Protein AF-A0A960QVE2-F1 (afdb_monomer_lite)

Secondary structure (DSSP, 8-state):
---S-TT--HHHHHHHHHT--SSEE-SSEEEEE--TTS---HHHHHHHHHHHHHTT--TT--EEEEESSSSEEEEEE-TTTTTSSSPBP-EEEEEETTT--EEEEE-TT-SS-BB---GGGGS-TT-TTHHHHHHHHHHHHHTTTTS--SSTTBHHHHHHHHHHHTEEESSS-EEEPPHHHHHHHHHTS------GGGG----SS--HHHHHHHHTT-S-TT-EEEEET-TT-HHHHHHHHTT-EEEEEBTTTBTTSPP--EEEEEEESHHHH---HHHHHHHHHHHHHTEEEEEEEE-PBTT---GGGEEEETTEEEETTS-EE--B-HHHHHHHHHHHHSS--EEEETTEEEEESSHHHHHHHHHHHTPPP--HHHHHHHHHHSPPP----TTGGG-HHHHHHHHHHHHHHTSPPPTTS-TTHHHHHHHHSSHHHHHHHHHHHH-SHHHHHHHHHHHHHHHHHHHHHTTSSSPPPGGGS-HHHHHHHHHHHSSHHHHHHHHHHHHHHTT-HHHHHHHHHT-SSSEEETTTTEEEEEGGGGGGS-HHHHHHHHHHHHHHB-GGG-SEEEEETTTTEEEEE--TT-

pLDDT: mean 83.82, std 11.99, range [38.81, 98.0]

Structure (mmCIF, N/CA/C/O backbone):
data_AF-A0A960QVE2-F1
#
_entry.id   AF-A0A960QVE2-F1
#
loop_
_atom_site.group_PDB
_atom_site.id
_atom_site.type_symbol
_atom_site.label_atom_id
_atom_site.label_alt_id
_atom_site.label_comp_id
_atom_site.label_asym_id
_atom_site.label_entity_id
_atom_site.label_seq_id
_atom_site.pdbx_PDB_ins_code
_atom_site.Cartn_x
_atom_site.Cartn_y
_atom_site.Cartn_z
_atom_site.occupancy
_atom_site.B_iso_or_equiv
_atom_site.auth_seq_id
_atom_site.auth_comp_id
_atom_site.auth_asym_id
_atom_site.auth_atom_id
_atom_site.pdbx_PDB_model_num
ATOM 1 N N . MET A 1 1 ? 5.839 25.655 4.037 1.00 38.81 1 MET A N 1
ATOM 2 C CA . MET A 1 1 ? 6.788 26.261 3.076 1.00 38.81 1 MET A CA 1
ATOM 3 C C . MET A 1 1 ? 6.275 25.927 1.686 1.00 38.81 1 MET A C 1
ATOM 5 O O . MET A 1 1 ? 6.368 24.773 1.284 1.00 38.81 1 MET A O 1
ATOM 9 N N . ASP A 1 2 ? 5.637 26.887 1.021 1.00 44.62 2 ASP A N 1
ATOM 10 C CA . ASP A 1 2 ? 4.826 26.621 -0.170 1.00 44.62 2 ASP A CA 1
ATOM 11 C C . ASP A 1 2 ? 5.688 26.323 -1.402 1.00 44.62 2 ASP A C 1
ATOM 13 O O . ASP A 1 2 ? 6.500 27.135 -1.843 1.00 44.62 2 ASP A O 1
ATOM 17 N N . LEU A 1 3 ? 5.526 25.109 -1.931 1.00 50.81 3 LEU A N 1
ATOM 18 C CA . LEU A 1 3 ? 6.155 24.609 -3.161 1.00 50.81 3 LEU A CA 1
ATOM 19 C C . LEU A 1 3 ? 5.332 24.931 -4.417 1.00 50.81 3 LEU A C 1
ATOM 21 O O . LEU A 1 3 ? 5.683 24.514 -5.518 1.00 50.81 3 LEU A O 1
ATOM 25 N N . LEU A 1 4 ? 4.229 25.657 -4.246 1.00 55.94 4 LEU A N 1
ATOM 26 C CA . LEU A 1 4 ? 3.280 25.994 -5.292 1.00 55.94 4 LEU A CA 1
ATOM 27 C C . LEU A 1 4 ? 3.331 27.497 -5.592 1.00 55.94 4 LEU A C 1
ATOM 29 O O . LEU A 1 4 ? 3.485 28.295 -4.667 1.00 55.94 4 LEU A O 1
ATOM 33 N N . PRO A 1 5 ? 3.111 27.912 -6.852 1.00 55.94 5 PRO A N 1
ATOM 34 C CA . PRO A 1 5 ? 2.657 29.272 -7.116 1.00 55.94 5 PRO A CA 1
ATOM 35 C C . PRO A 1 5 ? 1.378 29.513 -6.295 1.00 55.94 5 PRO A C 1
ATOM 37 O O . PRO A 1 5 ? 0.520 28.630 -6.271 1.00 55.94 5 PRO A O 1
ATOM 40 N N . GLU A 1 6 ? 1.224 30.683 -5.663 1.00 51.78 6 GLU A N 1
ATOM 41 C CA . GLU A 1 6 ? 0.171 31.036 -4.675 1.00 51.78 6 GLU A CA 1
ATOM 42 C C . GLU A 1 6 ? -1.307 30.799 -5.101 1.00 51.78 6 GLU A C 1
ATOM 44 O O . GLU A 1 6 ? -2.228 31.143 -4.363 1.00 51.78 6 GLU A O 1
ATOM 49 N N . LYS A 1 7 ? -1.592 30.223 -6.278 1.00 55.12 7 LYS A N 1
ATOM 50 C CA . LYS A 1 7 ? -2.944 30.018 -6.829 1.00 55.12 7 LYS A CA 1
ATOM 51 C C . LYS A 1 7 ? -3.144 28.747 -7.674 1.00 55.12 7 LYS A C 1
ATOM 53 O O . LYS A 1 7 ? -4.133 28.684 -8.397 1.00 55.12 7 LYS A O 1
ATOM 58 N N . LEU A 1 8 ? -2.262 27.740 -7.644 1.00 66.06 8 LEU A N 1
ATOM 59 C CA . LEU A 1 8 ? -2.472 26.545 -8.483 1.00 66.06 8 LEU A CA 1
ATOM 60 C C . LEU A 1 8 ? -3.553 25.614 -7.901 1.00 66.06 8 LEU A C 1
ATOM 62 O O . LEU A 1 8 ? -3.271 24.801 -7.021 1.00 66.06 8 LEU A O 1
ATOM 66 N N . SER A 1 9 ? -4.790 25.688 -8.403 1.00 69.56 9 SER A N 1
ATOM 67 C CA . SER A 1 9 ? -5.843 24.745 -8.002 1.00 69.56 9 SER A CA 1
ATOM 68 C C . SER A 1 9 ? -5.764 23.417 -8.775 1.00 69.56 9 SER A C 1
ATOM 70 O O . SER A 1 9 ? -5.260 23.345 -9.898 1.00 69.56 9 SER A O 1
ATOM 72 N N . LEU A 1 10 ? -6.335 22.342 -8.211 1.00 70.56 10 LEU A N 1
ATOM 73 C CA . LEU A 1 10 ? -6.505 21.060 -8.919 1.00 70.56 10 LEU A CA 1
ATOM 74 C C . LEU A 1 10 ? -7.289 21.228 -10.232 1.00 70.56 10 LEU A C 1
ATOM 76 O O . LEU A 1 10 ? -7.061 20.476 -11.179 1.00 70.56 10 LEU A O 1
ATOM 80 N N . ALA A 1 11 ? -8.231 22.174 -10.273 1.00 73.31 11 ALA A N 1
ATOM 81 C CA . ALA A 1 11 ? -9.023 22.458 -11.462 1.00 73.31 11 ALA A CA 1
ATOM 82 C C . ALA A 1 11 ? -8.158 23.094 -12.558 1.00 73.31 11 ALA A C 1
ATOM 84 O O . ALA A 1 11 ? -8.202 22.626 -13.692 1.00 73.31 11 ALA A O 1
ATOM 85 N N . ASP A 1 12 ? -7.313 24.066 -12.204 1.00 80.38 12 ASP A N 1
ATOM 86 C CA . ASP A 1 12 ? -6.401 24.727 -13.145 1.00 80.38 12 ASP A CA 1
ATOM 87 C C . ASP A 1 12 ? -5.357 23.753 -13.687 1.00 80.38 12 ASP A C 1
ATOM 89 O O . ASP A 1 12 ? -5.106 23.709 -14.889 1.00 80.38 12 ASP A O 1
ATOM 93 N N . TYR A 1 13 ? -4.798 22.908 -12.815 1.00 82.94 13 TYR A N 1
ATOM 94 C CA . TYR A 1 13 ? -3.863 21.864 -13.223 1.00 82.94 13 TYR A CA 1
ATOM 95 C C . TYR A 1 13 ? -4.513 20.873 -14.194 1.00 82.94 13 TYR A C 1
ATOM 97 O O . TYR A 1 13 ? -3.949 20.579 -15.243 1.00 82.94 13 TYR A O 1
ATOM 105 N N . LYS A 1 14 ? -5.726 20.387 -13.896 1.00 82.44 14 LYS A N 1
ATOM 106 C CA . LYS A 1 14 ? -6.453 19.480 -14.798 1.00 82.44 14 LYS A CA 1
ATOM 107 C C . LYS A 1 14 ? -6.800 20.134 -16.130 1.00 82.44 14 LYS A C 1
ATOM 109 O O . LYS A 1 14 ? -6.586 19.509 -17.161 1.00 82.44 14 LYS A O 1
ATOM 114 N N . ALA A 1 15 ? -7.280 21.376 -16.110 1.00 84.56 15 ALA A N 1
ATOM 115 C CA . ALA A 1 15 ? -7.558 22.133 -17.325 1.00 84.56 15 ALA A CA 1
ATOM 116 C C . ALA A 1 15 ? -6.282 22.325 -18.163 1.00 84.56 15 ALA A C 1
ATOM 118 O O . ALA A 1 15 ? -6.308 22.185 -19.384 1.00 84.56 15 ALA A O 1
ATOM 119 N N . ALA A 1 16 ? -5.140 22.565 -17.512 1.00 86.25 16 ALA A N 1
ATOM 120 C CA . ALA A 1 16 ? -3.855 22.629 -18.191 1.00 86.25 16 ALA A CA 1
ATOM 121 C C . ALA A 1 16 ? -3.461 21.269 -18.794 1.00 86.25 16 ALA A C 1
ATOM 123 O O . ALA A 1 16 ? -3.028 21.225 -19.942 1.00 86.25 16 ALA A O 1
ATOM 124 N N . LEU A 1 17 ? -3.674 20.153 -18.086 1.00 87.75 17 LEU A N 1
ATOM 125 C CA . LEU A 1 17 ? -3.435 18.816 -18.644 1.00 87.75 17 LEU A CA 1
ATOM 126 C C . LEU A 1 17 ? -4.334 18.500 -19.849 1.00 87.75 17 LEU A C 1
ATOM 128 O O . LEU A 1 17 ? -3.887 17.829 -20.774 1.00 87.75 17 LEU A O 1
ATOM 132 N N . GLU A 1 18 ? -5.584 18.965 -19.854 1.00 85.94 18 GLU A N 1
ATOM 133 C CA . GLU A 1 18 ? -6.498 18.829 -20.999 1.00 85.94 18 GLU A CA 1
ATOM 134 C C . GLU A 1 18 ? -6.048 19.664 -22.208 1.00 85.94 18 GLU A C 1
ATOM 136 O O . GLU A 1 18 ? -6.314 19.292 -23.348 1.00 85.94 18 GLU A O 1
ATOM 141 N N . GLY A 1 19 ? -5.323 20.762 -21.970 1.00 83.94 19 GLY A N 1
ATOM 142 C CA . GLY A 1 19 ? -4.740 21.612 -23.007 1.00 83.94 19 GLY A CA 1
ATOM 143 C C . GLY A 1 19 ? -3.438 21.088 -23.632 1.00 83.94 19 GLY A C 1
ATOM 144 O O . GLY A 1 19 ? -2.935 21.712 -24.570 1.00 83.94 19 GLY A O 1
ATOM 145 N N . LEU A 1 20 ? -2.873 19.977 -23.140 1.00 87.75 20 LEU A N 1
ATOM 146 C CA . LEU A 1 20 ? -1.661 19.372 -23.705 1.00 87.75 20 LEU A CA 1
ATOM 147 C C . LEU A 1 20 ? -1.928 18.802 -25.103 1.00 87.75 20 LEU A C 1
ATOM 149 O O . LEU A 1 20 ? -2.802 17.960 -25.298 1.00 87.75 20 LEU A O 1
ATOM 153 N N . LYS A 1 21 ? -1.123 19.234 -26.079 1.00 84.56 21 LYS A N 1
ATOM 154 C CA . LYS A 1 21 ? -1.240 18.817 -27.488 1.00 84.56 21 LYS A CA 1
ATOM 155 C C . LYS A 1 21 ? -0.394 17.592 -27.850 1.00 84.56 21 LYS A C 1
ATOM 157 O O . LYS A 1 21 ? -0.519 17.081 -28.959 1.00 84.56 21 LYS A O 1
ATOM 162 N N . PHE A 1 22 ? 0.480 17.154 -26.949 1.00 87.19 22 PHE A N 1
ATOM 163 C CA . PHE A 1 22 ? 1.399 16.035 -27.145 1.00 87.19 22 PHE A CA 1
ATOM 164 C C . PHE A 1 22 ? 1.704 15.350 -25.803 1.00 87.19 22 PHE A C 1
ATOM 166 O O . PHE A 1 22 ? 1.384 15.890 -24.741 1.00 87.19 22 PHE A O 1
ATOM 173 N N . GLY A 1 23 ? 2.314 14.165 -25.858 1.00 89.31 23 GLY A N 1
ATOM 174 C CA . GLY A 1 23 ? 2.674 13.360 -24.691 1.00 89.31 23 GLY A CA 1
ATOM 175 C C . GLY A 1 23 ? 1.998 11.988 -24.665 1.00 89.31 23 GLY A C 1
ATOM 176 O O . GLY A 1 23 ? 0.970 11.756 -25.303 1.00 89.31 23 GLY A O 1
ATOM 177 N N . LYS A 1 24 ? 2.580 11.050 -23.911 1.00 91.75 24 LYS A N 1
ATOM 178 C CA . LYS A 1 24 ? 2.066 9.682 -23.781 1.00 91.75 24 LYS A CA 1
ATOM 179 C C . LYS A 1 24 ? 0.977 9.654 -22.722 1.00 91.75 24 LYS A C 1
ATOM 181 O O . LYS A 1 24 ? 1.265 9.707 -21.525 1.00 91.75 24 LYS A O 1
ATOM 186 N N . PHE A 1 25 ? -0.273 9.546 -23.159 1.00 89.88 25 PHE A N 1
ATOM 187 C CA . PHE A 1 25 ? -1.432 9.477 -22.274 1.00 89.88 25 PHE A CA 1
ATOM 188 C C . PHE A 1 25 ? -1.669 8.042 -21.804 1.00 89.88 25 PHE A C 1
ATOM 190 O O . PHE A 1 25 ? -2.014 7.167 -22.594 1.00 89.88 25 PHE A O 1
ATOM 197 N N . ILE A 1 26 ? -1.559 7.818 -20.498 1.00 83.88 26 ILE A N 1
ATOM 198 C CA . ILE A 1 26 ? -2.024 6.590 -19.844 1.00 83.88 26 ILE A CA 1
ATOM 199 C C . ILE A 1 26 ? -3.192 6.919 -18.890 1.00 83.88 26 ILE A C 1
ATOM 201 O O . ILE A 1 26 ? -3.479 8.099 -18.644 1.00 83.88 26 ILE A O 1
ATOM 205 N N . PRO A 1 27 ? -3.920 5.923 -18.343 1.00 77.75 27 PRO A N 1
ATOM 206 C CA . PRO A 1 27 ? -5.090 6.186 -17.496 1.00 77.75 27 PRO A CA 1
ATOM 207 C C . PRO A 1 27 ? -4.805 7.038 -16.249 1.00 77.75 27 PRO A C 1
ATOM 209 O O . PRO A 1 27 ? -5.707 7.713 -15.743 1.00 77.75 27 PRO A O 1
ATOM 212 N N . THR A 1 28 ? -3.571 6.999 -15.740 1.00 75.88 28 THR A N 1
ATOM 213 C CA . THR A 1 28 ? -3.165 7.632 -14.476 1.00 75.88 28 THR A CA 1
ATOM 214 C C . THR A 1 28 ? -2.217 8.820 -14.645 1.00 75.88 28 THR A C 1
ATOM 216 O O . THR A 1 28 ? -2.151 9.645 -13.736 1.00 75.88 28 THR A O 1
ATOM 219 N N . ALA A 1 29 ? -1.533 8.965 -15.784 1.00 88.69 29 ALA A N 1
ATOM 220 C CA . ALA A 1 29 ? -0.492 9.972 -16.004 1.00 88.69 29 ALA A CA 1
ATOM 221 C C . ALA A 1 29 ? -0.338 10.367 -17.489 1.00 88.69 29 ALA A C 1
ATOM 223 O O . ALA A 1 29 ? -0.832 9.673 -18.378 1.00 88.69 29 ALA A O 1
ATOM 224 N N . ILE A 1 30 ? 0.347 11.482 -17.738 1.00 91.19 30 ILE A N 1
ATOM 225 C CA . ILE A 1 30 ? 0.834 11.934 -19.048 1.00 91.19 30 ILE A CA 1
ATOM 226 C C . ILE A 1 30 ? 2.350 12.053 -18.949 1.00 91.19 30 ILE A C 1
ATOM 228 O O . ILE A 1 30 ? 2.849 12.614 -17.977 1.00 91.19 30 ILE A O 1
ATOM 232 N N . TYR A 1 31 ? 3.078 11.535 -19.930 1.00 93.38 31 TYR A N 1
ATOM 233 C CA . TYR A 1 31 ? 4.530 11.683 -19.996 1.00 93.38 31 TYR A CA 1
ATOM 234 C C . TYR A 1 31 ? 4.912 12.596 -21.155 1.00 93.38 31 TYR A C 1
ATOM 236 O O . TYR A 1 31 ? 4.408 12.415 -22.263 1.00 93.38 31 TYR A O 1
ATOM 244 N N . VAL A 1 32 ? 5.813 13.539 -20.908 1.00 92.62 32 VAL A N 1
ATOM 245 C CA . VAL A 1 32 ? 6.320 14.492 -21.904 1.00 92.62 32 VAL A CA 1
ATOM 246 C C . VAL A 1 32 ? 7.839 14.580 -21.811 1.00 92.62 32 VAL A C 1
ATOM 248 O O . VAL A 1 32 ? 8.399 14.379 -20.733 1.00 92.62 32 VAL A O 1
ATOM 251 N N . ILE A 1 33 ? 8.511 14.870 -22.924 1.00 91.69 33 ILE A N 1
ATOM 252 C CA . ILE A 1 33 ? 9.941 15.194 -22.892 1.00 91.69 33 ILE A CA 1
ATOM 253 C C . ILE A 1 33 ? 10.151 16.586 -22.265 1.00 91.69 33 ILE A C 1
ATOM 255 O O . ILE A 1 33 ? 9.396 17.524 -22.537 1.00 91.69 33 ILE A O 1
ATOM 259 N N . ALA A 1 34 ? 11.162 16.700 -21.407 1.00 84.38 34 ALA A N 1
ATOM 260 C CA . ALA A 1 34 ? 11.590 17.935 -20.763 1.00 84.38 34 ALA A CA 1
ATOM 261 C C . ALA A 1 34 ? 12.525 18.711 -21.704 1.00 84.38 34 ALA A C 1
ATOM 263 O O . ALA A 1 34 ? 13.742 18.680 -21.546 1.00 84.38 34 ALA A O 1
ATOM 264 N N . ASP A 1 35 ? 11.944 19.345 -22.719 1.00 78.12 35 ASP A N 1
ATOM 265 C CA . ASP A 1 35 ? 12.654 20.167 -23.702 1.00 78.12 35 ASP A CA 1
ATOM 266 C C . ASP A 1 35 ? 12.017 21.560 -23.729 1.00 78.12 35 ASP A C 1
ATOM 268 O O . ASP A 1 35 ? 10.796 21.682 -23.866 1.00 78.12 35 ASP A O 1
ATOM 272 N N . ASP A 1 36 ? 12.844 22.595 -23.588 1.00 66.19 36 ASP A N 1
ATOM 273 C CA . ASP A 1 36 ? 12.433 24.001 -23.514 1.00 66.19 36 ASP A CA 1
ATOM 274 C C . ASP A 1 36 ? 11.775 24.500 -24.813 1.00 66.19 36 ASP A C 1
ATOM 276 O O . ASP A 1 36 ? 11.073 25.512 -24.819 1.00 66.19 36 ASP A O 1
ATOM 280 N N . SER A 1 37 ? 11.975 23.791 -25.929 1.00 62.56 37 SER A N 1
ATOM 281 C CA . SER A 1 37 ? 11.314 24.081 -27.205 1.00 62.56 37 SER A CA 1
ATOM 282 C C . SER A 1 37 ? 9.842 23.652 -27.243 1.00 62.56 37 SER A C 1
ATOM 284 O O . SER A 1 37 ? 9.090 24.073 -28.129 1.00 62.56 37 SER A O 1
ATOM 286 N N . ASN A 1 38 ? 9.393 22.853 -26.272 1.00 69.75 38 ASN A N 1
ATOM 287 C CA . ASN A 1 38 ? 8.027 22.362 -26.229 1.00 69.75 38 ASN A CA 1
ATOM 288 C C . ASN A 1 38 ? 7.071 23.368 -25.591 1.00 69.75 38 ASN A C 1
ATOM 290 O O . ASN A 1 38 ? 7.238 23.794 -24.453 1.00 69.75 38 ASN A O 1
ATOM 294 N N . ALA A 1 39 ? 5.969 23.658 -26.281 1.00 69.81 39 ALA A N 1
ATOM 295 C CA . ALA A 1 39 ? 4.910 24.500 -25.741 1.00 69.81 39 ALA A CA 1
ATOM 296 C C . ALA A 1 39 ? 4.051 23.734 -24.715 1.00 69.81 39 ALA A C 1
ATOM 298 O O . ALA A 1 39 ? 2.947 23.274 -25.032 1.00 69.81 39 ALA A O 1
ATOM 299 N N . LEU A 1 40 ? 4.537 23.600 -23.477 1.00 83.44 40 LEU A N 1
ATOM 300 C CA . LEU A 1 40 ? 3.671 23.248 -22.355 1.00 83.44 40 LEU A CA 1
ATOM 301 C C . LEU A 1 40 ? 2.677 24.395 -22.096 1.00 83.44 40 LEU A C 1
ATOM 303 O O . LEU A 1 40 ? 3.006 25.573 -22.266 1.00 83.44 40 LEU A O 1
ATOM 307 N N . PRO A 1 41 ? 1.442 24.090 -21.662 1.00 87.50 41 PRO A N 1
ATOM 308 C CA . PRO A 1 41 ? 0.543 25.095 -21.109 1.00 87.50 41 PRO A CA 1
ATOM 309 C C . PRO A 1 41 ? 1.264 25.936 -20.051 1.00 87.50 41 PRO A C 1
ATOM 311 O O . PRO A 1 41 ? 1.915 25.378 -19.171 1.00 87.50 41 PRO A O 1
ATOM 314 N N . LYS A 1 42 ? 1.119 27.267 -20.113 1.00 84.81 42 LYS A N 1
ATOM 315 C CA . LYS A 1 42 ? 1.887 28.235 -19.304 1.00 84.81 42 LYS A CA 1
ATOM 316 C C . LYS A 1 42 ? 1.985 27.863 -17.818 1.00 84.81 42 LYS A C 1
ATOM 318 O O . LYS A 1 42 ? 3.058 27.915 -17.238 1.00 84.81 42 LYS A O 1
ATOM 323 N N . ILE A 1 43 ? 0.871 27.423 -17.237 1.00 85.19 43 ILE A N 1
ATOM 324 C CA . ILE A 1 43 ? 0.781 27.002 -15.834 1.00 85.19 43 ILE A CA 1
ATOM 325 C C . ILE A 1 43 ? 1.686 25.794 -15.529 1.00 85.19 43 ILE A C 1
ATOM 327 O O . ILE A 1 43 ? 2.318 25.741 -14.478 1.00 85.19 43 ILE A O 1
ATOM 331 N N . LEU A 1 44 ? 1.743 24.810 -16.432 1.00 87.31 44 LEU A N 1
ATOM 332 C CA . LEU A 1 44 ? 2.598 23.632 -16.274 1.00 87.31 44 LEU A CA 1
ATOM 333 C C . LEU A 1 44 ? 4.067 23.983 -16.493 1.00 87.31 44 LEU A C 1
ATOM 335 O O . LEU A 1 44 ? 4.904 23.449 -15.777 1.00 87.31 44 LEU A O 1
ATOM 339 N N . GLN A 1 45 ? 4.363 24.885 -17.433 1.00 88.06 45 GLN A N 1
ATOM 340 C CA . GLN A 1 45 ? 5.723 25.370 -17.663 1.00 88.06 45 GLN A CA 1
ATOM 341 C C . GLN A 1 45 ? 6.271 26.072 -16.413 1.00 88.06 45 GLN A C 1
ATOM 343 O O . GLN A 1 45 ? 7.287 25.650 -15.876 1.00 88.06 45 GLN A O 1
ATOM 348 N N . GLU A 1 46 ? 5.540 27.056 -15.875 1.00 86.62 46 GLU A N 1
ATOM 349 C CA . GLU A 1 46 ? 5.935 27.782 -14.658 1.00 86.62 46 GLU A CA 1
ATOM 350 C C . GLU A 1 46 ? 6.134 26.839 -13.461 1.00 86.62 46 GLU A C 1
ATOM 352 O O . GLU A 1 46 ? 7.078 26.998 -12.686 1.00 86.62 46 GLU A O 1
ATOM 357 N N . LEU A 1 47 ? 5.267 25.830 -13.320 1.00 86.88 47 LEU A N 1
ATOM 358 C CA . LEU A 1 47 ? 5.389 24.812 -12.279 1.00 86.88 47 LEU A CA 1
ATOM 359 C C . LEU A 1 47 ? 6.653 23.958 -12.450 1.00 86.88 47 LEU A C 1
ATOM 361 O O . LEU A 1 47 ? 7.369 23.719 -11.480 1.00 86.88 47 LEU A O 1
ATOM 365 N N . VAL A 1 48 ? 6.908 23.465 -13.663 1.00 88.81 48 VAL A N 1
ATOM 366 C CA . VAL A 1 48 ? 8.073 22.627 -13.968 1.00 88.81 48 VAL A CA 1
ATOM 367 C C . VAL A 1 48 ? 9.367 23.408 -13.750 1.00 88.81 48 VAL A C 1
ATOM 369 O O . VAL A 1 48 ? 10.266 22.884 -13.096 1.00 88.81 48 VAL A O 1
ATOM 372 N N . ASP A 1 49 ? 9.438 24.655 -14.215 1.00 87.44 49 ASP A N 1
ATOM 373 C CA . ASP A 1 49 ? 10.619 25.513 -14.076 1.00 87.44 49 ASP A CA 1
ATOM 374 C C . ASP A 1 49 ? 10.912 25.821 -12.604 1.00 87.44 49 ASP A C 1
ATOM 376 O O . ASP A 1 49 ? 12.050 25.688 -12.149 1.00 87.44 49 ASP A O 1
ATOM 380 N N . LEU A 1 50 ? 9.876 26.148 -11.822 1.00 87.00 50 LEU A N 1
ATOM 381 C CA . LEU A 1 50 ? 10.002 26.371 -10.380 1.00 87.00 50 LEU A CA 1
ATOM 382 C C . LEU A 1 50 ? 10.561 25.131 -9.676 1.00 87.00 50 LEU A C 1
ATOM 384 O O . LEU A 1 50 ? 11.479 25.242 -8.860 1.00 87.00 50 LEU A O 1
ATOM 388 N N . LEU A 1 51 ? 10.024 23.949 -9.991 1.00 88.12 51 LEU A N 1
ATOM 389 C CA . LEU A 1 51 ? 10.473 22.693 -9.393 1.00 88.12 51 LEU A CA 1
ATOM 390 C C . LEU A 1 51 ? 11.894 22.320 -9.829 1.00 88.12 51 LEU A C 1
ATOM 392 O O . LEU A 1 51 ? 12.663 21.869 -8.984 1.00 88.12 51 LEU A O 1
ATOM 396 N N . ARG A 1 52 ? 12.264 22.545 -11.097 1.00 88.06 52 ARG A N 1
ATOM 397 C CA . ARG A 1 52 ? 13.630 22.322 -11.603 1.00 88.06 52 ARG A CA 1
ATOM 398 C C . ARG A 1 52 ? 14.649 23.188 -10.873 1.00 88.06 52 ARG A C 1
ATOM 400 O O . ARG A 1 52 ? 15.636 22.656 -10.377 1.00 88.06 52 ARG A O 1
ATOM 407 N N . ILE A 1 53 ? 14.378 24.489 -10.743 1.00 87.12 53 ILE A N 1
ATOM 408 C CA . ILE A 1 53 ? 15.261 25.426 -10.033 1.00 87.12 53 ILE A CA 1
ATOM 409 C C . ILE A 1 53 ? 15.395 25.022 -8.565 1.00 87.12 53 ILE A C 1
ATOM 411 O O . ILE A 1 53 ? 16.495 24.977 -8.023 1.00 87.12 53 ILE A O 1
ATOM 415 N N . ARG A 1 54 ? 14.274 24.721 -7.906 1.00 84.75 54 ARG A N 1
ATOM 416 C CA . ARG A 1 54 ? 14.260 24.484 -6.461 1.00 84.75 54 ARG A CA 1
ATOM 417 C C . ARG A 1 54 ? 14.856 23.142 -6.047 1.00 84.75 54 ARG A C 1
ATOM 419 O O . ARG A 1 54 ? 15.366 23.034 -4.937 1.00 84.75 54 ARG A O 1
ATOM 426 N N . LEU A 1 55 ? 14.735 22.128 -6.896 1.00 86.94 55 LEU A N 1
ATOM 427 C CA . LEU A 1 55 ? 15.288 20.795 -6.654 1.00 86.94 55 LEU A CA 1
ATOM 428 C C . LEU A 1 55 ? 16.655 20.602 -7.321 1.00 86.94 55 LEU A C 1
ATOM 430 O O . LEU A 1 55 ? 17.185 19.495 -7.275 1.00 86.94 55 LEU A O 1
ATOM 434 N N . GLU A 1 56 ? 17.207 21.671 -7.907 1.00 87.06 56 GLU A N 1
ATOM 435 C CA . GLU A 1 56 ? 18.514 21.696 -8.568 1.00 87.06 56 GLU A CA 1
ATOM 436 C C . GLU A 1 56 ? 18.644 20.600 -9.640 1.00 87.06 56 GLU A C 1
ATOM 438 O O . GLU A 1 56 ? 19.669 19.930 -9.757 1.00 87.06 56 GLU A O 1
ATOM 443 N N . PHE A 1 57 ? 17.577 20.387 -10.418 1.00 86.44 57 PHE A N 1
ATOM 444 C CA . PHE A 1 57 ? 17.597 19.414 -11.507 1.00 86.44 57 PHE A CA 1
ATOM 445 C C . PHE A 1 57 ? 18.328 19.970 -12.721 1.00 86.44 57 PHE A C 1
ATOM 447 O O . PHE A 1 57 ? 18.028 21.064 -13.196 1.00 86.44 57 PHE A O 1
ATOM 454 N N . ASP A 1 58 ? 19.244 19.166 -13.246 1.00 84.62 58 ASP A N 1
ATOM 455 C CA . ASP A 1 58 ? 19.891 19.396 -14.528 1.00 84.62 58 ASP A CA 1
ATOM 456 C C . ASP A 1 58 ? 19.080 18.776 -15.687 1.00 84.62 58 ASP A C 1
ATOM 458 O O . ASP A 1 58 ? 18.002 18.189 -15.512 1.00 84.62 58 ASP A O 1
ATOM 462 N N . ASP A 1 59 ? 19.629 18.877 -16.896 1.00 84.31 59 ASP A N 1
ATOM 463 C CA . ASP A 1 59 ? 19.017 18.345 -18.116 1.00 84.31 59 ASP A CA 1
ATOM 464 C C . ASP A 1 59 ? 19.033 16.808 -18.192 1.00 84.31 59 ASP A C 1
ATOM 466 O O . ASP A 1 59 ? 18.459 16.223 -19.115 1.00 84.31 59 ASP A O 1
ATOM 470 N N . SER A 1 60 ? 19.644 16.116 -17.218 1.00 88.69 60 SER A N 1
ATOM 471 C CA . SER A 1 60 ? 19.604 14.651 -17.158 1.00 88.69 60 SER A CA 1
ATOM 472 C C . SER A 1 60 ? 18.194 14.126 -16.864 1.00 88.69 60 SER A C 1
ATOM 474 O O . SER A 1 60 ? 17.864 12.999 -17.249 1.00 88.69 60 SER A O 1
ATOM 476 N N . PHE A 1 61 ? 17.337 14.940 -16.237 1.00 92.38 61 PHE A N 1
ATOM 477 C CA . PHE A 1 61 ? 15.909 14.676 -16.057 1.00 92.38 61 PHE A CA 1
ATOM 478 C C . PHE A 1 61 ? 15.125 15.092 -17.299 1.00 92.38 61 PHE A C 1
ATOM 480 O O . PHE A 1 61 ? 14.463 16.131 -17.344 1.00 92.38 61 PHE A O 1
ATOM 487 N N . ASN A 1 62 ? 15.214 14.248 -18.320 1.00 92.56 62 ASN A N 1
ATOM 488 C CA . ASN A 1 62 ? 14.702 14.525 -19.654 1.00 92.56 62 ASN A CA 1
ATOM 489 C C . ASN A 1 62 ? 13.244 14.102 -19.886 1.00 92.56 62 ASN A C 1
ATOM 491 O O . ASN A 1 62 ? 12.699 14.406 -20.941 1.00 92.56 62 ASN A O 1
ATOM 495 N N . VAL A 1 63 ? 12.577 13.434 -18.940 1.00 94.50 63 VAL A N 1
ATOM 496 C CA . VAL A 1 63 ? 11.151 13.081 -19.056 1.00 94.50 63 VAL A CA 1
ATOM 497 C C . VAL A 1 63 ? 10.380 13.549 -17.826 1.00 94.50 63 VAL A C 1
ATOM 499 O O . VAL A 1 63 ? 10.764 13.281 -16.690 1.00 94.50 63 VAL A O 1
ATOM 502 N N . ILE A 1 64 ? 9.234 14.190 -18.049 1.00 94.25 64 ILE A N 1
ATOM 503 C CA . ILE A 1 64 ? 8.317 14.637 -17.000 1.00 94.25 64 ILE A CA 1
ATOM 504 C C . ILE A 1 64 ? 7.066 13.767 -17.041 1.00 94.25 64 ILE A C 1
ATOM 506 O O . ILE A 1 64 ? 6.398 13.649 -18.068 1.00 94.25 64 ILE A O 1
ATOM 510 N N . LYS A 1 65 ? 6.720 13.173 -15.901 1.00 93.56 65 LYS A N 1
ATOM 511 C CA . LYS A 1 65 ? 5.469 12.449 -15.672 1.00 93.56 65 LYS A CA 1
ATOM 512 C C . LYS A 1 65 ? 4.513 13.335 -14.880 1.00 93.56 65 LYS A C 1
ATOM 514 O O . LYS A 1 65 ? 4.742 13.610 -13.704 1.00 93.56 65 LYS A O 1
ATOM 519 N N . LEU A 1 66 ? 3.415 13.721 -15.509 1.00 90.62 66 LEU A N 1
ATOM 520 C CA . LEU A 1 66 ? 2.335 14.522 -14.945 1.00 90.62 66 LEU A CA 1
ATOM 521 C C . LEU A 1 66 ? 1.181 13.606 -14.522 1.00 90.62 66 LEU A C 1
ATOM 523 O O . LEU A 1 66 ? 0.630 12.870 -15.342 1.00 90.62 66 LEU A O 1
ATOM 527 N N . GLY A 1 67 ? 0.799 13.616 -13.248 1.00 84.12 67 GLY A N 1
ATOM 528 C CA . GLY A 1 67 ? -0.320 12.814 -12.754 1.00 84.12 67 GLY A CA 1
ATOM 529 C C . GLY A 1 67 ? -1.664 13.312 -13.295 1.00 84.12 67 GLY A C 1
ATOM 530 O O . GLY A 1 67 ? -2.014 14.467 -13.134 1.00 84.12 67 GLY A O 1
ATOM 531 N N . ARG A 1 68 ? -2.490 12.451 -13.903 1.00 81.44 68 ARG A N 1
ATOM 532 C CA . ARG A 1 68 ? -3.844 12.847 -14.370 1.00 81.44 68 ARG A CA 1
ATOM 533 C C . ARG A 1 68 ? -4.891 12.791 -13.269 1.00 81.44 68 ARG A C 1
ATOM 535 O O . ARG A 1 68 ? -5.918 13.467 -13.318 1.00 81.44 68 ARG A O 1
ATOM 542 N N . ARG A 1 69 ? -4.664 11.907 -12.301 1.00 69.38 69 ARG A N 1
ATOM 543 C CA . ARG A 1 69 ? -5.578 11.652 -11.180 1.00 69.38 69 ARG A CA 1
ATOM 544 C C . ARG A 1 69 ? -5.079 12.266 -9.872 1.00 69.38 69 ARG A C 1
ATOM 546 O O . ARG A 1 69 ? -5.834 12.266 -8.904 1.00 69.38 69 ARG A O 1
ATOM 553 N N . GLU A 1 70 ? -3.857 12.786 -9.855 1.00 66.50 70 GLU A N 1
ATOM 554 C CA . GLU A 1 70 ? -3.138 13.286 -8.682 1.00 66.50 70 GLU A CA 1
ATOM 555 C C . GLU A 1 70 ? -2.347 14.552 -9.042 1.00 66.50 70 GLU A C 1
ATOM 557 O O . GLU A 1 70 ? -1.875 14.682 -10.168 1.00 66.50 70 GLU A O 1
ATOM 562 N N . LEU A 1 71 ? -2.210 15.483 -8.094 1.00 76.75 71 LEU A N 1
ATOM 563 C CA . LEU A 1 71 ? -1.353 16.666 -8.226 1.00 76.75 71 LEU A CA 1
ATOM 564 C C . LEU A 1 71 ? 0.091 16.256 -7.946 1.00 76.75 71 LEU A C 1
ATOM 566 O O . LEU A 1 71 ? 0.636 16.516 -6.878 1.00 76.75 71 LEU A O 1
ATOM 570 N N . LYS A 1 72 ? 0.680 15.542 -8.899 1.00 81.25 72 LYS A N 1
ATOM 571 C CA . LYS A 1 72 ? 2.029 15.001 -8.785 1.00 81.25 72 LYS A CA 1
ATOM 572 C C . LYS A 1 72 ? 2.790 15.249 -10.071 1.00 81.25 72 LYS A C 1
ATOM 574 O O . LYS A 1 72 ? 2.275 14.999 -11.162 1.00 81.25 72 LYS A O 1
ATOM 579 N N . VAL A 1 73 ? 4.035 15.678 -9.930 1.00 89.88 73 VAL A N 1
ATOM 580 C CA . VAL A 1 73 ? 4.992 15.787 -11.033 1.00 89.88 73 VAL A CA 1
ATOM 581 C C . VAL A 1 73 ? 6.165 14.892 -10.692 1.00 89.88 73 VAL A C 1
ATOM 583 O O . VAL A 1 73 ? 6.676 14.948 -9.582 1.00 89.88 73 VAL A O 1
ATOM 586 N N . SER A 1 74 ? 6.565 14.011 -11.602 1.00 92.00 74 SER A N 1
ATOM 587 C CA . SER A 1 74 ? 7.792 13.230 -11.433 1.00 92.00 74 SER A CA 1
ATOM 588 C C . SER A 1 74 ? 8.774 13.547 -12.544 1.00 92.00 74 SER A C 1
ATOM 590 O O . SER A 1 74 ? 8.399 13.562 -13.712 1.00 92.00 74 SER A O 1
ATOM 592 N N . PHE A 1 75 ? 10.021 13.764 -12.164 1.00 94.00 75 PHE A N 1
ATOM 593 C CA . PHE A 1 75 ? 11.151 13.973 -13.049 1.00 94.00 75 PHE A CA 1
ATOM 594 C C . PHE A 1 75 ? 11.868 12.640 -13.205 1.00 94.00 75 PHE A C 1
ATOM 596 O O . PHE A 1 75 ? 12.229 12.002 -12.216 1.00 94.00 75 PHE A O 1
ATOM 603 N N . LEU A 1 76 ? 12.010 12.183 -14.441 1.00 94.81 76 LEU A N 1
ATOM 604 C CA . LEU A 1 76 ? 12.570 10.884 -14.779 1.00 94.81 76 LEU A CA 1
ATOM 605 C C . LEU A 1 76 ? 13.806 11.092 -15.651 1.00 94.81 76 LEU A C 1
ATOM 607 O O . LEU A 1 76 ? 13.755 11.831 -16.634 1.00 94.81 76 LEU A O 1
ATOM 611 N N . SER A 1 77 ? 14.896 10.422 -15.293 1.00 95.00 77 SER A N 1
ATOM 612 C CA . SER A 1 77 ? 16.138 10.441 -16.055 1.00 95.00 77 SER A CA 1
ATOM 613 C C . SER A 1 77 ? 16.256 9.188 -16.917 1.00 95.00 77 SER A C 1
ATOM 615 O O . SER A 1 77 ? 16.348 8.069 -16.399 1.00 95.00 77 SER A O 1
ATOM 617 N N . TYR A 1 78 ? 16.267 9.391 -18.235 1.00 94.62 78 TYR A N 1
ATOM 618 C CA . TYR A 1 78 ? 16.515 8.367 -19.249 1.00 94.62 78 TYR A CA 1
ATOM 619 C C . TYR A 1 78 ? 17.735 8.761 -20.091 1.00 94.62 78 TYR A C 1
ATOM 621 O O . TYR A 1 78 ? 17.555 9.321 -21.174 1.00 94.62 78 TYR A O 1
ATOM 629 N N . PRO A 1 79 ? 18.973 8.479 -19.647 1.00 93.00 79 PRO A N 1
ATOM 630 C CA . PRO A 1 79 ? 20.187 8.951 -20.325 1.00 93.00 79 PRO A CA 1
ATOM 631 C C . PRO A 1 79 ? 20.223 8.633 -21.828 1.00 93.00 79 PRO A C 1
ATOM 633 O O . PRO A 1 79 ? 20.616 9.468 -22.638 1.00 93.00 79 PRO A O 1
ATOM 636 N N . ASP A 1 80 ? 19.707 7.463 -22.213 1.00 92.88 80 ASP A N 1
ATOM 637 C CA . ASP A 1 80 ? 19.693 6.988 -23.598 1.00 92.88 80 ASP A CA 1
ATOM 638 C C . ASP A 1 80 ? 18.397 7.300 -24.366 1.00 92.88 80 ASP A C 1
ATOM 640 O O . ASP A 1 80 ? 18.072 6.610 -25.337 1.00 92.88 80 ASP A O 1
ATOM 644 N N . PHE A 1 81 ? 17.610 8.302 -23.948 1.00 94.50 81 PHE A N 1
ATOM 645 C CA . PHE A 1 81 ? 16.278 8.545 -24.524 1.00 94.50 81 PHE A CA 1
ATOM 646 C C . PHE A 1 81 ? 16.295 8.657 -26.052 1.00 94.50 81 PHE A C 1
ATOM 648 O O . PHE A 1 81 ? 15.476 8.032 -26.729 1.00 94.50 81 PHE A O 1
ATOM 655 N N . PHE A 1 82 ? 17.233 9.418 -26.617 1.00 93.06 82 PHE A N 1
ATOM 656 C CA . PHE A 1 82 ? 17.323 9.618 -28.066 1.00 93.06 82 PHE A CA 1
ATOM 657 C C . PHE A 1 82 ? 18.186 8.565 -28.774 1.00 93.06 82 PHE A C 1
ATOM 659 O O . PHE A 1 82 ? 17.888 8.198 -29.916 1.00 93.06 82 PHE A O 1
ATOM 666 N N . SER A 1 83 ? 19.221 8.057 -28.102 1.00 92.94 83 SER A N 1
ATOM 667 C CA . SER A 1 83 ? 20.220 7.130 -28.650 1.00 92.94 83 SER A CA 1
ATOM 668 C C . SER A 1 83 ? 19.743 5.674 -28.669 1.00 92.94 83 SER A C 1
ATOM 670 O O . SER A 1 83 ? 19.921 4.987 -29.674 1.00 92.94 83 SER A O 1
ATOM 672 N N . GLY A 1 84 ? 19.110 5.199 -27.595 1.00 92.06 84 GLY A N 1
ATOM 673 C CA . GLY A 1 84 ? 18.678 3.810 -27.437 1.00 92.06 84 GLY A CA 1
ATOM 674 C C . GLY A 1 84 ? 17.276 3.556 -27.997 1.00 92.06 84 GLY A C 1
ATOM 675 O O . GLY A 1 84 ? 16.459 4.478 -28.019 1.00 92.06 84 GLY A O 1
ATOM 676 N N . PRO A 1 85 ? 16.940 2.343 -28.469 1.00 92.88 85 PRO A N 1
ATOM 677 C CA . PRO A 1 85 ? 15.576 2.013 -28.889 1.00 92.88 85 PRO A CA 1
ATOM 678 C C . PRO A 1 85 ? 14.612 1.994 -27.692 1.00 92.88 85 PRO A C 1
ATOM 680 O O . PRO A 1 85 ? 13.552 2.610 -27.766 1.00 92.88 85 PRO A O 1
ATOM 683 N N . HIS A 1 86 ? 15.048 1.405 -26.571 1.00 93.75 86 HIS A N 1
ATOM 684 C CA . HIS A 1 86 ? 14.293 1.280 -25.320 1.00 93.75 86 HIS A CA 1
ATOM 685 C C . HIS A 1 86 ? 15.151 1.745 -24.137 1.00 93.75 86 HIS A C 1
ATOM 687 O O . HIS A 1 86 ? 15.862 0.938 -23.536 1.00 93.75 86 HIS A O 1
ATOM 693 N N . PRO A 1 87 ? 15.174 3.051 -23.832 1.00 94.31 87 PRO A N 1
ATOM 694 C CA . PRO A 1 87 ? 15.994 3.596 -22.759 1.00 94.31 87 PRO A CA 1
ATOM 695 C C . PRO A 1 87 ? 15.491 3.096 -21.404 1.00 94.31 87 PRO A C 1
ATOM 697 O O . PRO A 1 87 ? 14.282 3.036 -21.167 1.00 94.31 87 PRO A O 1
ATOM 700 N N . HIS A 1 88 ? 16.422 2.775 -20.509 1.00 93.69 88 HIS A N 1
ATOM 701 C CA . HIS A 1 88 ? 16.104 2.393 -19.140 1.00 93.69 88 HIS A CA 1
ATOM 702 C C . HIS A 1 88 ? 16.036 3.617 -18.230 1.00 93.69 88 HIS A C 1
ATOM 704 O O . HIS A 1 88 ? 16.740 4.608 -18.437 1.00 93.69 88 HIS A O 1
ATOM 710 N N . LEU A 1 89 ? 15.180 3.539 -17.217 1.00 94.50 89 LEU A N 1
ATOM 711 C CA . LEU A 1 89 ? 15.093 4.540 -16.167 1.00 94.50 89 LEU A CA 1
ATOM 712 C C . LEU A 1 89 ? 16.356 4.446 -15.310 1.00 94.50 89 LEU A C 1
ATOM 714 O O . LEU A 1 89 ? 16.639 3.386 -14.758 1.00 94.50 89 LEU A O 1
ATOM 718 N N . SER A 1 90 ? 17.102 5.542 -15.195 1.00 93.62 90 SER A N 1
ATOM 719 C CA . SER A 1 90 ? 18.261 5.636 -14.299 1.00 93.62 90 SER A CA 1
ATOM 720 C C . SER A 1 90 ? 17.839 6.140 -12.921 1.00 93.62 90 SER A C 1
ATOM 722 O O . SER A 1 90 ? 18.234 5.596 -11.885 1.00 93.62 90 SER A O 1
ATOM 724 N N . GLU A 1 91 ? 16.965 7.146 -12.906 1.00 92.69 91 GLU A N 1
ATOM 725 C CA . GLU A 1 91 ? 16.538 7.825 -11.692 1.00 92.69 91 GLU A CA 1
ATOM 726 C C . GLU A 1 91 ? 15.131 8.413 -11.828 1.00 92.69 91 GLU A C 1
ATOM 728 O O . GLU A 1 91 ? 14.741 8.892 -12.891 1.00 92.69 91 GLU A O 1
ATOM 733 N N . SER A 1 92 ? 14.371 8.396 -10.732 1.00 92.56 92 SER A N 1
ATOM 734 C CA . SER A 1 92 ? 13.067 9.049 -10.624 1.00 92.56 92 SER A CA 1
ATOM 735 C C . SER A 1 92 ? 13.008 9.928 -9.385 1.00 92.56 92 SER A C 1
ATOM 737 O O . SER A 1 92 ? 13.298 9.465 -8.282 1.00 92.56 92 SER A O 1
ATOM 739 N N . VAL A 1 93 ? 12.508 11.151 -9.546 1.00 90.75 93 VAL A N 1
ATOM 740 C CA . VAL A 1 93 ? 12.169 12.051 -8.443 1.00 90.75 93 VAL A CA 1
ATOM 741 C C . VAL A 1 93 ? 10.707 12.459 -8.550 1.00 90.75 93 VAL A C 1
ATOM 743 O O . VAL A 1 93 ? 10.319 13.193 -9.450 1.00 90.75 93 VAL A O 1
ATOM 746 N N . GLY A 1 94 ? 9.870 11.949 -7.652 1.00 88.44 94 GLY A N 1
ATOM 747 C CA . GLY A 1 94 ? 8.454 12.296 -7.572 1.00 88.44 94 GLY A CA 1
ATOM 748 C C . GLY A 1 94 ? 8.212 13.418 -6.571 1.00 88.44 94 GLY A C 1
ATOM 749 O O . GLY A 1 94 ? 8.648 13.311 -5.429 1.00 88.44 94 GLY A O 1
ATOM 750 N N . VAL A 1 95 ? 7.471 14.441 -6.983 1.00 82.69 95 VAL A N 1
ATOM 751 C CA . VAL A 1 95 ? 7.043 15.570 -6.155 1.00 82.69 95 VAL A CA 1
ATOM 752 C C . VAL A 1 95 ? 5.529 15.526 -6.013 1.00 82.69 95 VAL A C 1
ATOM 754 O O . VAL A 1 95 ? 4.795 15.645 -6.999 1.00 82.69 95 VAL A O 1
ATOM 757 N N . ASP A 1 96 ? 5.060 15.344 -4.786 1.00 76.25 96 ASP A N 1
ATOM 758 C CA . ASP A 1 96 ? 3.658 15.536 -4.437 1.00 76.25 96 ASP A CA 1
ATOM 759 C C . ASP A 1 96 ? 3.411 17.036 -4.254 1.00 76.25 96 ASP A C 1
ATOM 761 O O . ASP A 1 96 ? 3.957 17.658 -3.344 1.00 76.25 96 ASP A O 1
ATOM 765 N N . LEU A 1 97 ? 2.621 17.639 -5.142 1.00 73.81 97 LEU A N 1
ATOM 766 C CA . LEU A 1 97 ? 2.428 19.087 -5.146 1.00 73.81 97 LEU A CA 1
ATOM 767 C C . LEU A 1 97 ? 1.513 19.566 -4.010 1.00 73.81 97 LEU A C 1
ATOM 769 O O . LEU A 1 97 ? 1.483 20.757 -3.729 1.00 73.81 97 LEU A O 1
ATOM 773 N N . VAL A 1 98 ? 0.745 18.670 -3.379 1.00 65.00 98 VAL A N 1
ATOM 774 C CA . VAL A 1 98 ? -0.169 19.016 -2.277 1.00 65.00 98 VAL A CA 1
ATOM 775 C C . VAL A 1 98 ? 0.597 19.110 -0.964 1.00 65.00 98 VAL A C 1
ATOM 777 O O . VAL A 1 98 ? 0.370 20.014 -0.168 1.00 65.00 98 VAL A O 1
ATOM 780 N N . THR A 1 99 ? 1.491 18.155 -0.734 1.00 61.84 99 THR A N 1
ATOM 781 C CA . THR A 1 99 ? 2.233 18.005 0.525 1.00 61.84 99 THR A CA 1
ATOM 782 C C . THR A 1 99 ? 3.640 18.577 0.441 1.00 61.84 99 THR A C 1
ATOM 784 O O . THR A 1 99 ? 4.281 18.793 1.466 1.00 61.84 99 THR A O 1
ATOM 787 N N . GLY A 1 100 ? 4.149 18.774 -0.775 1.00 66.31 100 GLY A N 1
ATOM 788 C CA . GLY A 1 100 ? 5.521 19.177 -1.019 1.00 66.31 100 GLY A CA 1
ATOM 789 C C . GLY A 1 100 ? 6.557 18.063 -0.857 1.00 66.31 100 GLY A C 1
ATOM 790 O O . GLY A 1 100 ? 7.756 18.320 -0.949 1.00 66.31 100 GLY A O 1
ATOM 791 N N . LYS A 1 101 ? 6.127 16.824 -0.593 1.00 67.19 101 LYS A N 1
ATOM 792 C CA . LYS A 1 101 ? 7.043 15.703 -0.363 1.00 67.19 101 LYS A CA 1
ATOM 793 C C . LYS A 1 101 ? 7.756 15.313 -1.649 1.00 67.19 101 LYS A C 1
ATOM 795 O O . LYS A 1 101 ? 7.132 15.122 -2.695 1.00 67.19 101 LYS A O 1
ATOM 800 N N . VAL A 1 102 ? 9.066 15.120 -1.528 1.00 77.44 102 VAL A N 1
ATOM 801 C CA . VAL A 1 102 ? 9.946 14.688 -2.613 1.00 77.44 102 VAL A CA 1
ATOM 802 C C . VAL A 1 102 ? 10.432 13.274 -2.316 1.00 77.44 102 VAL A C 1
ATOM 804 O O . VAL A 1 102 ? 10.988 13.013 -1.252 1.00 77.44 102 VAL A O 1
ATOM 807 N N . ARG A 1 103 ? 10.228 12.349 -3.257 1.00 77.50 103 ARG A N 1
ATOM 808 C CA . ARG A 1 103 ? 10.727 10.970 -3.181 1.00 77.50 103 ARG A CA 1
ATOM 809 C C . ARG A 1 103 ? 11.684 10.709 -4.334 1.00 77.50 103 ARG A C 1
ATOM 811 O O . ARG A 1 103 ? 11.269 10.767 -5.490 1.00 77.50 103 ARG A O 1
ATOM 818 N N . ARG A 1 104 ? 12.933 10.376 -4.010 1.00 85.19 104 ARG A N 1
ATOM 819 C CA . ARG A 1 104 ? 13.989 10.013 -4.963 1.00 85.19 104 ARG A CA 1
ATOM 820 C C . ARG A 1 104 ? 14.182 8.498 -4.984 1.00 85.19 104 ARG A C 1
ATOM 822 O O . ARG A 1 104 ? 14.083 7.848 -3.946 1.00 85.19 104 ARG A O 1
ATOM 829 N N . THR A 1 105 ? 14.412 7.923 -6.158 1.00 82.06 105 THR A N 1
ATOM 830 C CA . THR A 1 105 ? 14.647 6.483 -6.323 1.00 82.06 105 THR A CA 1
ATOM 831 C C . THR A 1 105 ? 15.639 6.241 -7.450 1.00 82.06 105 THR A C 1
ATOM 833 O O . THR A 1 105 ? 15.446 6.744 -8.558 1.00 82.06 105 THR A O 1
ATOM 836 N N . GLN A 1 106 ? 16.669 5.444 -7.167 1.00 85.75 106 GLN A N 1
ATOM 837 C CA . GLN A 1 106 ? 17.714 5.081 -8.121 1.00 85.75 106 GLN A CA 1
ATOM 838 C C . GLN A 1 106 ? 17.465 3.688 -8.710 1.00 85.75 106 GLN A C 1
ATOM 840 O O . GLN A 1 106 ? 17.128 2.739 -8.000 1.00 85.75 106 GLN A O 1
ATOM 845 N N . TYR A 1 107 ? 17.650 3.577 -10.023 1.00 86.06 107 TYR A N 1
ATOM 846 C CA . TYR A 1 107 ? 17.429 2.362 -10.809 1.00 86.06 107 TYR A CA 1
ATOM 847 C C . TYR A 1 107 ? 18.675 1.932 -11.587 1.00 86.06 107 TYR A C 1
ATOM 849 O O . TYR A 1 107 ? 18.752 0.773 -11.977 1.00 86.06 107 TYR A O 1
ATOM 857 N N . GLY A 1 108 ? 19.659 2.819 -11.782 1.00 79.06 108 GLY A N 1
ATOM 858 C CA . GLY A 1 108 ? 20.827 2.557 -12.634 1.00 79.06 108 GLY A CA 1
ATOM 859 C C . GLY A 1 108 ? 21.685 1.344 -12.239 1.00 79.06 108 GLY A C 1
ATOM 860 O O . GLY A 1 108 ? 22.366 0.787 -13.090 1.00 79.06 108 GLY A O 1
ATOM 861 N N . HIS A 1 109 ? 21.636 0.901 -10.979 1.00 78.62 109 HIS A N 1
ATOM 862 C CA . HIS A 1 109 ? 22.346 -0.296 -10.504 1.00 78.62 109 HIS A CA 1
ATOM 863 C C . HIS A 1 109 ? 21.511 -1.588 -10.593 1.00 78.62 109 HIS A C 1
ATOM 865 O O . HIS A 1 109 ? 22.020 -2.660 -10.276 1.00 78.62 109 HIS A O 1
ATOM 871 N N . ARG A 1 110 ? 20.227 -1.508 -10.972 1.00 82.62 110 ARG A N 1
ATOM 872 C CA . ARG A 1 110 ? 19.331 -2.671 -11.032 1.00 82.62 110 ARG A CA 1
ATOM 873 C C . ARG A 1 110 ? 19.580 -3.460 -12.314 1.00 82.62 110 ARG A C 1
ATOM 875 O O . ARG A 1 110 ? 19.743 -2.873 -13.379 1.00 82.62 110 ARG A O 1
ATOM 882 N N . GLU A 1 111 ? 19.534 -4.788 -12.229 1.00 83.31 111 GLU A N 1
ATOM 883 C CA . GLU A 1 111 ? 19.704 -5.657 -13.405 1.00 83.31 111 GLU A CA 1
ATOM 884 C C . GLU A 1 111 ? 18.521 -5.563 -14.383 1.00 83.31 111 GLU A C 1
ATOM 886 O O . GLU A 1 111 ? 18.715 -5.577 -15.598 1.00 83.31 111 GLU A O 1
ATOM 891 N N . ASN A 1 112 ? 17.299 -5.410 -13.858 1.00 86.62 112 ASN A N 1
ATOM 892 C CA . ASN A 1 112 ? 16.066 -5.316 -14.645 1.00 86.62 112 ASN A CA 1
ATOM 893 C C . ASN A 1 112 ? 15.307 -4.002 -14.377 1.00 86.62 112 ASN A C 1
ATOM 895 O O . ASN A 1 112 ? 14.261 -4.011 -13.723 1.00 86.62 112 ASN A O 1
ATOM 899 N N . PRO A 1 113 ? 15.844 -2.847 -14.807 1.00 90.88 113 PRO A N 1
ATOM 900 C CA . PRO A 1 113 ? 15.196 -1.557 -14.611 1.00 90.88 113 PRO A CA 1
ATOM 901 C C . PRO A 1 113 ? 13.970 -1.398 -15.532 1.00 90.88 113 PRO A C 1
ATOM 903 O O . PRO A 1 113 ? 13.909 -2.031 -16.595 1.00 90.88 113 PRO A O 1
ATOM 906 N N . PRO A 1 114 ? 13.013 -0.519 -15.176 1.00 91.62 114 PRO A N 1
ATOM 907 C CA . PRO A 1 114 ? 11.943 -0.123 -16.085 1.00 91.62 114 PRO A CA 1
ATOM 908 C C . PRO A 1 114 ? 12.493 0.529 -17.362 1.00 91.62 114 PRO A C 1
ATOM 910 O O . PRO A 1 114 ? 13.475 1.271 -17.303 1.00 91.62 114 PRO A O 1
ATOM 913 N N . ILE A 1 115 ? 11.842 0.299 -18.501 1.00 94.56 115 ILE A N 1
ATOM 914 C CA . ILE A 1 115 ? 12.206 0.864 -19.809 1.00 94.56 115 ILE A CA 1
ATOM 915 C C . ILE A 1 115 ? 11.040 1.622 -20.446 1.00 94.56 115 ILE A C 1
ATOM 917 O O . ILE A 1 115 ? 9.870 1.392 -20.128 1.00 94.56 115 ILE A O 1
ATOM 921 N N . LEU A 1 116 ? 11.353 2.508 -21.393 1.00 92.94 116 LEU A N 1
ATOM 922 C CA . LEU A 1 116 ? 10.346 3.110 -22.266 1.00 92.94 116 LEU A CA 1
ATOM 923 C C . LEU A 1 116 ? 10.212 2.350 -23.580 1.00 92.94 116 LEU A C 1
ATOM 925 O O . LEU A 1 116 ? 11.197 1.945 -24.187 1.00 92.94 116 LEU A O 1
ATOM 929 N N . HIS A 1 117 ? 8.975 2.283 -24.051 1.00 92.06 117 HIS A N 1
ATOM 930 C CA . HIS A 1 117 ? 8.582 1.838 -25.382 1.00 92.06 117 HIS A CA 1
ATOM 931 C C . HIS A 1 117 ? 7.608 2.864 -25.989 1.00 92.06 117 HIS A C 1
ATOM 933 O O . HIS A 1 117 ? 6.980 3.642 -25.245 1.00 92.06 117 HIS A O 1
ATOM 939 N N . ARG A 1 118 ? 7.450 2.856 -27.320 1.00 92.81 118 ARG A N 1
ATOM 940 C CA . ARG A 1 118 ? 6.625 3.823 -28.079 1.00 92.81 118 ARG A CA 1
ATOM 941 C C . ARG A 1 118 ? 7.052 5.277 -27.847 1.00 92.81 118 ARG A C 1
ATOM 943 O O . ARG A 1 118 ? 6.273 6.116 -27.385 1.00 92.81 118 ARG A O 1
ATOM 950 N N . LYS A 1 119 ? 8.342 5.562 -28.057 1.00 94.06 119 LYS A N 1
ATOM 951 C CA . LYS A 1 119 ? 8.971 6.857 -27.724 1.00 94.06 119 LYS A CA 1
ATOM 952 C C . LYS A 1 119 ? 8.413 8.038 -28.515 1.00 94.06 119 LYS A C 1
ATOM 954 O O . LYS A 1 119 ? 8.417 9.157 -28.013 1.00 94.06 119 LYS A O 1
ATOM 959 N N . GLU A 1 120 ? 7.896 7.798 -29.713 1.00 93.75 120 GLU A N 1
ATOM 960 C CA . GLU A 1 120 ? 7.195 8.786 -30.532 1.00 93.75 120 GLU A CA 1
ATOM 961 C C . GLU A 1 120 ? 6.012 9.417 -29.798 1.00 93.75 120 GLU A C 1
ATOM 963 O O . GLU A 1 120 ? 5.696 10.574 -30.045 1.00 93.75 120 GLU A O 1
ATOM 968 N N . THR A 1 121 ? 5.394 8.699 -28.855 1.00 93.25 121 THR A N 1
ATOM 969 C CA . THR A 1 121 ? 4.264 9.229 -28.082 1.00 93.25 121 THR A CA 1
ATOM 970 C C . THR A 1 121 ? 4.671 10.280 -27.049 1.00 93.25 121 THR A C 1
ATOM 972 O O . THR A 1 121 ? 3.820 11.036 -26.600 1.00 93.25 121 THR A O 1
ATOM 975 N N . PHE A 1 122 ? 5.949 10.370 -26.670 1.00 92.62 122 PHE A N 1
ATOM 976 C CA . PHE A 1 122 ? 6.438 11.328 -25.666 1.00 92.62 122 PHE A CA 1
ATOM 977 C C . PHE A 1 122 ? 6.794 12.697 -26.265 1.00 92.62 122 PHE A C 1
ATOM 979 O O . PHE A 1 122 ? 7.000 13.655 -25.517 1.00 92.62 122 PHE A O 1
ATOM 986 N N . LEU A 1 123 ? 6.890 12.778 -27.594 1.00 91.38 123 LEU A N 1
ATOM 987 C CA . LEU A 1 123 ? 7.372 13.938 -28.338 1.00 91.38 123 LEU A CA 1
ATOM 988 C C . LEU A 1 123 ? 6.215 14.685 -29.029 1.00 91.38 123 LEU A C 1
ATOM 990 O O . LEU A 1 123 ? 5.180 14.080 -29.321 1.00 91.38 123 LEU A O 1
ATOM 994 N N . PRO A 1 124 ? 6.378 15.984 -29.337 1.00 90.06 124 PRO A N 1
ATOM 995 C CA . PRO A 1 124 ? 5.500 16.691 -30.266 1.00 90.06 124 PRO A CA 1
ATOM 996 C C . PRO A 1 124 ? 5.481 16.043 -31.653 1.00 90.06 124 PRO A C 1
ATOM 998 O O . PRO A 1 124 ? 6.491 15.522 -32.118 1.00 90.06 124 PRO A O 1
ATOM 1001 N N . ASN A 1 125 ? 4.343 16.115 -32.346 1.00 85.56 125 ASN A N 1
ATOM 1002 C CA . ASN A 1 125 ? 4.157 15.458 -33.647 1.00 85.56 125 ASN A CA 1
ATOM 1003 C C . ASN A 1 125 ? 5.121 15.938 -34.748 1.00 85.56 125 ASN A C 1
ATOM 1005 O O . ASN A 1 125 ? 5.365 15.197 -35.698 1.00 85.56 125 ASN A O 1
ATOM 1009 N N . ASP A 1 126 ? 5.624 17.165 -34.641 1.00 87.69 126 ASP A N 1
ATOM 1010 C CA . ASP A 1 126 ? 6.562 17.814 -35.559 1.00 87.69 126 ASP A CA 1
ATOM 1011 C C . ASP A 1 126 ? 8.038 17.611 -35.177 1.00 87.69 126 ASP A C 1
ATOM 1013 O O . ASP A 1 126 ? 8.928 18.042 -35.911 1.00 87.69 126 ASP A O 1
ATOM 1017 N N . HIS A 1 127 ? 8.320 16.914 -34.073 1.00 90.44 127 HIS A N 1
ATOM 1018 C CA . HIS A 1 127 ? 9.686 16.655 -33.634 1.00 90.44 127 HIS A CA 1
ATOM 1019 C C . HIS A 1 127 ? 10.446 15.767 -34.648 1.00 90.44 127 HIS A C 1
ATOM 1021 O O . HIS A 1 127 ? 9.925 14.728 -35.074 1.00 90.44 127 HIS A O 1
ATOM 1027 N N . PRO A 1 128 ? 11.707 16.094 -35.003 1.00 92.00 128 PRO A N 1
ATOM 1028 C CA . PRO A 1 128 ? 12.451 15.420 -36.077 1.00 92.00 128 PRO A CA 1
ATOM 1029 C C . PRO A 1 128 ? 12.677 13.916 -35.849 1.00 92.00 128 PRO A C 1
ATOM 1031 O O . PRO A 1 128 ? 12.761 13.150 -36.807 1.00 92.00 128 PRO A O 1
ATOM 1034 N N . ASP A 1 129 ? 12.741 13.470 -34.591 1.00 92.75 129 ASP A N 1
ATOM 1035 C CA . ASP A 1 129 ? 12.890 12.049 -34.247 1.00 92.75 129 ASP A CA 1
ATOM 1036 C C . ASP A 1 129 ? 11.584 11.230 -34.261 1.00 92.75 129 ASP A C 1
ATOM 1038 O O . ASP A 1 129 ? 11.649 9.998 -34.231 1.00 92.75 129 ASP A O 1
ATOM 1042 N N . VAL A 1 130 ? 10.401 11.855 -34.342 1.00 93.19 130 VAL A N 1
ATOM 1043 C CA . VAL A 1 130 ? 9.115 11.126 -34.327 1.00 93.19 130 VAL A CA 1
ATOM 1044 C C . VAL A 1 130 ? 8.989 10.121 -35.472 1.00 93.19 130 VAL A C 1
ATOM 1046 O O . VAL A 1 130 ? 8.649 8.973 -35.186 1.00 93.19 130 VAL A O 1
ATOM 1049 N N . PRO A 1 131 ? 9.304 10.457 -36.741 1.00 95.56 131 PRO A N 1
ATOM 1050 C CA . PRO A 1 131 ? 9.257 9.480 -37.829 1.00 95.56 131 PRO A CA 1
ATOM 1051 C C . PRO A 1 131 ? 10.165 8.266 -37.586 1.00 95.56 131 PRO A C 1
ATOM 1053 O O . PRO A 1 131 ? 9.802 7.140 -37.920 1.00 95.56 131 PRO A O 1
ATOM 1056 N N . LYS A 1 132 ? 11.336 8.480 -36.970 1.00 95.44 132 LYS A N 1
ATOM 1057 C CA . LYS A 1 132 ? 12.292 7.414 -36.639 1.00 95.44 132 LYS A CA 1
ATOM 1058 C C . LYS A 1 132 ? 11.727 6.469 -35.576 1.00 95.44 132 LYS A C 1
ATOM 1060 O O . LYS A 1 132 ? 11.840 5.259 -35.744 1.00 95.44 132 LYS A O 1
ATOM 1065 N N . PHE A 1 133 ? 11.142 7.006 -34.505 1.00 95.75 133 PHE A N 1
ATOM 1066 C CA . PHE A 1 133 ? 10.584 6.203 -33.412 1.00 95.75 133 PHE A CA 1
ATOM 1067 C C . PHE A 1 133 ? 9.266 5.525 -33.793 1.00 95.75 133 PHE A C 1
ATOM 1069 O O . PHE A 1 133 ? 9.106 4.346 -33.506 1.00 95.75 133 PHE A O 1
ATOM 1076 N N . ARG A 1 134 ? 8.382 6.216 -34.524 1.00 95.88 134 ARG A N 1
ATOM 1077 C CA . ARG A 1 134 ? 7.116 5.644 -35.000 1.00 95.88 134 ARG A CA 1
ATOM 1078 C C . ARG A 1 134 ? 7.348 4.423 -35.880 1.00 95.88 134 ARG A C 1
ATOM 1080 O O . ARG A 1 134 ? 6.727 3.397 -35.648 1.00 95.88 134 ARG A O 1
ATOM 1087 N N . ARG A 1 135 ? 8.287 4.514 -36.828 1.00 96.81 135 ARG A N 1
ATOM 1088 C CA . ARG A 1 135 ? 8.645 3.379 -37.686 1.00 96.81 135 ARG A CA 1
ATOM 1089 C C . ARG A 1 135 ? 9.115 2.177 -36.869 1.00 96.81 135 ARG A C 1
ATOM 1091 O O . ARG A 1 135 ? 8.737 1.057 -37.171 1.00 96.81 135 ARG A O 1
ATOM 1098 N N . LEU A 1 136 ? 9.951 2.405 -35.856 1.00 96.31 136 LEU A N 1
ATOM 1099 C CA . LEU A 1 136 ? 10.411 1.329 -34.982 1.00 96.31 136 LEU A CA 1
ATOM 1100 C C . LEU A 1 136 ? 9.226 0.670 -34.253 1.00 96.31 136 LEU A C 1
ATOM 1102 O O . LEU A 1 136 ? 9.134 -0.550 -34.221 1.00 96.31 136 LEU A O 1
ATOM 1106 N N . THR A 1 137 ? 8.295 1.467 -33.727 1.00 95.38 137 THR A N 1
ATOM 1107 C CA . THR A 1 137 ? 7.084 0.946 -33.082 1.00 95.38 137 THR A CA 1
ATOM 1108 C C . THR A 1 137 ? 6.184 0.170 -34.039 1.00 95.38 137 THR A C 1
ATOM 1110 O O . THR A 1 137 ? 5.694 -0.884 -33.655 1.00 95.38 137 THR A O 1
ATOM 1113 N N . GLU A 1 138 ? 6.006 0.629 -35.277 1.00 96.12 138 GLU A N 1
ATOM 1114 C CA . GLU A 1 138 ? 5.265 -0.111 -36.309 1.00 96.12 138 GLU A CA 1
ATOM 1115 C C . GLU A 1 138 ? 5.933 -1.470 -36.603 1.00 96.12 138 GLU A C 1
ATOM 1117 O O . GLU A 1 138 ? 5.260 -2.498 -36.581 1.00 96.12 138 GLU A O 1
ATOM 1122 N N . GLU A 1 139 ? 7.265 -1.501 -36.772 1.00 95.44 139 GLU A N 1
ATOM 1123 C CA . GLU A 1 139 ? 8.036 -2.745 -36.961 1.00 95.44 139 GLU A CA 1
ATOM 1124 C C . GLU A 1 139 ? 7.848 -3.717 -35.771 1.00 95.44 139 GLU A C 1
ATOM 1126 O O . GLU A 1 139 ? 7.694 -4.926 -35.951 1.00 95.44 139 GLU A O 1
ATOM 1131 N N . GLU A 1 140 ? 7.836 -3.204 -34.540 1.00 95.38 140 GLU A N 1
ATOM 1132 C CA . GLU A 1 140 ? 7.641 -3.994 -33.317 1.00 95.38 140 GLU A CA 1
ATOM 1133 C C . GLU A 1 140 ? 6.206 -4.522 -33.149 1.00 95.38 140 GLU A C 1
ATOM 1135 O O . GLU A 1 140 ? 6.006 -5.632 -32.643 1.00 95.38 140 GLU A O 1
ATOM 1140 N N . GLU A 1 141 ? 5.203 -3.742 -33.559 1.00 94.44 141 GLU A N 1
ATOM 1141 C CA . GLU A 1 141 ? 3.794 -4.146 -33.567 1.00 94.44 141 GLU A CA 1
ATOM 1142 C C . GLU A 1 141 ? 3.525 -5.242 -34.587 1.00 94.44 141 GLU A C 1
ATOM 1144 O O . GLU A 1 141 ? 2.894 -6.243 -34.246 1.00 94.44 141 GLU A O 1
ATOM 1149 N N . GLU A 1 142 ? 4.056 -5.101 -35.801 1.00 94.00 142 GLU A N 1
ATOM 1150 C CA . GLU A 1 142 ? 3.974 -6.128 -36.842 1.00 94.00 142 GLU A CA 1
ATOM 1151 C C . GLU A 1 142 ? 4.671 -7.426 -36.414 1.00 94.00 142 GLU A C 1
ATOM 1153 O O . GLU A 1 142 ? 4.187 -8.524 -36.693 1.00 94.00 142 GLU A O 1
ATOM 1158 N N . ALA A 1 143 ? 5.764 -7.316 -35.656 1.00 91.44 143 ALA A N 1
ATOM 1159 C CA . ALA A 1 143 ? 6.441 -8.452 -35.040 1.00 91.44 143 ALA A CA 1
ATOM 1160 C C . ALA A 1 143 ? 5.694 -9.037 -33.820 1.00 91.44 143 ALA A C 1
ATOM 1162 O O . ALA A 1 143 ? 6.140 -10.031 -33.235 1.00 91.44 143 ALA A O 1
ATOM 1163 N N . GLY A 1 144 ? 4.573 -8.442 -33.400 1.00 91.75 144 GLY A N 1
ATOM 1164 C CA . GLY A 1 144 ? 3.739 -8.876 -32.278 1.00 91.75 144 GLY A CA 1
ATOM 1165 C C . GLY A 1 144 ? 4.401 -8.718 -30.905 1.00 91.75 144 GLY A C 1
ATOM 1166 O O . GLY A 1 144 ? 4.114 -9.496 -29.996 1.00 91.75 144 GLY A O 1
ATOM 1167 N N . LEU A 1 145 ? 5.344 -7.784 -30.738 1.00 91.19 145 LEU A N 1
ATOM 1168 C CA . LEU A 1 145 ? 6.023 -7.548 -29.451 1.00 91.19 145 LEU A CA 1
ATOM 1169 C C . LEU A 1 145 ? 5.115 -6.864 -28.410 1.00 91.19 145 LEU A C 1
ATOM 1171 O O . LEU A 1 145 ? 5.444 -6.832 -27.229 1.00 91.19 145 LEU A O 1
ATOM 1175 N N . TYR A 1 146 ? 3.952 -6.363 -28.834 1.00 91.00 146 TYR A N 1
ATOM 1176 C CA . TYR A 1 146 ? 2.974 -5.675 -27.986 1.00 91.00 146 TYR A CA 1
ATOM 1177 C C . TYR A 1 146 ? 1.707 -6.501 -27.683 1.00 91.00 146 TYR A C 1
ATOM 1179 O O . TYR A 1 146 ? 0.748 -5.958 -27.142 1.00 91.00 146 TYR A O 1
ATOM 1187 N N . GLU A 1 147 ? 1.677 -7.799 -28.011 1.00 87.50 147 GLU A N 1
ATOM 1188 C CA . GLU A 1 147 ? 0.506 -8.666 -27.770 1.00 87.50 147 GLU A CA 1
ATOM 1189 C C . GLU A 1 147 ? 0.201 -8.868 -26.273 1.00 87.50 147 GLU A C 1
ATOM 1191 O O . GLU A 1 147 ? -0.961 -8.820 -25.872 1.00 87.50 147 GLU A O 1
ATOM 1196 N N . ASP A 1 148 ? 1.233 -9.048 -25.436 1.00 84.50 148 ASP A N 1
ATOM 1197 C CA . ASP A 1 148 ? 1.127 -9.015 -23.970 1.00 84.50 148 ASP A CA 1
ATOM 1198 C C . ASP A 1 148 ? 2.008 -7.887 -23.427 1.00 84.50 148 ASP A C 1
ATOM 1200 O O . ASP A 1 148 ? 3.232 -7.992 -23.381 1.00 84.50 148 ASP A O 1
ATOM 1204 N N . THR A 1 149 ? 1.381 -6.790 -23.002 1.00 85.19 149 THR A N 1
ATOM 1205 C CA . THR A 1 149 ? 2.095 -5.604 -22.517 1.00 85.19 149 THR A CA 1
ATOM 1206 C C . THR A 1 149 ? 2.396 -5.629 -21.018 1.00 85.19 149 THR A C 1
ATOM 1208 O O . THR A 1 149 ? 2.867 -4.629 -20.481 1.00 85.19 149 THR A O 1
ATOM 1211 N N . SER A 1 150 ? 2.072 -6.708 -20.302 1.00 80.94 150 SER A N 1
ATOM 1212 C CA . SER A 1 150 ? 2.112 -6.698 -18.834 1.00 80.94 150 SER A CA 1
ATOM 1213 C C . SER A 1 150 ? 3.525 -6.734 -18.243 1.00 80.94 150 SER A C 1
ATOM 1215 O O . SER A 1 150 ? 3.724 -6.258 -17.129 1.00 80.94 150 SER A O 1
ATOM 1217 N N . THR A 1 151 ? 4.512 -7.241 -18.986 1.00 86.00 151 THR A N 1
ATOM 1218 C CA . THR A 1 151 ? 5.898 -7.409 -18.509 1.00 86.00 151 THR A CA 1
ATOM 1219 C C . THR A 1 151 ? 6.928 -6.654 -19.349 1.00 86.00 151 THR A C 1
ATOM 1221 O O . THR A 1 151 ? 8.048 -6.433 -18.894 1.00 86.00 151 THR A O 1
ATOM 1224 N N . ILE A 1 152 ? 6.550 -6.171 -20.538 1.00 88.88 152 ILE A N 1
ATOM 1225 C CA . ILE A 1 152 ? 7.450 -5.491 -21.490 1.00 88.88 152 ILE A CA 1
ATOM 1226 C C . ILE A 1 152 ? 8.005 -4.150 -20.995 1.00 88.88 152 ILE A C 1
ATOM 1228 O O . ILE A 1 152 ? 8.900 -3.580 -21.609 1.00 88.88 152 ILE A O 1
ATOM 1232 N N . GLY A 1 153 ? 7.475 -3.631 -19.886 1.00 88.19 153 GLY A N 1
ATOM 1233 C CA . GLY A 1 153 ? 7.963 -2.414 -19.243 1.00 88.19 153 GLY A CA 1
ATOM 1234 C C . GLY A 1 153 ? 9.320 -2.571 -18.552 1.00 88.19 153 GLY A C 1
ATOM 1235 O O . GLY A 1 153 ? 9.809 -1.591 -18.002 1.00 88.19 153 GLY A O 1
ATOM 1236 N N . PHE A 1 154 ? 9.925 -3.761 -18.567 1.00 90.88 154 PHE A N 1
ATOM 1237 C CA . PHE A 1 154 ? 11.191 -4.075 -17.907 1.00 90.88 154 PHE A CA 1
ATOM 1238 C C . PHE A 1 154 ? 12.240 -4.578 -18.906 1.00 90.88 154 PHE A C 1
ATOM 1240 O O . PHE A 1 154 ? 11.925 -5.339 -19.824 1.00 90.88 154 PHE A O 1
ATOM 1247 N N . LYS A 1 155 ? 13.497 -4.156 -18.717 1.00 91.88 155 LYS A N 1
ATOM 1248 C CA . LYS A 1 155 ? 14.605 -4.375 -19.661 1.00 91.88 155 LYS A CA 1
ATOM 1249 C C . LYS A 1 155 ? 14.805 -5.844 -20.047 1.00 91.88 155 LYS A C 1
ATOM 1251 O O . LYS A 1 155 ? 14.760 -6.172 -21.229 1.00 91.88 155 LYS A O 1
ATOM 1256 N N . LEU A 1 156 ? 15.004 -6.722 -19.067 1.00 89.38 156 LEU A N 1
ATOM 1257 C CA . LEU A 1 156 ? 15.285 -8.139 -19.303 1.00 89.38 156 LEU A CA 1
ATOM 1258 C C . LEU A 1 156 ? 14.071 -8.861 -19.901 1.00 89.38 156 LEU A C 1
ATOM 1260 O O . LEU A 1 156 ? 14.232 -9.704 -20.780 1.00 89.38 156 LEU A O 1
ATOM 1264 N N . ASN A 1 157 ? 12.851 -8.519 -19.472 1.00 91.06 157 ASN A N 1
ATOM 1265 C CA . ASN A 1 157 ? 11.628 -9.093 -20.043 1.00 91.06 157 ASN A CA 1
ATOM 1266 C C . ASN A 1 157 ? 11.493 -8.733 -21.534 1.00 91.06 157 ASN A C 1
ATOM 1268 O O . ASN A 1 157 ? 11.160 -9.592 -22.351 1.00 91.06 157 ASN A O 1
ATOM 1272 N N . TRP A 1 158 ? 11.818 -7.491 -21.904 1.00 92.75 158 TRP A N 1
ATOM 1273 C CA . TRP A 1 158 ? 11.838 -7.048 -23.299 1.00 92.75 158 TRP A CA 1
ATOM 1274 C C . TRP A 1 158 ? 12.917 -7.750 -24.130 1.00 92.75 158 TRP A C 1
ATOM 1276 O O . TRP A 1 158 ? 12.630 -8.282 -25.203 1.00 92.75 158 TRP A O 1
ATOM 1286 N N . GLU A 1 159 ? 14.149 -7.812 -23.620 1.00 91.56 159 GLU A N 1
ATOM 1287 C CA . GLU A 1 159 ? 15.273 -8.487 -24.284 1.00 91.56 159 GLU A CA 1
ATOM 1288 C C . GLU A 1 159 ? 14.980 -9.976 -24.534 1.00 91.56 159 GLU A C 1
ATOM 1290 O O . GLU A 1 159 ? 15.290 -10.508 -25.602 1.00 91.56 159 GLU A O 1
ATOM 1295 N N . ARG A 1 160 ? 14.298 -10.645 -23.601 1.00 88.31 160 ARG A N 1
ATOM 1296 C CA . ARG A 1 160 ? 13.863 -12.040 -23.760 1.00 88.31 160 ARG A CA 1
ATOM 1297 C C . ARG A 1 160 ? 12.761 -12.222 -24.777 1.00 88.31 160 ARG A C 1
ATOM 1299 O O . ARG A 1 160 ? 12.800 -13.186 -25.541 1.00 88.31 160 ARG A O 1
ATOM 1306 N N . LEU A 1 161 ? 11.780 -11.323 -24.796 1.00 89.44 161 LEU A N 1
ATOM 1307 C CA . LEU A 1 161 ? 10.719 -11.361 -25.795 1.00 89.44 161 LEU A CA 1
ATOM 1308 C C . LEU A 1 161 ? 11.307 -11.240 -27.208 1.00 89.44 161 LEU A C 1
ATOM 1310 O O . LEU A 1 161 ? 10.942 -12.013 -28.096 1.00 89.44 161 LEU A O 1
ATOM 1314 N N . LEU A 1 162 ? 12.277 -10.340 -27.386 1.00 89.88 162 LEU A N 1
ATOM 1315 C CA . LEU A 1 162 ? 13.034 -10.191 -28.627 1.00 89.88 162 LEU A CA 1
ATOM 1316 C C . LEU A 1 162 ? 13.806 -11.462 -28.981 1.00 89.88 162 LEU A C 1
ATOM 1318 O O . LEU A 1 162 ? 13.626 -11.996 -30.076 1.00 89.88 162 LEU A O 1
ATOM 1322 N N . ALA A 1 163 ? 14.590 -12.000 -28.044 1.00 86.38 163 ALA A N 1
ATOM 1323 C CA . ALA A 1 163 ? 15.358 -13.224 -28.259 1.00 86.38 163 ALA A CA 1
ATOM 1324 C C . ALA A 1 163 ? 14.457 -14.416 -28.635 1.00 86.38 163 ALA A C 1
ATOM 1326 O O . ALA A 1 163 ? 14.761 -15.148 -29.579 1.00 86.38 163 ALA A O 1
ATOM 1327 N N . LYS A 1 164 ? 13.304 -14.567 -27.969 1.00 86.12 164 LYS A N 1
ATOM 1328 C CA . LYS A 1 164 ? 12.300 -15.606 -28.253 1.00 86.12 164 LYS A CA 1
ATOM 1329 C C . LYS A 1 164 ? 11.740 -15.499 -29.671 1.00 86.12 164 LYS A C 1
ATOM 1331 O O . LYS A 1 164 ? 11.513 -16.524 -30.311 1.00 86.12 164 LYS A O 1
ATOM 1336 N N . LYS A 1 165 ? 11.529 -14.279 -30.170 1.00 88.94 165 LYS A N 1
ATOM 1337 C CA . LYS A 1 165 ? 11.102 -14.032 -31.556 1.00 88.94 165 LYS A CA 1
ATOM 1338 C C . LYS A 1 165 ? 12.272 -14.001 -32.550 1.00 88.94 165 LYS A C 1
ATOM 1340 O O . LYS A 1 165 ? 12.041 -13.918 -33.751 1.00 88.94 165 LYS A O 1
ATOM 1345 N N . GLY A 1 166 ? 13.515 -14.132 -32.080 1.00 88.19 166 GLY A N 1
ATOM 1346 C CA . GLY A 1 166 ? 14.715 -14.092 -32.915 1.00 88.19 166 GLY A CA 1
ATOM 1347 C C . GLY A 1 166 ? 15.017 -12.705 -33.477 1.00 88.19 166 GLY A C 1
ATOM 1348 O O . GLY A 1 166 ? 15.546 -12.605 -34.582 1.00 88.19 166 GLY A O 1
ATOM 1349 N N . LEU A 1 167 ? 14.650 -11.660 -32.741 1.00 91.88 167 LEU A N 1
ATOM 1350 C CA . LEU A 1 167 ? 14.713 -10.260 -33.147 1.00 91.88 167 LEU A CA 1
ATOM 1351 C C . LEU A 1 167 ? 15.728 -9.487 -32.304 1.00 91.88 167 LEU A C 1
ATOM 1353 O O . LEU A 1 167 ? 16.047 -9.873 -31.181 1.00 91.88 167 LEU A O 1
ATOM 1357 N N . GLY A 1 168 ? 16.223 -8.382 -32.852 1.00 91.44 168 GLY A N 1
ATOM 1358 C CA . GLY A 1 168 ? 17.162 -7.469 -32.208 1.00 91.44 168 GLY A CA 1
ATOM 1359 C C . GLY A 1 168 ? 17.125 -6.085 -32.824 1.00 91.44 168 GLY A C 1
ATOM 1360 O O . GLY A 1 168 ? 16.297 -5.800 -33.688 1.00 91.44 168 GLY A O 1
ATOM 1361 N N . TYR A 1 169 ? 18.065 -5.233 -32.415 1.00 91.31 169 TYR A N 1
ATOM 1362 C CA . TYR A 1 169 ? 18.135 -3.856 -32.893 1.00 91.31 169 TYR A CA 1
ATOM 1363 C C . TYR A 1 169 ? 19.471 -3.520 -33.546 1.00 91.31 169 TYR A C 1
ATOM 1365 O O . TYR A 1 169 ? 20.541 -3.863 -33.043 1.00 91.31 169 TYR A O 1
ATOM 1373 N N . ARG A 1 170 ? 19.407 -2.740 -34.627 1.00 89.56 170 ARG A N 1
ATOM 1374 C CA . ARG A 1 170 ? 20.544 -1.973 -35.154 1.00 89.56 170 ARG A CA 1
ATOM 1375 C C . ARG A 1 170 ? 20.158 -0.497 -35.191 1.00 89.56 170 ARG A C 1
ATOM 1377 O O . ARG A 1 170 ? 19.525 -0.035 -36.138 1.00 89.56 170 ARG A O 1
ATOM 1384 N N . GLY A 1 171 ? 20.513 0.236 -34.136 1.00 88.88 171 GLY A N 1
ATOM 1385 C CA . GLY A 1 171 ? 19.961 1.572 -33.887 1.00 88.88 171 GLY A CA 1
ATOM 1386 C C . GLY A 1 171 ? 18.458 1.485 -33.604 1.00 88.88 171 GLY A C 1
ATOM 1387 O O . GLY A 1 171 ? 18.032 0.663 -32.801 1.00 88.88 171 GLY A O 1
ATOM 1388 N N . HIS A 1 172 ? 17.648 2.287 -34.300 1.00 93.31 172 HIS A N 1
ATOM 1389 C CA . HIS A 1 172 ? 16.175 2.257 -34.227 1.00 93.31 172 HIS A CA 1
ATOM 1390 C C . HIS A 1 172 ? 15.557 1.471 -35.389 1.00 93.31 172 HIS A C 1
ATOM 1392 O O . HIS A 1 172 ? 14.673 1.978 -36.080 1.00 93.31 172 HIS A O 1
ATOM 1398 N N . ARG A 1 173 ? 16.090 0.278 -35.663 1.00 92.56 173 ARG A N 1
ATOM 1399 C CA . ARG A 1 173 ? 15.555 -0.669 -36.652 1.00 92.56 173 ARG A CA 1
ATOM 1400 C C . ARG A 1 173 ? 15.490 -2.052 -36.044 1.00 92.56 173 ARG A C 1
ATOM 1402 O O . ARG A 1 173 ? 16.495 -2.499 -35.480 1.00 92.56 173 ARG A O 1
ATOM 1409 N N . LEU A 1 174 ? 14.350 -2.707 -36.211 1.00 93.25 174 LEU A N 1
ATOM 1410 C CA . LEU A 1 174 ? 14.179 -4.104 -35.859 1.00 93.25 174 LEU A CA 1
ATOM 1411 C C . LEU A 1 174 ? 14.851 -4.971 -36.931 1.00 93.25 174 LEU A C 1
ATOM 1413 O O . LEU A 1 174 ? 14.677 -4.754 -38.131 1.00 93.25 174 LEU A O 1
ATOM 1417 N N . ILE A 1 175 ? 15.672 -5.923 -36.501 1.00 92.88 175 ILE A N 1
ATOM 1418 C CA . ILE A 1 175 ? 16.370 -6.855 -37.388 1.00 92.88 175 ILE A CA 1
ATOM 1419 C C . ILE A 1 175 ? 16.167 -8.287 -36.909 1.00 92.88 175 ILE A C 1
ATOM 1421 O O . ILE A 1 175 ? 16.082 -8.541 -35.708 1.00 92.88 175 ILE A O 1
ATOM 1425 N N . GLU A 1 176 ? 16.137 -9.229 -37.846 1.00 89.12 176 GLU A N 1
ATOM 1426 C CA . GLU A 1 176 ? 16.236 -10.646 -37.510 1.00 89.12 176 GLU A CA 1
ATOM 1427 C C . GLU A 1 176 ? 17.673 -10.986 -37.134 1.00 89.12 176 GLU A C 1
ATOM 1429 O O . GLU A 1 176 ? 18.623 -10.660 -37.853 1.00 89.12 176 GLU A O 1
ATOM 1434 N N . ILE A 1 177 ? 17.824 -11.670 -36.006 1.00 84.81 177 ILE A N 1
ATOM 1435 C CA . ILE A 1 177 ? 19.107 -12.168 -35.547 1.00 84.81 177 ILE A CA 1
ATOM 1436 C C . ILE A 1 177 ? 19.232 -13.660 -35.887 1.00 84.81 177 ILE A C 1
ATOM 1438 O O . ILE A 1 177 ? 18.348 -14.475 -35.580 1.00 84.81 177 ILE A O 1
ATOM 1442 N N . GLY A 1 178 ? 20.355 -14.023 -36.515 1.00 67.19 178 GLY A N 1
ATOM 1443 C CA . GLY A 1 178 ? 20.707 -15.405 -36.834 1.00 67.19 178 GLY A CA 1
ATOM 1444 C C . GLY A 1 178 ? 20.898 -16.279 -35.588 1.00 67.19 178 GLY A C 1
ATOM 1445 O O . GLY A 1 178 ? 21.217 -15.799 -34.500 1.00 67.19 178 GLY A O 1
ATOM 1446 N N . THR A 1 179 ? 20.730 -17.592 -35.749 1.00 57.53 179 THR A N 1
ATOM 1447 C CA . THR A 1 179 ? 20.787 -18.608 -34.678 1.00 57.53 179 THR A CA 1
ATOM 1448 C C . THR A 1 179 ? 22.070 -18.582 -33.840 1.00 57.53 179 THR A C 1
ATOM 1450 O O . THR A 1 179 ? 22.025 -18.930 -32.664 1.00 57.53 179 THR A O 1
ATOM 1453 N N . SER A 1 180 ? 23.193 -18.131 -34.402 1.00 51.66 180 SER A N 1
ATOM 1454 C CA . SER A 1 180 ? 24.482 -18.035 -33.704 1.00 51.66 180 SER A CA 1
ATOM 1455 C C . SER A 1 180 ? 24.515 -16.946 -32.620 1.00 51.66 180 SER A C 1
ATOM 1457 O O . SER A 1 180 ? 25.148 -17.143 -31.590 1.00 51.66 180 SER A O 1
ATOM 1459 N N . GLU A 1 181 ? 23.807 -15.828 -32.818 1.00 50.28 181 GLU A N 1
ATOM 1460 C CA . GLU A 1 181 ? 23.697 -14.730 -31.839 1.00 50.28 181 GLU A CA 1
ATOM 1461 C C . GLU A 1 181 ? 22.508 -14.930 -30.880 1.00 50.28 181 GLU A C 1
ATOM 1463 O O . GLU A 1 181 ? 22.547 -14.447 -29.750 1.00 50.28 181 GLU A O 1
ATOM 1468 N N . ARG A 1 182 ? 21.490 -15.722 -31.269 1.00 50.72 182 ARG A N 1
ATOM 1469 C CA . ARG A 1 182 ? 20.425 -16.175 -30.345 1.00 50.72 182 ARG A CA 1
ATOM 1470 C C . ARG A 1 182 ? 21.003 -16.926 -29.146 1.00 50.72 182 ARG A C 1
ATOM 1472 O O . ARG A 1 182 ? 20.528 -16.738 -28.030 1.00 50.72 182 ARG A O 1
ATOM 1479 N N . ASN A 1 183 ? 22.048 -17.721 -29.387 1.00 44.34 183 ASN A N 1
ATOM 1480 C CA . ASN A 1 183 ? 22.737 -18.461 -28.339 1.00 44.34 183 ASN A CA 1
ATOM 1481 C C . ASN A 1 183 ? 23.578 -17.552 -27.428 1.00 44.34 183 ASN A C 1
ATOM 1483 O O . ASN A 1 183 ? 23.665 -17.835 -26.248 1.00 44.34 183 ASN A O 1
ATOM 1487 N N . ASP A 1 184 ? 24.162 -16.449 -27.903 1.00 44.75 184 ASP A N 1
ATOM 1488 C CA . ASP A 1 184 ? 25.015 -15.588 -27.057 1.00 44.75 184 ASP A CA 1
ATOM 1489 C C . ASP A 1 184 ? 24.190 -14.738 -26.061 1.00 44.75 184 ASP A C 1
ATOM 1491 O O . ASP A 1 184 ? 24.629 -14.456 -24.945 1.00 44.75 184 ASP A O 1
ATOM 1495 N N . VAL A 1 185 ? 22.943 -14.394 -26.417 1.00 45.88 185 VAL A N 1
ATOM 1496 C CA . VAL A 1 185 ? 21.983 -13.738 -25.504 1.00 45.88 185 VAL A CA 1
ATOM 1497 C C . VAL A 1 185 ? 21.365 -14.743 -24.523 1.00 45.88 185 VAL A C 1
ATOM 1499 O O . VAL A 1 185 ? 21.218 -14.423 -23.345 1.00 45.88 185 VAL A O 1
ATOM 1502 N N . SER A 1 186 ? 21.063 -15.974 -24.958 1.00 44.25 186 SER A N 1
ATOM 1503 C CA . SER A 1 186 ? 20.579 -17.024 -24.050 1.00 44.25 186 SER A CA 1
ATOM 1504 C C . SER A 1 186 ? 21.670 -17.543 -23.101 1.00 44.25 186 SER A C 1
ATOM 1506 O O . SER A 1 186 ? 21.362 -17.875 -21.966 1.00 44.25 186 SER A O 1
ATOM 1508 N N . VAL A 1 187 ? 22.942 -17.561 -23.521 1.00 40.78 187 VAL A N 1
ATOM 1509 C CA . VAL A 1 187 ? 24.089 -18.088 -22.746 1.00 40.78 187 VAL A CA 1
ATOM 1510 C C . VAL A 1 187 ? 24.592 -17.117 -21.666 1.00 40.78 187 VAL A C 1
ATOM 1512 O O . VAL A 1 187 ? 25.254 -17.539 -20.717 1.00 40.78 187 VAL A O 1
ATOM 1515 N N . ARG A 1 188 ? 24.257 -15.818 -21.732 1.00 45.00 188 ARG A N 1
ATOM 1516 C CA . ARG A 1 188 ? 24.575 -14.869 -20.641 1.00 45.00 188 ARG A CA 1
ATOM 1517 C C . ARG A 1 188 ? 23.687 -15.033 -19.409 1.00 45.00 188 ARG A C 1
ATOM 1519 O O . ARG A 1 188 ? 24.091 -14.613 -18.323 1.00 45.00 188 ARG A O 1
ATOM 1526 N N . HIS A 1 189 ? 22.529 -15.673 -19.547 1.00 46.94 189 HIS A N 1
ATOM 1527 C CA . HIS A 1 189 ? 21.775 -16.174 -18.408 1.00 46.94 189 HIS A CA 1
ATOM 1528 C C . HIS A 1 189 ? 22.413 -17.497 -17.996 1.00 46.94 189 HIS A C 1
ATOM 1530 O O . HIS A 1 189 ? 22.269 -18.507 -18.672 1.00 46.94 189 HIS A O 1
ATOM 1536 N N . ARG A 1 190 ? 23.221 -17.458 -16.933 1.00 48.41 190 ARG A N 1
ATOM 1537 C CA . ARG A 1 190 ? 23.919 -18.643 -16.432 1.00 48.41 190 ARG A CA 1
ATOM 1538 C C . ARG A 1 190 ? 22.883 -19.724 -16.130 1.00 48.41 190 ARG A C 1
ATOM 1540 O O . ARG A 1 190 ? 22.145 -19.584 -15.160 1.00 48.41 190 ARG A O 1
ATOM 1547 N N . ASP A 1 191 ? 22.915 -20.807 -16.902 1.00 46.03 191 ASP A N 1
ATOM 1548 C CA . ASP A 1 191 ? 22.287 -22.101 -16.608 1.00 46.03 191 ASP A CA 1
ATOM 1549 C C . ASP A 1 191 ? 22.962 -22.759 -15.386 1.00 46.03 191 ASP A C 1
ATOM 1551 O O . ASP A 1 191 ? 23.451 -23.889 -15.426 1.00 46.03 191 ASP A O 1
ATOM 1555 N N . ALA A 1 192 ? 23.058 -22.035 -14.270 1.00 53.28 192 ALA A N 1
ATOM 1556 C CA . ALA A 1 192 ? 23.250 -22.678 -12.988 1.00 53.28 192 ALA A CA 1
ATOM 1557 C C . ALA A 1 192 ? 21.903 -23.316 -12.651 1.00 53.28 192 ALA A C 1
ATOM 1559 O O . ALA A 1 192 ? 20.916 -22.620 -12.438 1.00 53.28 192 ALA A O 1
ATOM 1560 N N . GLN A 1 193 ? 21.843 -24.644 -12.653 1.00 63.31 193 GLN A N 1
ATOM 1561 C CA . GLN A 1 193 ? 20.666 -25.366 -12.192 1.00 63.31 193 GLN A CA 1
ATOM 1562 C C . GLN A 1 193 ? 20.532 -25.125 -10.680 1.00 63.31 193 GLN A C 1
ATOM 1564 O O . GLN A 1 193 ? 21.206 -25.775 -9.884 1.00 63.31 193 GLN A O 1
ATOM 1569 N N . ILE A 1 194 ? 19.743 -24.120 -10.294 1.00 76.19 194 ILE A N 1
ATOM 1570 C CA . ILE A 1 194 ? 19.514 -23.737 -8.897 1.00 76.19 194 ILE A CA 1
ATOM 1571 C C . ILE A 1 194 ? 18.358 -24.566 -8.343 1.00 76.19 194 ILE A C 1
ATOM 1573 O O . ILE A 1 194 ? 17.255 -24.598 -8.893 1.00 76.19 194 ILE A O 1
ATOM 1577 N N . ASP A 1 195 ? 18.590 -25.221 -7.210 1.00 75.75 195 ASP A N 1
ATOM 1578 C CA . ASP A 1 195 ? 17.624 -26.129 -6.596 1.00 75.75 195 ASP A CA 1
ATOM 1579 C C . ASP A 1 195 ? 16.600 -25.363 -5.740 1.00 75.75 195 ASP A C 1
ATOM 1581 O O . ASP A 1 195 ? 16.548 -25.524 -4.518 1.00 75.75 195 ASP A O 1
ATOM 1585 N N . ARG A 1 196 ? 15.760 -24.524 -6.364 1.00 78.94 196 ARG A N 1
ATOM 1586 C CA . ARG A 1 196 ? 14.793 -23.645 -5.662 1.00 78.94 196 ARG A CA 1
ATOM 1587 C C . ARG A 1 196 ? 13.926 -24.385 -4.635 1.00 78.94 196 ARG A C 1
ATOM 1589 O O . ARG A 1 196 ? 13.711 -23.893 -3.531 1.00 78.94 196 ARG A O 1
ATOM 1596 N N . HIS A 1 197 ? 13.498 -25.606 -4.962 1.00 74.00 197 HIS A N 1
ATOM 1597 C CA . HIS A 1 197 ? 12.673 -26.462 -4.102 1.00 74.00 197 HIS A CA 1
ATOM 1598 C C . HIS A 1 197 ? 13.309 -26.766 -2.730 1.00 74.00 197 HIS A C 1
ATOM 1600 O O . HIS A 1 197 ? 12.600 -27.028 -1.762 1.00 74.00 197 HIS A O 1
ATOM 1606 N N . ARG A 1 198 ? 14.641 -26.684 -2.602 1.00 75.31 198 ARG A N 1
ATOM 1607 C CA . ARG A 1 198 ? 15.363 -26.922 -1.338 1.00 75.31 198 ARG A CA 1
ATOM 1608 C C . ARG A 1 198 ? 15.340 -25.726 -0.385 1.00 75.31 198 ARG A C 1
ATOM 1610 O O . ARG A 1 198 ? 15.812 -25.853 0.745 1.00 75.31 198 ARG A O 1
ATOM 1617 N N . ALA A 1 199 ? 14.827 -24.578 -0.833 1.00 64.25 199 ALA A N 1
ATOM 1618 C CA . ALA A 1 199 ? 14.625 -23.400 0.004 1.00 64.25 199 ALA A CA 1
ATOM 1619 C C . ALA A 1 199 ? 13.328 -23.470 0.831 1.00 64.25 199 ALA A C 1
ATOM 1621 O O . ALA A 1 199 ? 13.182 -22.699 1.777 1.00 64.25 199 ALA A O 1
ATOM 1622 N N . ALA A 1 200 ? 12.409 -24.393 0.517 1.00 62.16 200 ALA A N 1
ATOM 1623 C CA . ALA A 1 200 ? 11.211 -24.616 1.320 1.00 62.16 200 ALA A CA 1
ATOM 1624 C C . ALA A 1 200 ? 11.584 -25.190 2.698 1.00 62.16 200 ALA A C 1
ATOM 1626 O O . ALA A 1 200 ? 12.333 -26.164 2.807 1.00 62.16 200 ALA A O 1
ATOM 1627 N N . ILE A 1 201 ? 11.061 -24.575 3.758 1.00 68.88 201 ILE A N 1
ATOM 1628 C CA . ILE A 1 201 ? 11.318 -24.959 5.149 1.00 68.88 201 ILE A CA 1
ATOM 1629 C C . ILE A 1 201 ? 10.022 -25.505 5.743 1.00 68.88 201 ILE A C 1
ATOM 1631 O O . ILE A 1 201 ? 8.996 -24.833 5.676 1.00 68.88 201 ILE A O 1
ATOM 1635 N N . ALA A 1 202 ? 10.089 -26.693 6.346 1.00 64.81 202 ALA A N 1
ATOM 1636 C CA . ALA A 1 202 ? 8.987 -27.251 7.127 1.00 64.81 202 ALA A CA 1
ATOM 1637 C C . ALA A 1 202 ? 8.843 -26.487 8.447 1.00 64.81 202 ALA A C 1
ATOM 1639 O O . ALA A 1 202 ? 9.829 -26.315 9.173 1.00 64.81 202 ALA A O 1
ATOM 1640 N N . ARG A 1 203 ? 7.626 -26.048 8.774 1.00 66.31 203 ARG A N 1
ATOM 1641 C CA . ARG A 1 203 ? 7.328 -25.352 10.031 1.00 66.31 203 ARG A CA 1
ATOM 1642 C C . ARG A 1 203 ? 6.042 -25.869 10.663 1.00 66.31 203 ARG A C 1
ATOM 1644 O O . ARG A 1 203 ? 5.120 -26.288 9.984 1.00 66.31 203 ARG A O 1
ATOM 1651 N N . SER A 1 204 ? 5.974 -25.792 11.987 1.00 67.06 204 SER A N 1
ATOM 1652 C CA . SER A 1 204 ? 4.803 -26.196 12.775 1.00 67.06 204 SER A CA 1
ATOM 1653 C C . SER A 1 204 ? 3.872 -25.031 13.130 1.00 67.06 204 SER A C 1
ATOM 1655 O O . SER A 1 204 ? 2.983 -25.187 13.959 1.00 67.06 204 SER A O 1
ATOM 1657 N N . GLU A 1 205 ? 4.097 -23.847 12.559 1.00 75.69 205 GLU A N 1
ATOM 1658 C CA . GLU A 1 205 ? 3.321 -22.639 12.841 1.00 75.69 205 GLU A CA 1
ATOM 1659 C C . GLU A 1 205 ? 3.012 -21.867 11.561 1.00 75.69 205 GLU A C 1
ATOM 1661 O O . GLU A 1 205 ? 3.781 -21.914 10.600 1.00 75.69 205 GLU A O 1
ATOM 1666 N N . PHE A 1 206 ? 1.942 -21.067 11.597 1.00 83.25 206 PHE A N 1
ATOM 1667 C CA . PHE A 1 206 ? 1.639 -20.120 10.529 1.00 83.25 206 PHE A CA 1
ATOM 1668 C C . PHE A 1 206 ? 2.796 -19.163 10.261 1.00 83.25 206 PHE A C 1
ATOM 1670 O O . PHE A 1 206 ? 3.442 -18.637 11.179 1.00 83.25 206 PHE A O 1
ATOM 1677 N N . SER A 1 207 ? 2.991 -18.860 8.986 1.00 86.75 207 SER A N 1
ATOM 1678 C CA . SER A 1 207 ? 3.912 -17.823 8.559 1.00 86.75 207 SER A CA 1
ATOM 1679 C C . SER A 1 207 ? 3.530 -16.454 9.090 1.00 86.75 207 SER A C 1
ATOM 1681 O O . SER A 1 207 ? 2.365 -16.144 9.345 1.00 86.75 207 SER A O 1
ATOM 1683 N N . ARG A 1 208 ? 4.540 -15.592 9.216 1.00 86.19 208 ARG A N 1
ATOM 1684 C CA . ARG A 1 208 ? 4.343 -14.194 9.585 1.00 86.19 208 ARG A CA 1
ATOM 1685 C C . ARG A 1 208 ? 3.293 -13.477 8.716 1.00 86.19 208 ARG A C 1
ATOM 1687 O O . ARG A 1 208 ? 2.406 -12.870 9.315 1.00 86.19 208 ARG A O 1
ATOM 1694 N N . PRO A 1 209 ? 3.302 -13.570 7.367 1.00 90.12 209 PRO A N 1
ATOM 1695 C CA . PRO A 1 209 ? 2.263 -12.929 6.561 1.00 90.12 209 PRO A CA 1
ATOM 1696 C C . PRO A 1 209 ? 0.854 -13.456 6.825 1.00 90.12 209 PRO A C 1
ATOM 1698 O O . PRO A 1 209 ? -0.080 -12.658 6.857 1.00 90.12 209 PRO A O 1
ATOM 1701 N N . ILE A 1 210 ? 0.681 -14.757 7.077 1.00 90.44 210 ILE A N 1
ATOM 1702 C CA . ILE A 1 210 ? -0.637 -15.323 7.398 1.00 90.44 210 ILE A CA 1
ATOM 1703 C C . ILE A 1 210 ? -1.096 -14.905 8.795 1.00 90.44 210 ILE A C 1
ATOM 1705 O O . ILE A 1 210 ? -2.248 -14.506 8.963 1.00 90.44 210 ILE A O 1
ATOM 1709 N N . LYS A 1 211 ? -0.191 -14.882 9.782 1.00 87.94 211 LYS A N 1
ATOM 1710 C CA . LYS A 1 211 ? -0.476 -14.331 11.116 1.00 87.94 211 LYS A CA 1
ATOM 1711 C C . LYS A 1 211 ? -0.945 -12.873 11.020 1.00 87.94 211 LYS A C 1
ATOM 1713 O O . LYS A 1 211 ? -1.966 -12.530 11.606 1.00 87.94 211 LYS A O 1
ATOM 1718 N N . LEU A 1 212 ? -0.259 -12.027 10.247 1.00 87.06 212 LEU A N 1
ATOM 1719 C CA . LEU A 1 212 ? -0.667 -10.631 10.029 1.00 87.06 212 LEU A CA 1
ATOM 1720 C C . LEU A 1 212 ? -2.022 -10.521 9.325 1.00 87.06 212 LEU A C 1
ATOM 1722 O O . LEU A 1 212 ? -2.868 -9.725 9.730 1.00 87.06 212 LEU A O 1
ATOM 1726 N N . LEU A 1 213 ? -2.243 -11.328 8.288 1.00 90.56 213 LEU A N 1
ATOM 1727 C CA . LEU A 1 213 ? -3.495 -11.356 7.538 1.00 90.56 213 LEU A CA 1
ATOM 1728 C C . LEU A 1 213 ? -4.692 -11.687 8.448 1.00 90.56 213 LEU A C 1
ATOM 1730 O O . LEU A 1 213 ? -5.726 -11.018 8.369 1.00 90.56 213 LEU A O 1
ATOM 1734 N N . LEU A 1 214 ? -4.537 -12.672 9.339 1.00 88.38 214 LEU A N 1
ATOM 1735 C CA . LEU A 1 214 ? -5.547 -13.049 10.331 1.00 88.38 214 LEU A CA 1
ATOM 1736 C C . LEU A 1 214 ? -5.716 -11.976 11.416 1.00 88.38 214 LEU A C 1
ATOM 1738 O O . LEU A 1 214 ? -6.843 -11.571 11.697 1.00 88.38 214 LEU A O 1
ATOM 1742 N N . ASN A 1 215 ? -4.616 -11.468 11.979 1.00 85.19 215 ASN A N 1
ATOM 1743 C CA . ASN A 1 215 ? -4.637 -10.455 13.041 1.00 85.19 215 ASN A CA 1
ATOM 1744 C C . ASN A 1 215 ? -5.316 -9.154 12.596 1.00 85.19 215 ASN A C 1
ATOM 1746 O O . ASN A 1 215 ? -6.038 -8.532 13.371 1.00 85.19 215 ASN A O 1
ATOM 1750 N N . HIS A 1 216 ? -5.126 -8.756 11.338 1.00 86.06 216 HIS A N 1
ATOM 1751 C CA . HIS A 1 216 ? -5.790 -7.588 10.762 1.00 86.06 216 HIS A CA 1
AT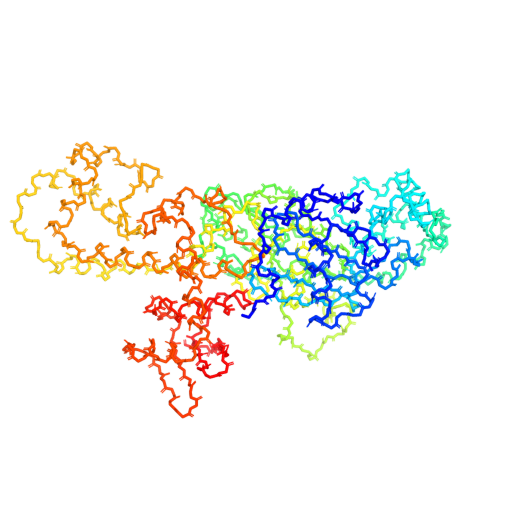OM 1752 C C . HIS A 1 216 ? -7.196 -7.881 10.212 1.00 86.06 216 HIS A C 1
ATOM 1754 O O . HIS A 1 216 ? -7.791 -7.013 9.567 1.00 86.06 216 HIS A O 1
ATOM 1760 N N . GLY A 1 217 ? -7.724 -9.096 10.410 1.00 87.56 217 GLY A N 1
ATOM 1761 C CA . GLY A 1 217 ? -9.046 -9.502 9.927 1.00 87.56 217 GLY A CA 1
ATOM 1762 C C . GLY A 1 217 ? -9.197 -9.408 8.406 1.00 87.56 217 GLY A C 1
ATOM 1763 O O . GLY A 1 217 ? -10.309 -9.254 7.901 1.00 87.56 217 GLY A O 1
ATOM 1764 N N . GLN A 1 218 ? -8.083 -9.453 7.670 1.00 92.75 218 GLN A N 1
ATOM 1765 C CA . GLN A 1 218 ? -8.065 -9.290 6.219 1.00 92.75 218 GLN A CA 1
ATOM 1766 C C . GLN A 1 218 ? -8.332 -10.593 5.474 1.00 92.75 218 GLN A C 1
ATOM 1768 O O . GLN A 1 218 ? -8.553 -10.533 4.271 1.00 92.75 218 GLN A O 1
ATOM 1773 N N . LEU A 1 219 ? -8.360 -11.742 6.151 1.00 92.50 219 LEU A N 1
ATOM 1774 C CA . LEU A 1 219 ? -8.933 -12.977 5.620 1.00 92.50 219 LEU A CA 1
ATOM 1775 C C . LEU A 1 219 ? -10.285 -13.234 6.288 1.00 92.50 219 LEU A C 1
ATOM 1777 O O . LEU A 1 219 ? -10.355 -13.641 7.452 1.00 92.50 219 LEU A O 1
ATOM 1781 N N . ARG A 1 220 ? -11.368 -12.960 5.558 1.00 89.81 220 ARG A N 1
ATOM 1782 C CA . ARG A 1 220 ? -12.738 -13.147 6.049 1.00 89.81 220 ARG A CA 1
ATOM 1783 C C . ARG A 1 220 ? -13.113 -14.625 5.938 1.00 89.81 220 ARG A C 1
ATOM 1785 O O . ARG A 1 220 ? -12.577 -15.354 5.113 1.00 89.81 220 ARG A O 1
ATOM 1792 N N . ARG A 1 221 ? -14.074 -15.077 6.745 1.00 84.62 221 ARG A N 1
ATOM 1793 C CA . ARG A 1 221 ? -14.520 -16.486 6.749 1.00 84.62 221 ARG A CA 1
ATOM 1794 C C . ARG A 1 221 ? -15.124 -16.950 5.419 1.00 84.62 221 ARG A C 1
ATOM 1796 O O . ARG A 1 221 ? -15.079 -18.132 5.116 1.00 84.62 221 ARG A O 1
ATOM 1803 N N . CYS A 1 222 ? -15.685 -16.028 4.644 1.00 87.44 222 CYS A N 1
ATOM 1804 C CA . CYS A 1 222 ? -16.252 -16.298 3.325 1.00 87.44 222 CYS A CA 1
ATOM 1805 C C . CYS A 1 222 ? -15.251 -16.140 2.170 1.00 87.44 222 CYS A C 1
ATOM 1807 O O . CYS A 1 222 ? -15.618 -16.420 1.031 1.00 87.44 222 CYS A O 1
ATOM 1809 N N . ASP A 1 223 ? -14.023 -15.690 2.439 1.00 93.25 223 ASP A N 1
ATOM 1810 C CA . ASP A 1 223 ? -13.019 -15.478 1.398 1.00 93.25 223 ASP A CA 1
ATOM 1811 C C . ASP A 1 223 ? -12.385 -16.815 0.990 1.00 93.25 223 ASP A C 1
ATOM 1813 O O . ASP A 1 223 ? -12.067 -17.656 1.838 1.00 93.25 223 ASP A O 1
ATOM 1817 N N . ARG A 1 224 ? -12.130 -16.991 -0.311 1.00 96.50 224 ARG A N 1
ATOM 1818 C CA . ARG A 1 224 ? -11.196 -18.008 -0.794 1.00 96.50 224 ARG A CA 1
ATOM 1819 C C . ARG A 1 224 ? -9.780 -17.484 -0.613 1.00 96.50 224 ARG A C 1
ATOM 1821 O O . ARG A 1 224 ? -9.478 -16.325 -0.910 1.00 96.50 224 ARG A O 1
ATOM 1828 N N . PHE A 1 225 ? -8.911 -18.369 -0.147 1.00 97.00 225 PHE A N 1
ATOM 1829 C CA . PHE A 1 225 ? -7.490 -18.128 0.008 1.00 97.00 225 PHE A CA 1
ATOM 1830 C C . PHE A 1 225 ? -6.700 -19.009 -0.963 1.00 97.00 225 PHE A C 1
ATOM 1832 O O . PHE A 1 225 ? -6.924 -20.222 -1.053 1.00 97.00 225 PHE A O 1
ATOM 1839 N N . PHE A 1 226 ? -5.760 -18.397 -1.677 1.00 96.88 226 PHE A N 1
ATOM 1840 C CA . PHE A 1 226 ? -4.854 -19.091 -2.585 1.00 96.88 226 PHE A CA 1
ATOM 1841 C C . PHE A 1 226 ? -3.398 -18.735 -2.279 1.00 96.88 226 PHE A C 1
ATOM 1843 O O . PHE A 1 226 ? -3.014 -17.568 -2.313 1.00 96.88 226 PHE A O 1
ATOM 1850 N N . ASP A 1 227 ? -2.589 -19.748 -1.990 1.00 94.94 227 ASP A N 1
ATOM 1851 C CA . ASP A 1 227 ? -1.157 -19.608 -1.737 1.00 94.94 227 ASP A CA 1
ATOM 1852 C C . ASP A 1 227 ? -0.355 -19.905 -3.011 1.00 94.94 227 ASP A C 1
ATOM 1854 O O . ASP A 1 227 ? -0.304 -21.043 -3.489 1.00 94.94 227 ASP A O 1
ATOM 1858 N N . TYR A 1 228 ? 0.232 -18.859 -3.592 1.00 94.25 228 TYR A N 1
ATOM 1859 C CA . TYR A 1 228 ? 1.068 -18.942 -4.780 1.00 94.25 228 TYR A CA 1
ATOM 1860 C C . TYR A 1 228 ? 2.498 -19.260 -4.339 1.00 94.25 228 TYR A C 1
ATOM 1862 O O . TYR A 1 228 ? 3.204 -18.381 -3.851 1.00 94.25 228 TYR A O 1
ATOM 1870 N N . GLY A 1 229 ? 2.931 -20.500 -4.563 1.00 88.88 229 GLY A N 1
ATOM 1871 C CA . GLY A 1 229 ? 4.208 -21.036 -4.087 1.00 88.88 229 GLY A CA 1
ATOM 1872 C C . GLY A 1 229 ? 4.120 -21.569 -2.659 1.00 88.88 229 GLY A C 1
ATOM 1873 O O . GLY A 1 229 ? 4.933 -21.203 -1.816 1.00 88.88 229 GLY A O 1
ATOM 1874 N N . CYS A 1 230 ? 3.136 -22.433 -2.386 1.00 86.81 230 CYS A N 1
ATOM 1875 C CA . CYS A 1 230 ? 2.847 -22.919 -1.033 1.00 86.81 230 CYS A CA 1
ATOM 1876 C C . CYS A 1 230 ? 3.946 -23.806 -0.418 1.00 86.81 230 CYS A C 1
ATOM 1878 O O . CYS A 1 230 ? 3.876 -24.141 0.769 1.00 86.81 230 CYS A O 1
ATOM 1880 N N . GLY A 1 231 ? 4.941 -24.239 -1.204 1.00 85.94 231 GLY A N 1
ATOM 1881 C CA . GLY A 1 231 ? 5.960 -25.184 -0.764 1.00 85.94 231 GLY A CA 1
ATOM 1882 C C . GLY A 1 231 ? 5.322 -26.459 -0.214 1.00 85.94 231 GLY A C 1
ATOM 1883 O O . GLY A 1 231 ? 4.505 -27.095 -0.873 1.00 85.94 231 GLY A O 1
ATOM 1884 N N . LEU A 1 232 ? 5.645 -26.797 1.035 1.00 81.50 232 LEU A N 1
ATOM 1885 C CA . LEU A 1 232 ? 5.110 -27.973 1.734 1.00 81.50 232 LEU A CA 1
ATOM 1886 C C . LEU A 1 232 ? 3.627 -27.848 2.139 1.00 81.50 232 LEU A C 1
ATOM 1888 O O . LEU A 1 232 ? 3.023 -28.838 2.546 1.00 81.50 232 LEU A O 1
ATOM 1892 N N . GLY A 1 233 ? 3.027 -26.660 2.012 1.00 83.56 233 GLY A N 1
ATOM 1893 C CA . GLY A 1 233 ? 1.598 -26.444 2.246 1.00 83.56 233 GLY A CA 1
ATOM 1894 C C . GLY A 1 233 ? 1.195 -26.238 3.710 1.00 83.56 233 GLY A C 1
ATOM 1895 O O . GLY A 1 233 ? 0.003 -26.291 4.004 1.00 83.56 233 GLY A O 1
ATOM 1896 N N . ASP A 1 234 ? 2.142 -25.979 4.619 1.00 85.31 234 ASP A N 1
ATOM 1897 C CA . ASP A 1 234 ? 1.881 -25.819 6.062 1.00 85.31 234 ASP A CA 1
ATOM 1898 C C . ASP A 1 234 ? 0.807 -24.748 6.352 1.00 85.31 234 ASP A C 1
ATOM 1900 O O . ASP A 1 234 ? -0.148 -25.000 7.087 1.00 85.31 234 ASP A O 1
ATOM 1904 N N . ASP A 1 235 ? 0.907 -23.573 5.715 1.00 87.25 235 ASP A N 1
ATOM 1905 C CA . ASP A 1 235 ? -0.059 -22.478 5.897 1.00 87.25 235 ASP A CA 1
ATOM 1906 C C . ASP A 1 235 ? -1.452 -22.839 5.355 1.00 87.25 235 ASP A C 1
ATOM 1908 O O . ASP A 1 235 ? -2.469 -22.549 5.987 1.00 87.25 235 ASP A O 1
ATOM 1912 N N . VAL A 1 236 ? -1.509 -23.508 4.199 1.00 89.88 236 VAL A N 1
ATOM 1913 C CA . VAL A 1 236 ? -2.764 -23.949 3.572 1.00 89.88 236 VAL A CA 1
ATOM 1914 C C . VAL A 1 236 ? -3.457 -24.997 4.439 1.00 89.88 236 VAL A C 1
ATOM 1916 O O . VAL A 1 236 ? -4.669 -24.922 4.640 1.00 89.88 236 VAL A O 1
ATOM 1919 N N . ASN A 1 237 ? -2.700 -25.957 4.971 1.00 89.25 237 ASN A N 1
ATOM 1920 C CA . ASN A 1 237 ? -3.227 -27.002 5.841 1.00 89.25 237 ASN A CA 1
ATOM 1921 C C . ASN A 1 237 ? -3.751 -26.411 7.153 1.00 89.25 237 ASN A C 1
ATOM 1923 O O . ASN A 1 237 ? -4.897 -26.675 7.513 1.00 89.25 237 ASN A O 1
ATOM 1927 N N . GLY A 1 238 ? -2.985 -25.528 7.802 1.00 87.62 238 GLY A N 1
ATOM 1928 C CA . GLY A 1 238 ? -3.438 -24.854 9.019 1.00 87.62 238 GLY A CA 1
ATOM 1929 C C . GLY A 1 238 ? -4.697 -24.005 8.796 1.00 87.62 238 GLY A C 1
ATOM 1930 O O . GLY A 1 238 ? -5.604 -24.003 9.626 1.00 87.62 238 GLY A O 1
ATOM 1931 N N . LEU A 1 239 ? -4.813 -23.307 7.660 1.00 90.50 239 LEU A N 1
ATOM 1932 C CA . LEU A 1 239 ? -6.020 -22.533 7.345 1.00 90.50 239 LEU A CA 1
ATOM 1933 C C . LEU A 1 239 ? -7.241 -23.435 7.110 1.00 90.50 239 LEU A C 1
ATOM 1935 O O . LEU A 1 239 ? -8.339 -23.082 7.541 1.00 90.50 239 LEU A O 1
ATOM 1939 N N . LYS A 1 240 ? -7.062 -24.607 6.486 1.00 91.00 240 LYS A N 1
ATOM 1940 C CA . LYS A 1 240 ? -8.133 -25.608 6.333 1.00 91.00 240 LYS A CA 1
ATOM 1941 C C . LYS A 1 240 ? -8.594 -26.169 7.678 1.00 91.00 240 LYS A C 1
ATOM 1943 O O . LYS A 1 240 ? -9.795 -26.333 7.868 1.00 91.00 240 LYS A O 1
ATOM 1948 N N . GLU A 1 241 ? -7.675 -26.425 8.611 1.00 89.88 241 GLU A N 1
ATOM 1949 C CA . GLU A 1 241 ? -8.013 -26.849 9.982 1.00 89.88 241 GLU A CA 1
ATOM 1950 C C . GLU A 1 241 ? -8.825 -25.788 10.732 1.00 89.88 241 GLU A C 1
ATOM 1952 O O . GLU A 1 241 ? -9.710 -26.117 11.517 1.00 89.88 241 GLU A O 1
ATOM 1957 N N . LEU A 1 242 ? -8.572 -24.510 10.441 1.00 87.94 242 LEU A N 1
ATOM 1958 C CA . LEU A 1 242 ? -9.367 -23.388 10.934 1.00 87.94 242 LEU A CA 1
ATOM 1959 C C . LEU A 1 242 ? -10.656 -23.146 10.129 1.00 87.94 242 LEU A C 1
ATOM 1961 O O . LEU A 1 242 ? -11.291 -22.115 10.341 1.00 87.94 242 LEU A O 1
ATOM 1965 N N . GLU A 1 243 ? -11.056 -24.056 9.237 1.00 90.50 243 GLU A N 1
ATOM 1966 C CA . GLU A 1 243 ? -12.267 -23.986 8.401 1.00 90.50 243 GLU A CA 1
ATOM 1967 C C . GLU A 1 243 ? -12.284 -22.831 7.379 1.00 90.50 243 GLU A C 1
ATOM 1969 O O . GLU A 1 243 ? -13.348 -22.363 6.969 1.00 90.50 243 GLU A O 1
ATOM 1974 N N . TYR A 1 244 ? -11.116 -22.352 6.941 1.00 91.38 244 TYR A N 1
ATOM 1975 C CA . TYR A 1 244 ? -11.022 -21.429 5.805 1.00 91.38 244 TYR A CA 1
ATOM 1976 C C . TYR A 1 244 ? -10.970 -22.186 4.474 1.00 91.38 244 TYR A C 1
ATOM 1978 O O . TYR A 1 244 ? -10.379 -23.263 4.359 1.00 91.38 244 TYR A O 1
ATOM 1986 N N . ALA A 1 245 ? -11.533 -21.581 3.425 1.00 93.75 245 ALA A N 1
ATOM 1987 C CA . ALA A 1 245 ? -11.459 -22.103 2.065 1.00 93.75 245 ALA A CA 1
ATOM 1988 C C . ALA A 1 245 ? -10.075 -21.818 1.454 1.00 93.75 245 ALA A C 1
ATOM 1990 O O . ALA A 1 245 ? -9.909 -20.884 0.672 1.00 93.75 245 ALA A O 1
ATOM 1991 N N . ALA A 1 246 ? -9.071 -22.607 1.842 1.00 94.62 246 ALA A N 1
ATOM 1992 C CA . ALA A 1 246 ? -7.677 -22.423 1.449 1.00 94.62 246 ALA A CA 1
ATOM 1993 C C . ALA A 1 246 ? -7.199 -23.459 0.422 1.00 94.62 246 ALA A C 1
ATOM 1995 O O . ALA A 1 246 ? -7.538 -24.641 0.474 1.00 94.62 246 ALA A O 1
ATOM 1996 N N . THR A 1 247 ? -6.354 -23.011 -0.498 1.00 94.56 247 THR A N 1
ATOM 1997 C CA . THR A 1 247 ? -5.726 -23.814 -1.557 1.00 94.56 247 THR A CA 1
ATOM 1998 C C . THR A 1 247 ? -4.319 -23.300 -1.813 1.00 94.56 247 THR A C 1
ATOM 2000 O O . THR A 1 247 ? -4.018 -22.160 -1.468 1.00 94.56 247 THR A O 1
ATOM 2003 N N . GLY A 1 248 ? -3.465 -24.119 -2.415 1.00 93.12 248 GLY A N 1
ATOM 2004 C CA . GLY A 1 248 ? -2.099 -23.728 -2.731 1.00 93.12 248 GLY A CA 1
ATOM 2005 C C . GLY A 1 248 ? -1.625 -24.364 -4.022 1.00 93.12 248 GLY A C 1
ATOM 2006 O O . GLY A 1 248 ? -2.117 -25.418 -4.421 1.00 93.12 248 GLY A O 1
ATOM 2007 N N . TRP A 1 249 ? -0.679 -23.700 -4.667 1.00 94.69 249 TRP A N 1
ATOM 2008 C CA . TRP A 1 249 ? 0.030 -24.208 -5.830 1.00 94.69 249 TRP A CA 1
ATOM 2009 C C . TRP A 1 249 ? 1.528 -24.043 -5.613 1.00 94.69 249 TRP A C 1
ATOM 2011 O O . TRP A 1 249 ? 1.965 -23.013 -5.109 1.00 94.69 249 TRP A O 1
ATOM 2021 N N . ASP A 1 250 ? 2.318 -25.022 -6.037 1.00 91.81 250 ASP A N 1
ATOM 2022 C CA . ASP A 1 250 ? 3.774 -24.940 -6.028 1.00 91.81 250 ASP A CA 1
ATOM 2023 C C . ASP A 1 250 ? 4.333 -25.714 -7.229 1.00 91.81 250 ASP A C 1
ATOM 2025 O O . ASP A 1 250 ? 3.887 -26.838 -7.479 1.00 91.81 250 ASP A O 1
ATOM 2029 N N . PRO A 1 251 ? 5.304 -25.161 -7.978 1.00 85.81 251 PRO A N 1
ATOM 2030 C CA . PRO A 1 251 ? 5.823 -25.806 -9.181 1.00 85.81 251 PRO A CA 1
ATOM 2031 C C . PRO A 1 251 ? 6.489 -27.165 -8.921 1.00 85.81 251 PRO A C 1
ATOM 2033 O O . PRO A 1 251 ? 6.581 -27.970 -9.845 1.00 85.81 251 PRO A O 1
ATOM 2036 N N . PHE A 1 252 ? 6.959 -27.433 -7.699 1.00 84.06 252 PHE A N 1
ATOM 2037 C CA . PHE A 1 252 ? 7.630 -28.679 -7.334 1.00 84.06 252 PHE A CA 1
ATOM 2038 C C . PHE A 1 252 ? 6.791 -29.543 -6.388 1.00 84.06 252 PHE A C 1
ATOM 2040 O O . PHE A 1 252 ? 6.649 -30.743 -6.612 1.00 84.06 252 PHE A O 1
ATOM 2047 N N . PHE A 1 253 ? 6.234 -28.948 -5.334 1.00 81.06 253 PHE A N 1
ATOM 2048 C CA . PHE A 1 253 ? 5.540 -29.682 -4.273 1.00 81.06 253 PHE A CA 1
ATOM 2049 C C . PHE A 1 253 ? 4.055 -29.927 -4.564 1.00 81.06 253 PHE A C 1
ATOM 2051 O O . PHE A 1 253 ? 3.493 -30.900 -4.063 1.00 81.06 253 PHE A O 1
ATOM 2058 N N . ALA A 1 254 ? 3.427 -29.093 -5.396 1.00 82.62 254 ALA A N 1
ATOM 2059 C CA . ALA A 1 254 ? 2.024 -29.232 -5.787 1.00 82.62 254 ALA A CA 1
ATOM 2060 C C . ALA A 1 254 ? 1.805 -28.936 -7.289 1.00 82.62 254 ALA A C 1
ATOM 2062 O O . ALA A 1 254 ? 0.978 -28.090 -7.641 1.00 82.62 254 ALA A O 1
ATOM 2063 N N . PRO A 1 255 ? 2.513 -29.631 -8.206 1.00 85.25 255 PRO A N 1
ATOM 2064 C CA . PRO A 1 255 ? 2.483 -29.322 -9.638 1.00 85.25 255 PRO A CA 1
ATOM 2065 C C . PRO A 1 255 ? 1.161 -29.705 -10.316 1.00 85.25 255 PRO A C 1
ATOM 2067 O O . PRO A 1 255 ? 0.865 -29.228 -11.409 1.00 85.25 255 PRO A O 1
ATOM 2070 N N . HIS A 1 256 ? 0.386 -30.597 -9.693 1.00 84.56 256 HIS A N 1
ATOM 2071 C CA . HIS A 1 256 ? -0.901 -31.066 -10.208 1.00 84.56 256 HIS A CA 1
ATOM 2072 C C . HIS A 1 256 ? -2.068 -30.146 -9.841 1.00 84.56 256 HIS A C 1
ATOM 2074 O O . HIS A 1 256 ? -3.131 -30.246 -10.451 1.00 84.56 256 HIS A O 1
ATOM 2080 N N . GLU A 1 257 ? -1.873 -29.258 -8.866 1.00 86.56 257 GLU A N 1
ATOM 2081 C CA . GLU A 1 257 ? -2.869 -28.257 -8.507 1.00 86.56 257 GLU A CA 1
ATOM 2082 C C . GLU A 1 257 ? -2.916 -27.165 -9.581 1.00 86.56 257 GLU A C 1
ATOM 2084 O O . GLU A 1 257 ? -1.914 -26.839 -10.222 1.00 86.56 257 GLU A O 1
ATOM 2089 N N . THR A 1 258 ? -4.089 -26.580 -9.804 1.00 89.19 258 THR A N 1
ATOM 2090 C CA . THR A 1 258 ? -4.243 -25.484 -10.768 1.00 89.19 258 THR A CA 1
ATOM 2091 C C . THR A 1 258 ? -4.266 -24.146 -10.057 1.00 89.19 258 THR A C 1
ATOM 2093 O O . THR A 1 258 ? -4.961 -23.982 -9.054 1.00 89.19 258 THR A O 1
ATOM 2096 N N . LYS A 1 259 ? -3.578 -23.151 -10.624 1.00 93.19 259 LYS A N 1
ATOM 2097 C CA . LYS A 1 259 ? -3.685 -21.773 -10.145 1.00 93.19 259 LYS A CA 1
ATOM 2098 C C . LYS A 1 259 ? -5.125 -21.290 -10.279 1.00 93.19 259 LYS A C 1
ATOM 2100 O O . LYS A 1 259 ? -5.708 -21.363 -11.362 1.00 93.19 259 LYS A O 1
ATOM 2105 N N . GLN A 1 260 ? -5.689 -20.771 -9.194 1.00 93.00 260 GLN A N 1
ATOM 2106 C CA . GLN A 1 260 ? -7.091 -20.369 -9.147 1.00 93.00 260 GLN A CA 1
ATOM 2107 C C . GLN A 1 260 ? -7.268 -18.943 -8.643 1.00 93.00 260 GLN A C 1
ATOM 2109 O O . GLN A 1 260 ? -6.410 -18.395 -7.959 1.00 93.00 260 GLN A O 1
ATOM 2114 N N . ARG A 1 261 ? -8.387 -18.323 -9.030 1.00 96.69 261 ARG A N 1
ATOM 2115 C CA . ARG A 1 261 ? -8.735 -16.983 -8.557 1.00 96.69 261 ARG A CA 1
ATOM 2116 C C . ARG A 1 261 ? -9.297 -17.035 -7.142 1.00 96.69 261 ARG A C 1
ATOM 2118 O O . ARG A 1 261 ? -10.120 -17.899 -6.828 1.00 96.69 261 ARG A O 1
ATOM 2125 N N . ALA A 1 262 ? -8.871 -16.090 -6.319 1.00 96.81 262 ALA A N 1
ATOM 2126 C CA . ALA A 1 262 ? -9.245 -16.012 -4.917 1.00 96.81 262 ALA A CA 1
ATOM 2127 C C . ALA A 1 262 ? -9.371 -14.555 -4.462 1.00 96.81 262 ALA A C 1
ATOM 2129 O O . ALA A 1 262 ? -8.666 -13.672 -4.961 1.00 96.81 262 ALA A O 1
ATOM 2130 N N . GLU A 1 263 ? -10.242 -14.309 -3.483 1.00 96.81 263 GLU A N 1
ATOM 2131 C CA . GLU A 1 263 ? -10.357 -13.012 -2.819 1.00 96.81 263 GLU A CA 1
ATOM 2132 C C . GLU A 1 263 ? -9.013 -12.601 -2.216 1.00 96.81 263 GLU A C 1
ATOM 2134 O O . GLU A 1 263 ? -8.592 -11.454 -2.388 1.00 96.81 263 GLU A O 1
ATOM 2139 N N . VAL A 1 264 ? -8.303 -13.542 -1.586 1.00 97.38 264 VAL A N 1
ATOM 2140 C CA . VAL A 1 264 ? -6.970 -13.303 -1.029 1.00 97.38 264 VAL A CA 1
ATOM 2141 C C . VAL A 1 264 ? -5.943 -14.246 -1.645 1.00 97.38 264 VAL A C 1
ATOM 2143 O O . VAL A 1 264 ? -6.083 -15.466 -1.569 1.00 97.38 264 VAL A O 1
ATOM 2146 N N . VAL A 1 265 ? -4.883 -13.674 -2.218 1.00 97.69 265 VAL A N 1
ATOM 2147 C CA . VAL A 1 265 ? -3.730 -14.421 -2.738 1.00 97.69 265 VAL A CA 1
ATOM 2148 C C . VAL A 1 265 ? -2.499 -14.100 -1.901 1.00 97.69 265 VAL A C 1
ATOM 2150 O O . VAL A 1 265 ? -2.228 -12.930 -1.630 1.00 97.69 265 VAL A O 1
ATOM 2153 N N . SER A 1 266 ? -1.740 -15.117 -1.501 1.00 96.75 266 SER A N 1
ATOM 2154 C CA . SER A 1 266 ? -0.430 -14.941 -0.869 1.00 96.75 266 SER A CA 1
ATOM 2155 C C . SER A 1 266 ? 0.690 -15.265 -1.848 1.00 96.75 266 SER A C 1
ATOM 2157 O O . SER A 1 266 ? 0.626 -16.262 -2.555 1.00 96.75 266 SER A O 1
ATOM 2159 N N . LEU A 1 267 ? 1.706 -14.407 -1.893 1.00 95.94 267 LEU A N 1
ATOM 2160 C CA . LEU A 1 267 ? 2.977 -14.610 -2.579 1.00 95.94 267 LEU A CA 1
ATOM 2161 C C . LEU A 1 267 ? 4.085 -14.522 -1.522 1.00 95.94 267 LEU A C 1
ATOM 2163 O O . LEU A 1 267 ? 4.794 -13.515 -1.394 1.00 95.94 267 LEU A O 1
ATOM 2167 N N . GLY A 1 268 ? 4.151 -15.557 -0.684 1.00 92.19 268 GLY A N 1
ATOM 2168 C CA . GLY A 1 268 ? 5.016 -15.610 0.488 1.00 92.19 268 GLY A CA 1
ATOM 2169 C C . GLY A 1 268 ? 6.419 -16.110 0.157 1.00 92.19 268 GLY A C 1
ATOM 2170 O O . GLY A 1 268 ? 6.605 -17.287 -0.113 1.00 92.19 268 GLY A O 1
ATOM 2171 N N . PHE A 1 269 ? 7.426 -15.238 0.212 1.00 90.56 269 PHE A N 1
ATOM 2172 C CA . PHE A 1 269 ? 8.855 -15.555 0.037 1.00 90.56 269 PHE A CA 1
ATOM 2173 C C . PHE A 1 269 ? 9.268 -16.140 -1.327 1.00 90.56 269 PHE A C 1
ATOM 2175 O O . PHE A 1 269 ? 10.451 -16.378 -1.568 1.00 90.56 269 PHE A O 1
ATOM 2182 N N . VAL A 1 270 ? 8.331 -16.302 -2.264 1.00 91.94 270 VAL A N 1
ATOM 2183 C CA . VAL A 1 270 ? 8.591 -16.825 -3.615 1.00 91.94 270 VAL A CA 1
ATOM 2184 C C . VAL A 1 270 ? 9.569 -15.948 -4.389 1.00 91.94 270 VAL A C 1
ATOM 2186 O O . VAL A 1 270 ? 10.486 -16.451 -5.031 1.00 91.94 270 VAL A O 1
ATOM 2189 N N . LEU A 1 271 ? 9.435 -14.623 -4.286 1.00 92.56 271 LEU A N 1
ATOM 2190 C CA . LEU A 1 271 ? 10.336 -13.698 -4.979 1.00 92.56 271 LEU A CA 1
ATOM 2191 C C . LEU A 1 271 ? 11.783 -13.794 -4.479 1.00 92.56 271 LEU A C 1
ATOM 2193 O O . LEU A 1 271 ? 12.689 -13.369 -5.186 1.00 92.56 271 LEU A O 1
ATOM 2197 N N . ASN A 1 272 ? 12.025 -14.338 -3.282 1.00 91.25 272 ASN A N 1
ATOM 2198 C CA . ASN A 1 272 ? 13.380 -14.494 -2.760 1.00 91.25 272 ASN A CA 1
ATOM 2199 C C . ASN A 1 272 ? 14.137 -15.632 -3.441 1.00 91.25 272 ASN A C 1
ATOM 2201 O O . ASN A 1 272 ? 15.356 -15.558 -3.523 1.00 91.25 272 ASN A O 1
ATOM 2205 N N . VAL A 1 273 ? 13.445 -16.672 -3.910 1.00 88.44 273 VAL A N 1
ATOM 2206 C CA . VAL A 1 273 ? 14.085 -17.892 -4.430 1.00 88.44 273 VAL A CA 1
ATOM 2207 C C . VAL A 1 273 ? 14.247 -17.895 -5.948 1.00 88.44 273 VAL A C 1
ATOM 2209 O O . VAL A 1 273 ? 14.807 -18.840 -6.494 1.00 88.44 273 VAL A O 1
ATOM 2212 N N . ILE A 1 274 ? 13.758 -16.853 -6.622 1.00 89.12 274 ILE A N 1
ATOM 2213 C CA . ILE A 1 274 ? 13.864 -16.679 -8.070 1.00 89.12 274 ILE A CA 1
ATOM 2214 C C . ILE A 1 274 ? 15.107 -15.837 -8.365 1.00 89.12 274 ILE A C 1
ATOM 2216 O O . ILE A 1 274 ? 15.111 -14.622 -8.156 1.00 89.12 274 ILE 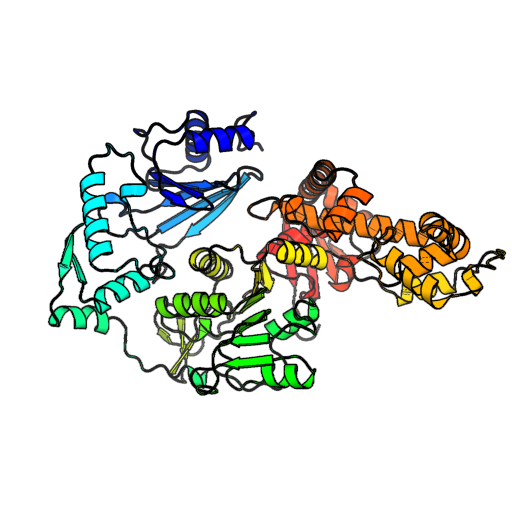A O 1
ATOM 2220 N N . GLU A 1 275 ? 16.149 -16.495 -8.870 1.00 87.94 275 GLU A N 1
ATOM 2221 C CA . GLU A 1 275 ? 17.427 -15.891 -9.272 1.00 87.94 275 GLU A CA 1
ATOM 2222 C C . GLU A 1 275 ? 17.307 -14.913 -10.432 1.00 87.94 275 GLU A C 1
ATOM 2224 O O . GLU A 1 275 ? 18.166 -14.063 -10.641 1.00 87.94 275 GLU A O 1
ATOM 2229 N N . ASP A 1 276 ? 16.231 -15.045 -11.190 1.00 85.94 276 ASP A N 1
ATOM 2230 C CA . ASP A 1 276 ? 16.010 -14.325 -12.416 1.00 85.94 276 ASP A CA 1
ATOM 2231 C C . ASP A 1 276 ? 15.103 -13.100 -12.196 1.00 85.94 276 ASP A C 1
ATOM 2233 O O . ASP A 1 276 ? 13.907 -13.238 -11.905 1.00 85.94 276 ASP A O 1
ATOM 2237 N N . PRO A 1 277 ? 15.625 -11.872 -12.363 1.00 87.81 277 PRO A N 1
ATOM 2238 C CA . PRO A 1 277 ? 14.833 -10.664 -12.174 1.00 87.81 277 PRO A CA 1
ATOM 2239 C C . PRO A 1 277 ? 13.633 -10.526 -13.122 1.00 87.81 277 PRO A C 1
ATOM 2241 O O . PRO A 1 277 ? 12.655 -9.871 -12.759 1.00 87.81 277 PRO A O 1
ATOM 2244 N N . ALA A 1 278 ? 13.687 -11.093 -14.331 1.00 87.31 278 ALA A N 1
ATOM 2245 C CA . ALA A 1 278 ? 12.564 -11.032 -15.269 1.00 87.31 278 ALA A CA 1
ATOM 2246 C C . ALA A 1 278 ? 11.439 -11.988 -14.859 1.00 87.31 278 ALA A C 1
ATOM 2248 O O . ALA A 1 278 ? 10.268 -11.599 -14.877 1.00 87.31 278 ALA A O 1
ATOM 2249 N N . GLU A 1 279 ? 11.793 -13.193 -14.408 1.00 90.62 279 GLU A N 1
ATOM 2250 C CA . GLU A 1 279 ? 10.828 -14.162 -13.887 1.00 90.62 279 GLU A CA 1
ATOM 2251 C C . GLU A 1 279 ? 10.147 -13.645 -12.609 1.00 90.62 279 GLU A C 1
ATOM 2253 O O . GLU A 1 279 ? 8.946 -13.836 -12.433 1.00 90.62 279 GLU A O 1
ATOM 2258 N N . ARG A 1 280 ? 10.856 -12.904 -11.742 1.00 93.56 280 ARG A N 1
ATOM 2259 C CA . ARG A 1 280 ? 10.238 -12.258 -10.564 1.00 93.56 280 ARG A CA 1
ATOM 2260 C C . ARG A 1 280 ? 9.085 -11.328 -10.938 1.00 93.56 280 ARG A C 1
ATOM 2262 O O . ARG A 1 280 ? 8.053 -11.336 -10.266 1.00 93.56 280 ARG A O 1
ATOM 2269 N N . VAL A 1 281 ? 9.248 -10.537 -12.000 1.00 92.75 281 VAL A N 1
ATOM 2270 C CA . VAL A 1 281 ? 8.187 -9.651 -12.505 1.00 92.75 281 VAL A CA 1
ATOM 2271 C C . VAL A 1 281 ? 7.022 -10.474 -13.051 1.00 92.75 281 VAL A C 1
ATOM 2273 O O . VAL A 1 281 ? 5.872 -10.198 -12.715 1.00 92.75 281 VAL A O 1
ATOM 2276 N N . GLU A 1 282 ? 7.308 -11.508 -13.844 1.00 92.50 282 GLU A N 1
ATOM 2277 C CA . GLU A 1 282 ? 6.293 -12.403 -14.412 1.00 92.50 282 GLU A CA 1
ATOM 2278 C C . GLU A 1 282 ? 5.467 -13.092 -13.319 1.00 92.50 282 GLU A C 1
ATOM 2280 O O . GLU A 1 282 ? 4.239 -13.065 -13.369 1.00 92.50 282 GLU A O 1
ATOM 2285 N N . VAL A 1 283 ? 6.124 -13.630 -12.290 1.00 95.31 283 VAL A N 1
ATOM 2286 C CA . VAL A 1 283 ? 5.483 -14.280 -11.140 1.00 95.31 283 VAL A CA 1
ATOM 2287 C C . VAL A 1 283 ? 4.625 -13.303 -10.340 1.00 95.31 283 VAL A C 1
ATOM 2289 O O . VAL A 1 283 ? 3.506 -13.644 -9.963 1.00 95.31 283 VAL A O 1
ATOM 2292 N N . LEU A 1 284 ? 5.108 -12.080 -10.102 1.00 96.44 284 LEU A N 1
ATOM 2293 C CA . LEU A 1 284 ? 4.338 -11.056 -9.397 1.00 96.44 284 LEU A CA 1
ATOM 2294 C C . LEU A 1 284 ? 3.076 -10.652 -10.177 1.00 96.44 284 LEU A C 1
ATOM 2296 O O . LEU A 1 284 ? 1.991 -10.554 -9.598 1.00 96.44 284 LEU A O 1
ATOM 2300 N N . VAL A 1 285 ? 3.203 -10.440 -11.489 1.00 95.06 285 VAL A N 1
ATOM 2301 C CA . VAL A 1 285 ? 2.072 -10.120 -12.373 1.00 95.06 285 VAL A CA 1
ATOM 2302 C C . VAL A 1 285 ? 1.087 -11.288 -12.441 1.00 95.06 285 VAL A C 1
ATOM 2304 O O . VAL A 1 285 ? -0.124 -11.065 -12.397 1.00 95.06 285 VAL A O 1
ATOM 2307 N N . ASP A 1 286 ? 1.573 -12.526 -12.510 1.00 95.56 286 ASP A N 1
ATOM 2308 C CA . ASP A 1 286 ? 0.725 -13.718 -12.545 1.00 95.56 286 ASP A CA 1
ATOM 2309 C C . ASP A 1 286 ? -0.046 -13.908 -11.233 1.00 95.56 286 ASP A C 1
ATOM 2311 O O . ASP A 1 286 ? -1.270 -14.039 -11.250 1.00 95.56 286 ASP A O 1
ATOM 2315 N N . ALA A 1 287 ? 0.624 -13.793 -10.082 1.00 96.62 287 ALA A N 1
ATOM 2316 C CA . ALA A 1 287 ? -0.030 -13.826 -8.773 1.00 96.62 287 ALA A CA 1
ATOM 2317 C C . ALA A 1 287 ? -1.130 -12.757 -8.667 1.00 96.62 287 ALA A C 1
ATOM 2319 O O . ALA A 1 287 ? -2.246 -13.042 -8.222 1.00 96.62 287 ALA A O 1
ATOM 2320 N N . TRP A 1 288 ? -0.859 -11.547 -9.169 1.00 96.50 288 TRP A N 1
ATOM 2321 C CA . TRP A 1 288 ? -1.851 -10.479 -9.228 1.00 96.50 288 TRP A CA 1
ATOM 2322 C C . TRP A 1 288 ? -3.051 -10.838 -10.107 1.00 96.50 288 TRP A C 1
ATOM 2324 O O . TRP A 1 288 ? -4.184 -10.582 -9.703 1.00 96.50 288 TRP A O 1
ATOM 2334 N N . ARG A 1 289 ? -2.863 -11.473 -11.275 1.00 95.19 289 ARG A N 1
ATOM 2335 C CA . ARG A 1 289 ? -3.969 -11.921 -12.157 1.00 95.19 289 ARG A CA 1
ATOM 2336 C C . ARG A 1 289 ? -4.949 -12.871 -11.451 1.00 95.19 289 ARG A C 1
ATOM 2338 O O . ARG A 1 289 ? -6.123 -12.905 -11.827 1.00 95.19 289 ARG A O 1
ATOM 2345 N N . HIS A 1 290 ? -4.493 -13.594 -10.429 1.00 96.50 290 HIS A N 1
ATOM 2346 C CA . HIS A 1 290 ? -5.316 -14.482 -9.605 1.00 96.50 290 HIS A CA 1
ATOM 2347 C C . HIS A 1 290 ? -5.993 -13.787 -8.410 1.00 96.50 290 HIS A C 1
ATOM 2349 O O . HIS A 1 290 ? -6.871 -14.369 -7.779 1.00 96.50 290 HIS A O 1
ATOM 2355 N N . THR A 1 291 ? -5.628 -12.541 -8.109 1.00 97.56 291 THR A N 1
ATOM 2356 C CA . THR A 1 291 ? -6.165 -11.778 -6.977 1.00 97.56 291 THR A CA 1
ATOM 2357 C C . THR A 1 291 ? -7.455 -11.040 -7.323 1.00 97.56 291 THR A C 1
ATOM 2359 O O . THR A 1 291 ? -7.451 -10.164 -8.193 1.00 97.56 291 THR A O 1
ATOM 2362 N N . GLU A 1 292 ? -8.527 -11.305 -6.574 1.00 96.25 292 GLU A N 1
ATOM 2363 C CA . GLU A 1 292 ? -9.807 -10.591 -6.689 1.00 96.25 292 GLU A CA 1
ATOM 2364 C C . GLU A 1 292 ? -9.934 -9.410 -5.715 1.00 96.25 292 GLU A C 1
ATOM 2366 O O . GLU A 1 292 ? -10.520 -8.400 -6.098 1.00 96.25 292 GLU A O 1
ATOM 2371 N N . ARG A 1 293 ? -9.347 -9.475 -4.505 1.00 95.38 293 ARG A N 1
ATOM 2372 C CA . ARG A 1 293 ? -9.413 -8.380 -3.513 1.00 95.38 293 ARG A CA 1
ATOM 2373 C C . ARG A 1 293 ? -8.054 -7.954 -2.953 1.00 95.38 293 ARG A C 1
ATOM 2375 O O . ARG A 1 293 ? -7.732 -6.767 -3.006 1.00 95.38 293 ARG A O 1
ATOM 2382 N N . LEU A 1 294 ? -7.265 -8.883 -2.412 1.00 97.12 294 LEU A N 1
ATOM 2383 C CA . LEU A 1 294 ? -6.018 -8.588 -1.694 1.00 97.12 294 LEU A CA 1
ATOM 2384 C C . LEU A 1 294 ? -4.887 -9.546 -2.088 1.00 97.12 294 LEU A C 1
ATOM 2386 O O . LEU A 1 294 ? -5.020 -10.758 -1.947 1.00 97.12 294 LEU A O 1
ATOM 2390 N N . LEU A 1 295 ? -3.755 -8.990 -2.519 1.00 98.00 295 LEU A N 1
ATOM 2391 C CA . LEU A 1 295 ? -2.501 -9.716 -2.706 1.00 98.00 295 LEU A CA 1
ATOM 2392 C C . LEU A 1 295 ? -1.566 -9.412 -1.533 1.00 98.00 295 LEU A C 1
ATOM 2394 O O . LEU A 1 295 ? -1.270 -8.249 -1.252 1.00 98.00 295 LEU A O 1
ATOM 2398 N N . VAL A 1 296 ? -1.084 -10.456 -0.868 1.00 97.12 296 VAL A N 1
ATOM 2399 C CA . VAL A 1 296 ? -0.059 -10.371 0.175 1.00 97.12 296 VAL A CA 1
ATOM 2400 C C . VAL A 1 296 ? 1.286 -10.712 -0.447 1.00 97.12 296 VAL A C 1
ATOM 2402 O O . VAL A 1 296 ? 1.490 -11.844 -0.867 1.00 97.12 296 VAL A O 1
ATOM 2405 N N . VAL A 1 297 ? 2.211 -9.757 -0.493 1.00 96.50 297 VAL A N 1
ATOM 2406 C CA . VAL A 1 297 ? 3.576 -9.981 -0.991 1.00 96.50 297 VAL A CA 1
ATOM 2407 C C . VAL A 1 297 ? 4.525 -9.966 0.195 1.00 96.50 297 VAL A C 1
ATOM 2409 O O . VAL A 1 297 ? 4.499 -9.027 0.990 1.00 96.50 297 VAL A O 1
ATOM 2412 N N . SER A 1 298 ? 5.342 -11.006 0.350 1.00 93.50 298 SER A N 1
ATOM 2413 C CA . SER A 1 298 ? 6.313 -11.091 1.448 1.00 93.50 298 SER A CA 1
ATOM 2414 C C . SER A 1 298 ? 7.689 -11.488 0.955 1.00 93.50 298 SER A C 1
ATOM 2416 O O . SER A 1 298 ? 7.815 -12.423 0.168 1.00 93.50 298 SER A O 1
ATOM 2418 N N . THR A 1 299 ? 8.715 -10.801 1.446 1.00 91.88 299 THR A N 1
ATOM 2419 C CA . THR A 1 299 ? 10.108 -11.035 1.083 1.00 91.88 299 THR A CA 1
ATOM 2420 C C . THR A 1 299 ? 11.039 -10.965 2.286 1.00 91.88 299 THR A C 1
ATOM 2422 O O . THR A 1 299 ? 10.802 -10.216 3.231 1.00 91.88 299 THR A O 1
ATOM 2425 N N . LEU A 1 300 ? 12.159 -11.682 2.218 1.00 86.31 300 LEU A N 1
ATOM 2426 C CA . LEU A 1 300 ? 13.301 -11.462 3.108 1.00 86.31 300 LEU A CA 1
ATOM 2427 C C . LEU A 1 300 ? 13.897 -10.059 2.914 1.00 86.31 300 LEU A C 1
ATOM 2429 O O . LEU A 1 300 ? 13.999 -9.576 1.785 1.00 86.31 300 LEU A O 1
ATOM 2433 N N . VAL A 1 301 ? 14.293 -9.432 4.022 1.00 82.12 301 VAL A N 1
ATOM 2434 C CA . VAL A 1 301 ? 14.756 -8.038 4.101 1.00 82.12 301 VAL A CA 1
ATOM 2435 C C . VAL A 1 301 ? 16.279 -7.981 4.195 1.00 82.12 301 VAL A C 1
ATOM 2437 O O . VAL A 1 301 ? 16.869 -8.745 4.964 1.00 82.12 301 VAL A O 1
ATOM 2440 N N . ALA A 1 302 ? 16.905 -7.060 3.462 1.00 70.19 302 ALA A N 1
ATOM 2441 C CA . ALA A 1 302 ? 18.348 -6.816 3.516 1.00 70.19 302 ALA A CA 1
ATOM 2442 C C . ALA A 1 302 ? 18.834 -6.426 4.929 1.00 70.19 302 ALA A C 1
ATOM 2444 O O . ALA A 1 302 ? 18.140 -5.734 5.676 1.00 70.19 302 ALA A O 1
ATOM 2445 N N . GLY A 1 303 ? 20.035 -6.879 5.311 1.00 62.09 303 GLY A N 1
ATOM 2446 C CA . GLY A 1 303 ? 20.664 -6.529 6.598 1.00 62.09 303 GLY A CA 1
ATOM 2447 C C . GLY A 1 303 ? 20.447 -7.512 7.760 1.00 62.09 303 GLY A C 1
ATOM 2448 O O . GLY A 1 303 ? 21.046 -7.332 8.817 1.00 62.09 303 GLY A O 1
ATOM 2449 N N . ARG A 1 304 ? 19.663 -8.585 7.574 1.00 55.59 304 ARG A N 1
ATOM 2450 C CA . ARG A 1 304 ? 19.594 -9.749 8.495 1.00 55.59 304 ARG A CA 1
ATOM 2451 C C . ARG A 1 304 ? 20.403 -10.954 7.997 1.00 55.59 304 ARG A C 1
ATOM 2453 O O . ARG A 1 304 ? 20.122 -12.100 8.342 1.00 55.59 304 ARG A O 1
ATOM 2460 N N . GLU A 1 305 ? 21.373 -10.703 7.131 1.00 59.75 305 GLU A N 1
ATOM 2461 C CA . GLU A 1 305 ? 22.129 -11.740 6.439 1.00 59.75 305 GLU A CA 1
ATOM 2462 C C . GLU A 1 305 ? 23.198 -12.349 7.356 1.00 59.75 305 GLU A C 1
ATOM 2464 O O . GLU A 1 305 ? 24.063 -11.654 7.890 1.00 59.75 305 GLU A O 1
ATOM 2469 N N . ASN A 1 306 ? 23.196 -13.676 7.486 1.00 52.16 306 ASN A N 1
ATOM 2470 C CA . ASN A 1 306 ? 24.351 -14.402 8.007 1.00 52.16 306 ASN A CA 1
ATOM 2471 C C . ASN A 1 306 ? 25.376 -14.565 6.874 1.00 52.16 306 ASN A C 1
ATOM 2473 O O . ASN A 1 306 ? 25.444 -15.603 6.220 1.00 52.16 306 ASN A O 1
ATOM 2477 N N . TYR A 1 307 ? 26.188 -13.527 6.657 1.00 50.34 307 TYR A N 1
ATOM 2478 C CA . TYR A 1 307 ? 27.233 -13.434 5.622 1.00 50.34 307 TYR A CA 1
ATOM 2479 C C . TYR A 1 307 ? 28.364 -14.475 5.716 1.00 50.34 307 TYR A C 1
ATOM 2481 O O . TYR A 1 307 ? 29.300 -14.443 4.923 1.00 50.34 307 TYR A O 1
ATOM 2489 N N . ALA A 1 308 ? 28.335 -15.390 6.685 1.00 47.59 308 ALA A N 1
ATOM 2490 C CA . ALA A 1 308 ? 29.483 -16.237 6.990 1.00 47.59 308 ALA A CA 1
ATOM 2491 C C . ALA A 1 308 ? 29.840 -17.251 5.879 1.00 47.59 308 ALA A C 1
ATOM 2493 O O . ALA A 1 308 ? 30.935 -17.808 5.919 1.00 47.59 308 ALA A O 1
ATOM 2494 N N . CYS A 1 309 ? 28.945 -17.536 4.917 1.00 47.25 309 CYS A N 1
ATOM 2495 C CA . CYS A 1 309 ? 29.177 -18.603 3.931 1.00 47.25 309 CYS A CA 1
ATOM 2496 C C . CYS A 1 309 ? 28.263 -18.539 2.682 1.00 47.25 309 CYS A C 1
ATOM 2498 O O . CYS A 1 309 ? 27.594 -19.524 2.369 1.00 47.25 309 CYS A O 1
ATOM 2500 N N . ALA A 1 310 ? 28.162 -17.394 1.996 1.00 60.31 310 ALA A N 1
ATOM 2501 C CA . ALA A 1 310 ? 27.367 -17.305 0.765 1.00 60.31 310 ALA A CA 1
ATOM 2502 C C . ALA A 1 310 ? 28.102 -16.565 -0.362 1.00 60.31 310 ALA A C 1
ATOM 2504 O O . ALA A 1 310 ? 28.593 -15.452 -0.166 1.00 60.31 310 ALA A O 1
ATOM 2505 N N . ASP A 1 311 ? 28.146 -17.185 -1.542 1.00 69.31 311 ASP A N 1
ATOM 2506 C CA . ASP A 1 311 ? 28.708 -16.595 -2.756 1.00 69.31 311 ASP A CA 1
ATOM 2507 C C . ASP A 1 311 ? 27.679 -15.660 -3.404 1.00 69.31 311 ASP A C 1
ATOM 2509 O O . ASP A 1 311 ? 26.493 -15.981 -3.482 1.00 69.31 311 ASP A O 1
ATOM 2513 N N . ARG A 1 312 ? 28.109 -14.495 -3.901 1.00 78.75 312 ARG A N 1
ATOM 2514 C CA . ARG A 1 312 ? 27.212 -13.595 -4.643 1.00 78.75 312 ARG A CA 1
ATOM 2515 C C . ARG A 1 312 ? 26.866 -14.192 -6.008 1.00 78.75 312 ARG A C 1
ATOM 2517 O O . ARG A 1 312 ? 27.761 -14.544 -6.778 1.00 78.75 312 ARG A O 1
ATOM 2524 N N . PHE A 1 313 ? 25.576 -14.242 -6.329 1.00 77.50 313 PHE A N 1
ATOM 2525 C CA . PHE A 1 313 ? 25.060 -14.689 -7.622 1.00 77.50 313 PHE A CA 1
ATOM 2526 C C . PHE A 1 313 ? 23.999 -13.698 -8.105 1.00 77.50 313 PHE A C 1
ATOM 2528 O O . PHE A 1 313 ? 22.984 -13.535 -7.438 1.00 77.50 313 PHE A O 1
ATOM 2535 N N . GLY A 1 314 ? 24.235 -13.024 -9.236 1.00 80.06 314 GLY A N 1
ATOM 2536 C CA . GLY A 1 314 ? 23.358 -11.941 -9.708 1.00 80.06 314 GLY A CA 1
ATOM 2537 C C . GLY A 1 314 ? 23.187 -10.852 -8.645 1.00 80.06 314 GLY A C 1
ATOM 2538 O O . GLY A 1 314 ? 24.174 -10.378 -8.074 1.00 80.06 314 GLY A O 1
ATOM 2539 N N . ASP A 1 315 ? 21.934 -10.531 -8.324 1.00 79.62 315 ASP A N 1
ATOM 2540 C CA . ASP A 1 315 ? 21.552 -9.575 -7.282 1.00 79.62 315 ASP A CA 1
ATOM 2541 C C . ASP A 1 315 ? 21.235 -10.214 -5.913 1.00 79.62 315 ASP A C 1
ATOM 2543 O O . ASP A 1 315 ? 20.721 -9.539 -5.018 1.00 79.62 315 ASP A O 1
ATOM 2547 N N . GLY A 1 316 ? 21.552 -11.499 -5.727 1.00 84.12 316 GLY A N 1
ATOM 2548 C CA . GLY A 1 316 ? 21.334 -12.234 -4.482 1.00 84.12 316 GLY A CA 1
ATOM 2549 C C . GLY A 1 316 ? 22.522 -13.100 -4.058 1.00 84.12 316 GLY A C 1
ATOM 2550 O O . GLY A 1 316 ? 23.674 -12.891 -4.453 1.00 84.12 316 GLY A O 1
ATOM 2551 N N . LEU A 1 317 ? 22.230 -14.075 -3.200 1.00 84.12 317 LEU A N 1
ATOM 2552 C CA . LEU A 1 317 ? 23.207 -14.966 -2.583 1.00 84.12 317 LEU A CA 1
ATOM 2553 C C . LEU A 1 317 ? 22.919 -16.423 -2.949 1.00 84.12 317 LEU A C 1
ATOM 2555 O O . LEU A 1 317 ? 21.776 -16.874 -2.870 1.00 84.12 317 LEU A O 1
ATOM 2559 N N . LEU A 1 318 ? 23.961 -17.176 -3.299 1.00 82.88 318 LEU A N 1
ATOM 2560 C CA . LEU A 1 318 ? 23.906 -18.624 -3.446 1.00 82.88 318 LEU A CA 1
ATOM 2561 C C . LEU A 1 318 ? 24.361 -19.279 -2.139 1.00 82.88 318 LEU A C 1
ATOM 2563 O O . LEU A 1 318 ? 25.440 -18.991 -1.617 1.00 82.88 318 LEU A O 1
ATOM 2567 N N . THR A 1 319 ? 23.528 -20.161 -1.595 1.00 77.81 319 THR A N 1
ATOM 2568 C CA . THR A 1 319 ? 23.867 -20.908 -0.378 1.00 77.81 319 THR A CA 1
ATOM 2569 C C . THR A 1 319 ? 24.682 -22.161 -0.702 1.00 77.81 319 THR A C 1
ATOM 2571 O O . THR A 1 319 ? 24.611 -22.702 -1.805 1.00 77.81 319 THR A O 1
ATOM 2574 N N . ASN A 1 320 ? 25.338 -22.733 0.313 1.00 75.56 320 ASN A N 1
ATOM 2575 C CA . ASN A 1 320 ? 26.005 -24.044 0.227 1.00 75.56 320 ASN A CA 1
ATOM 2576 C C . ASN A 1 320 ? 25.077 -25.202 -0.201 1.00 75.56 320 ASN A C 1
ATOM 2578 O O . ASN A 1 320 ? 25.551 -26.284 -0.541 1.00 75.56 320 ASN A O 1
ATOM 2582 N N . ARG A 1 321 ? 23.749 -25.012 -0.162 1.00 72.56 321 ARG A N 1
ATOM 2583 C CA . ARG A 1 321 ? 22.756 -25.986 -0.646 1.00 72.56 321 ARG A CA 1
ATOM 2584 C C . ARG A 1 321 ? 22.388 -25.786 -2.119 1.00 72.56 321 ARG A C 1
ATOM 2586 O O . ARG A 1 321 ? 21.460 -26.448 -2.574 1.00 72.56 321 ARG A O 1
ATOM 2593 N N . ASN A 1 322 ? 23.092 -24.909 -2.838 1.00 80.19 322 ASN A N 1
ATOM 2594 C CA . ASN A 1 322 ? 22.807 -24.530 -4.222 1.00 80.19 322 ASN A CA 1
ATOM 2595 C C . ASN A 1 322 ? 21.401 -23.912 -4.395 1.00 80.19 322 ASN A C 1
ATOM 2597 O O . ASN A 1 322 ? 20.708 -24.157 -5.380 1.00 80.19 322 ASN A O 1
ATOM 2601 N N . THR A 1 323 ? 20.964 -23.125 -3.403 1.00 80.00 323 THR A N 1
ATOM 2602 C CA . THR A 1 323 ? 19.712 -22.348 -3.446 1.00 80.00 323 THR A CA 1
ATOM 2603 C C . THR A 1 323 ? 20.026 -20.865 -3.567 1.00 80.00 323 THR A C 1
ATOM 2605 O O . THR A 1 323 ? 20.890 -20.372 -2.839 1.00 80.00 323 THR A O 1
ATOM 2608 N N . PHE A 1 324 ? 19.285 -20.144 -4.401 1.00 86.56 324 PHE A N 1
ATOM 2609 C CA . PHE A 1 324 ? 19.357 -18.688 -4.483 1.00 86.56 324 PHE A CA 1
ATOM 2610 C C . PHE A 1 324 ? 18.482 -18.017 -3.418 1.00 86.56 324 PHE A C 1
ATOM 2612 O O . PHE A 1 324 ? 17.396 -18.507 -3.102 1.00 86.56 324 PHE A O 1
ATOM 2619 N N . GLN A 1 325 ? 18.956 -16.897 -2.873 1.00 86.94 325 GLN A N 1
ATOM 2620 C CA . GLN A 1 325 ? 18.192 -16.019 -1.993 1.00 86.94 325 GLN A CA 1
ATOM 2621 C C . GLN A 1 325 ? 18.467 -14.545 -2.313 1.00 86.94 325 GLN A C 1
ATOM 2623 O O . GLN A 1 325 ? 19.563 -14.038 -2.068 1.00 86.94 325 GLN A O 1
ATOM 2628 N N . LYS A 1 326 ? 17.450 -13.835 -2.804 1.00 88.88 326 LYS A N 1
ATOM 2629 C CA . LYS A 1 326 ? 17.425 -12.370 -2.887 1.00 88.88 326 LYS A CA 1
ATOM 2630 C C . LYS A 1 326 ? 16.954 -11.790 -1.563 1.00 88.88 326 LYS A C 1
ATOM 2632 O O . LYS A 1 326 ? 15.930 -12.221 -1.045 1.00 88.88 326 LYS A O 1
ATOM 2637 N N . TYR A 1 327 ? 17.632 -10.766 -1.064 1.00 87.31 327 TYR A N 1
ATOM 2638 C CA . TYR A 1 327 ? 17.160 -9.940 0.047 1.00 87.31 327 TYR A CA 1
ATOM 2639 C C . TYR A 1 327 ? 16.736 -8.582 -0.502 1.00 87.31 327 TYR A C 1
ATOM 2641 O O . TYR A 1 327 ? 17.453 -8.005 -1.315 1.00 87.31 327 TYR A O 1
ATOM 2649 N N . PHE A 1 328 ? 15.556 -8.104 -0.119 1.00 86.50 328 PHE A N 1
ATOM 2650 C CA . PHE A 1 328 ? 14.988 -6.863 -0.641 1.00 86.50 328 PHE A CA 1
ATOM 2651 C C . PHE A 1 328 ? 15.180 -5.716 0.340 1.00 86.50 328 PHE A C 1
ATOM 2653 O O . PHE A 1 328 ? 14.987 -5.872 1.549 1.00 86.50 328 PHE A O 1
ATOM 2660 N N . GLU A 1 329 ? 15.501 -4.545 -0.194 1.00 82.44 329 GLU A N 1
ATOM 2661 C CA . GLU A 1 329 ? 15.314 -3.294 0.536 1.00 82.44 329 GLU A CA 1
ATOM 2662 C C . GLU A 1 329 ? 13.829 -2.892 0.509 1.00 82.44 329 GLU A C 1
ATOM 2664 O O . GLU A 1 329 ? 13.073 -3.259 -0.399 1.00 82.44 329 GLU A O 1
ATOM 2669 N N . SER A 1 330 ? 13.373 -2.153 1.525 1.00 75.00 330 SER A N 1
ATOM 2670 C CA . SER A 1 330 ? 11.952 -1.793 1.649 1.00 75.00 330 SER A CA 1
ATOM 2671 C C . SER A 1 330 ? 11.452 -0.981 0.450 1.00 75.00 330 SER A C 1
ATOM 2673 O O . SER A 1 330 ? 10.367 -1.233 -0.068 1.00 75.00 330 SER A O 1
ATOM 2675 N N . ASP A 1 331 ? 12.229 -0.010 -0.022 1.00 78.25 331 ASP A N 1
ATOM 2676 C CA . ASP A 1 331 ? 11.878 0.820 -1.175 1.00 78.25 331 ASP A CA 1
ATOM 2677 C C . ASP A 1 331 ? 11.999 0.062 -2.508 1.00 78.25 331 ASP A C 1
ATOM 2679 O O . ASP A 1 331 ? 11.217 0.321 -3.428 1.00 78.25 331 ASP A O 1
ATOM 2683 N N . GLU A 1 332 ? 12.926 -0.896 -2.600 1.00 85.38 332 GLU A N 1
ATOM 2684 C CA . GLU A 1 332 ? 13.078 -1.806 -3.732 1.00 85.38 332 GLU A CA 1
ATOM 2685 C C . GLU A 1 332 ? 11.805 -2.628 -3.955 1.00 85.38 332 GLU A C 1
ATOM 2687 O O . GLU A 1 332 ? 11.268 -2.606 -5.068 1.00 85.38 332 GLU A O 1
ATOM 2692 N N . LEU A 1 333 ? 11.291 -3.288 -2.908 1.00 89.00 333 LEU A N 1
ATOM 2693 C CA . LEU A 1 333 ? 10.061 -4.083 -2.975 1.00 89.00 333 LEU A CA 1
ATOM 2694 C C . LEU A 1 333 ? 8.853 -3.219 -3.352 1.00 89.00 333 LEU A C 1
ATOM 2696 O O . LEU A 1 333 ? 8.104 -3.561 -4.269 1.00 89.00 333 LEU A O 1
ATOM 2700 N N . LEU A 1 334 ? 8.673 -2.082 -2.669 1.00 86.56 334 LEU A N 1
ATOM 2701 C CA . LEU A 1 334 ? 7.558 -1.172 -2.943 1.00 86.56 334 LEU A CA 1
ATOM 2702 C C . LEU A 1 334 ? 7.612 -0.657 -4.389 1.00 86.56 334 LEU A C 1
ATOM 2704 O O . LEU A 1 334 ? 6.584 -0.591 -5.061 1.00 86.56 334 LEU A O 1
ATOM 2708 N N . GLY A 1 335 ? 8.810 -0.321 -4.879 1.00 84.38 335 GLY A N 1
ATOM 2709 C CA . GLY A 1 335 ? 9.026 0.113 -6.256 1.00 84.38 335 GLY A CA 1
ATOM 2710 C C . GLY A 1 335 ? 8.737 -0.989 -7.274 1.00 84.38 335 GLY A C 1
ATOM 2711 O O . GLY A 1 335 ? 8.068 -0.726 -8.270 1.00 84.38 335 GLY A O 1
ATOM 2712 N N . LEU A 1 336 ? 9.188 -2.222 -7.022 1.00 90.19 336 LEU A N 1
ATOM 2713 C CA . LEU A 1 336 ? 8.895 -3.372 -7.882 1.00 90.19 336 LEU A CA 1
ATOM 2714 C C . LEU A 1 336 ? 7.382 -3.579 -8.029 1.00 90.19 336 LEU A C 1
ATOM 2716 O O . LEU A 1 336 ? 6.886 -3.679 -9.151 1.00 90.19 336 LEU A O 1
ATOM 2720 N N . ILE A 1 337 ? 6.650 -3.579 -6.911 1.00 91.88 337 ILE A N 1
ATOM 2721 C CA . ILE A 1 337 ? 5.191 -3.739 -6.902 1.00 91.88 337 ILE A CA 1
ATOM 2722 C C . ILE A 1 337 ? 4.503 -2.583 -7.638 1.00 91.88 337 ILE A C 1
ATOM 2724 O O . ILE A 1 337 ? 3.629 -2.820 -8.472 1.00 91.88 337 ILE A O 1
ATOM 2728 N N . GLU A 1 338 ? 4.911 -1.340 -7.376 1.00 86.69 338 GLU A N 1
ATOM 2729 C CA . GLU A 1 338 ? 4.331 -0.160 -8.022 1.00 86.69 338 GLU A CA 1
ATOM 2730 C C . GLU A 1 338 ? 4.520 -0.176 -9.546 1.00 86.69 338 GLU A C 1
ATOM 2732 O O . GLU A 1 338 ? 3.578 0.112 -10.289 1.00 86.69 338 GLU A O 1
ATOM 2737 N N . HIS A 1 339 ? 5.718 -0.515 -10.029 1.00 84.38 339 HIS A N 1
ATOM 2738 C CA . HIS A 1 339 ? 6.006 -0.528 -11.466 1.00 84.38 339 HIS A CA 1
ATOM 2739 C C . HIS A 1 339 ? 5.370 -1.714 -12.181 1.00 84.38 339 HIS A C 1
ATOM 2741 O O . HIS A 1 339 ? 4.850 -1.527 -13.277 1.00 84.38 339 HIS A O 1
ATOM 2747 N N . ALA A 1 340 ? 5.370 -2.899 -11.564 1.00 89.25 340 ALA A N 1
ATOM 2748 C CA . ALA A 1 340 ? 4.805 -4.102 -12.171 1.00 89.25 340 ALA A CA 1
ATOM 2749 C C . ALA A 1 340 ? 3.270 -4.110 -12.156 1.00 89.25 340 ALA A C 1
ATOM 2751 O O . ALA A 1 340 ? 2.647 -4.534 -13.126 1.00 89.25 340 ALA A O 1
ATOM 2752 N N . LEU A 1 341 ? 2.645 -3.654 -11.063 1.00 89.38 341 LEU A N 1
ATOM 2753 C CA . LEU A 1 341 ? 1.192 -3.763 -10.877 1.00 89.38 341 LEU A CA 1
ATOM 2754 C C . LEU A 1 341 ? 0.440 -2.448 -11.105 1.00 89.38 341 LEU A C 1
ATOM 2756 O O . LEU A 1 341 ? -0.786 -2.466 -11.216 1.00 89.38 341 LEU A O 1
ATOM 2760 N N . HIS A 1 342 ? 1.143 -1.312 -11.169 1.00 83.19 342 HIS A N 1
ATOM 2761 C CA . HIS A 1 342 ? 0.555 0.032 -11.255 1.00 83.19 342 HIS A CA 1
ATOM 2762 C C . HIS A 1 342 ? -0.409 0.371 -10.101 1.00 83.19 342 HIS A C 1
ATOM 2764 O O . HIS A 1 342 ? -1.329 1.177 -10.263 1.00 83.19 342 HIS A O 1
ATOM 2770 N N . VAL A 1 343 ? -0.185 -0.231 -8.929 1.00 83.56 343 VAL A N 1
ATOM 2771 C CA . VAL A 1 343 ? -0.954 -0.028 -7.690 1.00 83.56 343 VAL A CA 1
ATOM 2772 C C . VAL A 1 343 ? -0.005 0.393 -6.570 1.00 83.56 343 VAL A C 1
ATOM 2774 O O . VAL A 1 343 ? 1.161 0.011 -6.572 1.00 83.56 343 VAL A O 1
ATOM 2777 N N . ASP A 1 344 ? -0.495 1.193 -5.621 1.00 81.38 344 ASP A N 1
ATOM 2778 C CA . ASP A 1 344 ? 0.283 1.615 -4.454 1.00 81.38 344 ASP A CA 1
ATOM 2779 C C . ASP A 1 344 ? 0.253 0.529 -3.357 1.00 81.38 344 ASP A C 1
ATOM 2781 O O . ASP A 1 344 ? -0.819 0.281 -2.789 1.00 81.38 344 ASP A O 1
ATOM 2785 N N . PRO A 1 345 ? 1.379 -0.147 -3.061 1.00 88.94 345 PRO A N 1
ATOM 2786 C CA . PRO A 1 345 ? 1.435 -1.140 -1.992 1.00 88.94 345 PRO A CA 1
ATOM 2787 C C . PRO A 1 345 ? 1.307 -0.494 -0.609 1.00 88.94 345 PRO A C 1
ATOM 2789 O O . PRO A 1 345 ? 1.863 0.572 -0.348 1.00 88.94 345 PRO A O 1
ATOM 2792 N N . VAL A 1 346 ? 0.620 -1.175 0.310 1.00 87.31 346 VAL A N 1
ATOM 2793 C CA . VAL A 1 346 ? 0.535 -0.783 1.720 1.00 87.31 346 VAL A CA 1
ATOM 2794 C C . VAL A 1 346 ? 1.524 -1.619 2.537 1.00 87.31 346 VAL A C 1
ATOM 2796 O O . VAL A 1 346 ? 1.297 -2.821 2.691 1.00 87.31 346 VAL A O 1
ATOM 2799 N N . PRO A 1 347 ? 2.600 -1.029 3.083 1.00 86.75 347 PRO A N 1
ATOM 2800 C CA . PRO A 1 347 ? 3.505 -1.751 3.968 1.00 86.75 347 PRO A CA 1
ATOM 2801 C C . PRO A 1 347 ? 2.801 -2.065 5.293 1.00 86.75 347 PRO A C 1
ATOM 2803 O O . PRO A 1 347 ? 2.200 -1.187 5.925 1.00 86.75 347 PRO A O 1
ATOM 2806 N N . VAL A 1 348 ? 2.863 -3.336 5.691 1.00 85.88 348 VAL A N 1
ATOM 2807 C CA . VAL A 1 348 ? 2.303 -3.845 6.955 1.00 85.88 348 VAL A CA 1
ATOM 2808 C C . VAL A 1 348 ? 3.427 -4.162 7.934 1.00 85.88 348 VAL A C 1
ATOM 2810 O O . VAL A 1 348 ? 3.344 -3.814 9.105 1.00 85.88 348 VAL A O 1
ATOM 2813 N N . GLU A 1 349 ? 4.508 -4.754 7.437 1.00 79.62 349 GLU A N 1
ATOM 2814 C CA . GLU A 1 349 ? 5.744 -5.017 8.171 1.00 79.62 349 GLU A CA 1
ATOM 2815 C C . GLU A 1 349 ? 6.921 -4.879 7.196 1.00 79.62 349 GLU A C 1
ATOM 2817 O O . GLU A 1 349 ? 6.731 -4.885 5.976 1.00 79.62 349 GLU A O 1
ATOM 2822 N N . VAL A 1 350 ? 8.146 -4.738 7.702 1.00 78.31 350 VAL A N 1
ATOM 2823 C CA . VAL A 1 350 ? 9.339 -4.704 6.850 1.00 78.31 350 VAL A CA 1
ATOM 2824 C C . VAL A 1 350 ? 9.404 -5.988 6.011 1.00 78.31 350 VAL A C 1
ATOM 2826 O O . VAL A 1 350 ? 9.424 -7.093 6.548 1.00 78.31 350 VAL A O 1
ATOM 2829 N N . GLY A 1 351 ? 9.395 -5.838 4.684 1.00 84.25 351 GLY A N 1
ATOM 2830 C CA . GLY A 1 351 ? 9.344 -6.958 3.741 1.00 84.25 351 GLY A CA 1
ATOM 2831 C C . GLY A 1 351 ? 7.953 -7.561 3.509 1.00 84.25 351 GLY A C 1
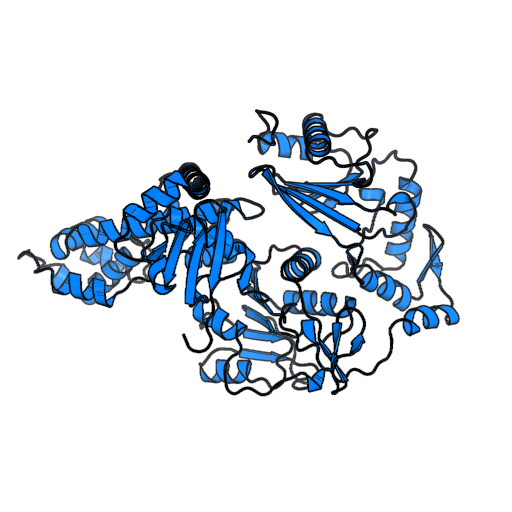ATOM 2832 O O . GLY A 1 351 ? 7.852 -8.492 2.722 1.00 84.25 351 GLY A O 1
ATOM 2833 N N . ILE A 1 352 ? 6.877 -7.059 4.131 1.00 90.75 352 ILE A N 1
ATOM 2834 C CA . ILE A 1 352 ? 5.501 -7.554 3.937 1.00 90.75 352 ILE A CA 1
ATOM 2835 C C . ILE A 1 352 ? 4.576 -6.408 3.527 1.00 90.75 352 ILE A C 1
ATOM 2837 O O . ILE A 1 352 ? 4.368 -5.442 4.266 1.00 90.75 352 ILE A O 1
ATOM 2841 N N . CYS A 1 353 ? 3.971 -6.542 2.349 1.00 92.50 353 CYS A N 1
ATOM 2842 C CA . CYS A 1 353 ? 3.080 -5.545 1.767 1.00 92.50 353 CYS A CA 1
ATOM 2843 C C . CYS A 1 353 ? 1.722 -6.147 1.402 1.00 92.50 353 CYS A C 1
ATOM 2845 O O . CYS A 1 353 ? 1.634 -7.260 0.882 1.00 92.50 353 CYS A O 1
ATOM 2847 N N . PHE A 1 354 ? 0.665 -5.368 1.617 1.00 94.44 354 PHE A N 1
ATOM 2848 C CA . PHE A 1 354 ? -0.687 -5.647 1.145 1.00 94.44 354 PHE A CA 1
ATOM 2849 C C . PHE A 1 354 ? -0.991 -4.791 -0.083 1.00 94.44 354 PHE A C 1
ATOM 2851 O O . PHE A 1 354 ? -0.817 -3.572 -0.068 1.00 94.44 354 PHE A O 1
ATOM 2858 N N . VAL A 1 355 ? -1.467 -5.426 -1.150 1.00 95.00 355 VAL A N 1
ATOM 2859 C CA . VAL A 1 355 ? -1.839 -4.767 -2.404 1.00 95.00 355 VAL A CA 1
ATOM 2860 C C . VAL A 1 355 ? -3.322 -5.009 -2.649 1.00 95.00 355 VAL A C 1
ATOM 2862 O O . VAL A 1 355 ? -3.753 -6.138 -2.878 1.00 95.00 355 VAL A O 1
ATOM 2865 N N . PHE A 1 356 ? -4.113 -3.944 -2.570 1.00 93.81 356 PHE A N 1
ATOM 2866 C CA . PHE A 1 356 ? -5.568 -4.011 -2.694 1.00 93.81 356 PHE A CA 1
ATOM 2867 C C . PHE A 1 356 ? -6.007 -3.734 -4.131 1.00 93.81 356 PHE A C 1
ATOM 2869 O O . PHE A 1 356 ? -5.483 -2.830 -4.784 1.00 93.81 356 PHE A O 1
ATOM 2876 N N . ARG A 1 357 ? -6.992 -4.495 -4.615 1.00 91.06 357 ARG A N 1
ATOM 2877 C CA . ARG A 1 357 ? -7.641 -4.263 -5.914 1.00 91.06 357 ARG A CA 1
ATOM 2878 C C . ARG A 1 357 ? -8.461 -2.981 -5.904 1.00 91.06 357 ARG A C 1
ATOM 2880 O O . ARG A 1 357 ? -8.336 -2.167 -6.819 1.00 91.06 357 ARG A O 1
ATOM 2887 N N . ASP A 1 358 ? -9.236 -2.795 -4.840 1.00 88.25 358 ASP A N 1
ATOM 2888 C CA . ASP A 1 358 ? -10.110 -1.648 -4.658 1.00 88.25 358 ASP A CA 1
ATOM 2889 C C . ASP A 1 358 ? -9.559 -0.665 -3.624 1.00 88.25 358 ASP A C 1
ATOM 2891 O O . ASP A 1 358 ? -9.133 -1.023 -2.524 1.00 88.25 358 ASP A O 1
ATOM 2895 N N . VAL A 1 359 ? -9.636 0.623 -3.966 1.00 85.38 359 VAL A N 1
ATOM 2896 C CA . VAL A 1 359 ? -9.215 1.714 -3.075 1.00 85.38 359 VAL A CA 1
ATOM 2897 C C . VAL A 1 359 ? -10.071 1.747 -1.806 1.00 85.38 359 VAL A C 1
ATOM 2899 O O . VAL A 1 359 ? -9.567 2.100 -0.745 1.00 85.38 359 VAL A O 1
ATOM 2902 N N . SER A 1 360 ? -11.348 1.358 -1.876 1.00 85.88 360 SER A N 1
ATOM 2903 C CA . SER A 1 360 ? -12.223 1.316 -0.700 1.00 85.88 360 SER A CA 1
ATOM 2904 C C . SER A 1 360 ? -11.741 0.316 0.347 1.00 85.88 360 SER A C 1
ATOM 2906 O O . SER A 1 360 ? -11.650 0.685 1.515 1.00 85.88 360 SER A O 1
ATOM 2908 N N . ASP A 1 361 ? -11.362 -0.901 -0.063 1.00 88.69 361 ASP A N 1
ATOM 2909 C CA . ASP A 1 361 ? -10.826 -1.911 0.859 1.00 88.69 361 ASP A CA 1
ATOM 2910 C C . ASP A 1 361 ? -9.495 -1.448 1.466 1.00 88.69 361 ASP A C 1
ATOM 2912 O O . ASP A 1 361 ? -9.270 -1.601 2.667 1.00 88.69 361 ASP A O 1
ATOM 2916 N N . GLN A 1 362 ? -8.642 -0.808 0.659 1.00 90.25 362 GLN A N 1
ATOM 2917 C CA . GLN A 1 362 ? -7.395 -0.211 1.138 1.00 90.25 362 GLN A CA 1
ATOM 2918 C C . GLN A 1 362 ? -7.648 0.833 2.238 1.00 90.25 362 GLN A C 1
ATOM 2920 O O . GLN A 1 362 ? -6.972 0.835 3.267 1.00 90.25 362 GLN A O 1
ATOM 2925 N N . GLN A 1 363 ? -8.613 1.735 2.037 1.00 87.56 363 GLN A N 1
ATOM 2926 C CA . GLN A 1 363 ? -8.924 2.776 3.019 1.00 87.56 363 GLN A CA 1
ATOM 2927 C C . GLN A 1 363 ? -9.603 2.224 4.269 1.00 87.56 363 GLN A C 1
ATOM 2929 O O . GLN A 1 363 ? -9.320 2.703 5.368 1.00 87.56 363 GLN A O 1
ATOM 2934 N N . ASP A 1 364 ? -10.456 1.211 4.123 1.00 88.31 364 ASP A N 1
ATOM 2935 C CA . ASP A 1 364 ? -11.050 0.521 5.263 1.00 88.31 364 ASP A CA 1
ATOM 2936 C C . ASP A 1 364 ? -9.968 -0.147 6.118 1.00 88.31 364 ASP A C 1
ATOM 2938 O O . ASP A 1 364 ? -9.981 0.019 7.339 1.00 88.31 364 ASP A O 1
ATOM 2942 N N . PHE A 1 365 ? -8.986 -0.813 5.497 1.00 89.88 365 PHE A N 1
ATOM 2943 C CA . PHE A 1 365 ? -7.828 -1.371 6.200 1.00 89.88 365 PHE A CA 1
ATOM 2944 C C . PHE A 1 365 ? -7.025 -0.292 6.938 1.00 89.88 365 PHE A C 1
ATOM 2946 O O . PHE A 1 365 ? -6.760 -0.423 8.133 1.00 89.88 365 PHE A O 1
ATOM 2953 N N . LEU A 1 366 ? -6.683 0.809 6.263 1.00 86.00 366 LEU A N 1
ATOM 2954 C CA . LEU A 1 366 ? -5.913 1.898 6.870 1.00 86.00 366 LEU A CA 1
ATOM 2955 C C . LEU A 1 366 ? -6.658 2.565 8.030 1.00 86.00 366 LEU A C 1
ATOM 2957 O O . LEU A 1 366 ? -6.042 2.872 9.046 1.00 86.00 366 LEU A O 1
ATOM 2961 N N . SER A 1 367 ? -7.974 2.762 7.914 1.00 85.56 367 SER A N 1
ATOM 2962 C CA . SER A 1 367 ? -8.768 3.297 9.021 1.00 85.56 367 SER A CA 1
ATOM 2963 C C . SER A 1 367 ? -8.883 2.308 10.174 1.00 85.56 367 SER A C 1
ATOM 2965 O O . SER A 1 367 ? -8.899 2.738 11.321 1.00 85.56 367 SER A O 1
ATOM 2967 N N . GLN A 1 368 ? -8.987 1.003 9.903 1.00 85.00 368 GLN A N 1
ATOM 2968 C CA . GLN A 1 368 ? -9.017 -0.027 10.944 1.00 85.00 368 GLN A CA 1
ATOM 2969 C C . GLN A 1 368 ? -7.697 -0.099 11.707 1.00 85.00 368 GLN A C 1
ATOM 2971 O O . GLN A 1 368 ? -7.726 -0.205 12.930 1.00 85.00 368 GLN A O 1
ATOM 2976 N N . ARG A 1 369 ? -6.563 0.033 11.010 1.00 80.81 369 ARG A N 1
ATOM 2977 C CA . ARG A 1 369 ? -5.227 0.042 11.617 1.00 80.81 369 ARG A CA 1
ATOM 2978 C C . ARG A 1 369 ? -5.053 1.154 12.653 1.00 80.81 369 ARG A C 1
ATOM 2980 O O . ARG A 1 369 ? -4.372 0.947 13.648 1.00 80.81 369 ARG A O 1
ATOM 2987 N N . THR A 1 370 ? -5.693 2.308 12.456 1.00 78.12 370 THR A N 1
ATOM 2988 C CA . THR A 1 370 ? -5.638 3.421 13.416 1.00 78.12 370 THR A CA 1
ATOM 2989 C C . THR A 1 370 ? -6.714 3.353 14.497 1.00 78.12 370 THR A C 1
ATOM 2991 O O . THR A 1 370 ? -6.772 4.254 15.330 1.00 78.12 370 THR A O 1
ATOM 2994 N N . LYS A 1 371 ? -7.591 2.340 14.523 1.00 80.00 371 LYS A N 1
ATOM 2995 C CA . LYS A 1 371 ? -8.598 2.233 15.589 1.00 80.00 371 LYS A CA 1
ATOM 2996 C C . LYS A 1 371 ? -7.968 1.740 16.879 1.00 80.00 371 LYS A C 1
ATOM 2998 O O . LYS A 1 371 ? -7.206 0.776 16.883 1.00 80.00 371 LYS A O 1
ATOM 3003 N N . ARG A 1 372 ? -8.356 2.355 17.993 1.00 78.38 372 ARG A N 1
ATOM 3004 C CA . ARG A 1 372 ? -8.041 1.825 19.325 1.00 78.38 372 ARG A CA 1
ATOM 3005 C C . ARG A 1 372 ? -8.837 0.541 19.567 1.00 78.38 372 ARG A C 1
ATOM 3007 O O . ARG A 1 372 ? -10.016 0.465 19.210 1.00 78.38 372 ARG A O 1
ATOM 3014 N N . SER A 1 373 ? -8.219 -0.456 20.201 1.00 65.94 373 SER A N 1
ATOM 3015 C CA . SER A 1 373 ? -8.966 -1.596 20.732 1.00 65.94 373 SER A CA 1
ATOM 3016 C C . SER A 1 373 ? -9.867 -1.118 21.874 1.00 65.94 373 SER A C 1
ATOM 3018 O O . SER A 1 373 ? -9.459 -0.331 22.728 1.00 65.94 373 SER A O 1
ATOM 3020 N N . VAL A 1 374 ? -11.125 -1.560 21.874 1.00 62.16 374 VAL A N 1
ATOM 3021 C CA . VAL A 1 374 ? -12.050 -1.273 22.973 1.00 62.16 374 VAL A CA 1
ATOM 3022 C C . VAL A 1 374 ? -11.885 -2.369 24.018 1.00 62.16 374 VAL A C 1
ATOM 3024 O O . VAL A 1 374 ? -12.208 -3.526 23.750 1.00 62.16 374 VAL A O 1
ATOM 3027 N N . ASP A 1 375 ? -11.393 -2.011 25.204 1.00 62.72 375 ASP A N 1
ATOM 3028 C CA . ASP A 1 375 ? -11.391 -2.908 26.360 1.00 62.72 375 ASP A CA 1
ATOM 3029 C C . ASP A 1 375 ? -12.825 -3.050 26.891 1.00 62.72 375 ASP A C 1
ATOM 3031 O O . ASP A 1 375 ? -13.321 -2.264 27.707 1.00 62.72 375 ASP A O 1
ATOM 3035 N N . TRP A 1 376 ? -13.523 -4.055 26.366 1.00 60.88 376 TRP A N 1
ATOM 3036 C CA . TRP A 1 376 ? -14.889 -4.362 26.763 1.00 60.88 376 TRP A CA 1
ATOM 3037 C C . TRP A 1 376 ? -14.998 -4.818 28.207 1.00 60.88 376 TRP A C 1
ATOM 3039 O O . TRP A 1 376 ? -16.064 -4.640 28.788 1.00 60.88 376 TRP A O 1
ATOM 3049 N N . GLU A 1 377 ? -13.950 -5.386 28.804 1.00 59.19 377 GLU A N 1
ATOM 3050 C CA . GLU A 1 377 ? -14.000 -5.777 30.210 1.00 59.19 377 GLU A CA 1
ATOM 3051 C C . GLU A 1 377 ? -14.050 -4.542 31.095 1.00 59.19 377 GLU A C 1
ATOM 3053 O O . GLU A 1 377 ? -14.931 -4.453 31.949 1.00 59.19 377 GLU A O 1
ATOM 3058 N N . GLN A 1 378 ? -13.200 -3.545 30.838 1.00 61.91 378 GLN A N 1
ATOM 3059 C CA . GLN A 1 378 ? -13.247 -2.270 31.555 1.00 61.91 378 GLN A CA 1
ATOM 3060 C C . GLN A 1 378 ? -14.549 -1.507 31.315 1.00 61.91 378 GLN A C 1
ATOM 3062 O O . GLN A 1 378 ? -15.141 -0.989 32.266 1.00 61.91 378 GLN A O 1
ATOM 3067 N N . VAL A 1 379 ? -15.026 -1.456 30.066 1.00 59.69 379 VAL A N 1
ATOM 3068 C CA . VAL A 1 379 ? -16.317 -0.830 29.745 1.00 59.69 379 VAL A CA 1
ATOM 3069 C C . VAL A 1 379 ? -17.445 -1.554 30.482 1.00 59.69 379 VAL A C 1
ATOM 3071 O O . VAL A 1 379 ? -18.241 -0.905 31.155 1.00 59.69 379 VAL A O 1
ATOM 3074 N N . ASN A 1 380 ? -17.481 -2.888 30.457 1.00 62.53 380 ASN A N 1
ATOM 3075 C CA . ASN A 1 380 ? -18.486 -3.679 31.167 1.00 62.53 380 ASN A CA 1
ATOM 3076 C C . ASN A 1 380 ? -18.373 -3.543 32.689 1.00 62.53 380 ASN A C 1
ATOM 3078 O O . ASN A 1 380 ? -19.396 -3.476 33.364 1.00 62.53 380 ASN A O 1
ATOM 3082 N N . LEU A 1 381 ? -17.165 -3.472 33.249 1.00 59.88 381 LEU A N 1
ATOM 3083 C CA . LEU A 1 381 ? -16.930 -3.218 34.672 1.00 59.88 381 LEU A CA 1
ATOM 3084 C C . LEU A 1 381 ? -17.473 -1.844 35.072 1.00 59.88 381 LEU A C 1
ATOM 3086 O O . LEU A 1 381 ? -18.228 -1.757 36.038 1.00 59.88 381 LEU A O 1
ATOM 3090 N N . ARG A 1 382 ? -17.180 -0.786 34.302 1.00 60.28 382 ARG A N 1
ATOM 3091 C CA . ARG A 1 382 ? -17.753 0.554 34.518 1.00 60.28 382 ARG A CA 1
ATOM 3092 C C . ARG A 1 382 ? -19.277 0.535 34.402 1.00 60.28 382 ARG A C 1
ATOM 3094 O O . ARG A 1 382 ? -19.948 1.048 35.292 1.00 60.28 382 ARG A O 1
ATOM 3101 N N . LEU A 1 383 ? -19.830 -0.107 33.372 1.00 57.03 383 LEU A N 1
ATOM 3102 C CA . LEU A 1 383 ? -21.280 -0.245 33.179 1.00 57.03 383 LEU A CA 1
ATOM 3103 C C . LEU A 1 383 ? -21.954 -1.028 34.319 1.00 57.03 383 LEU A C 1
ATOM 3105 O O . LEU A 1 383 ? -23.067 -0.689 34.706 1.00 57.03 383 LEU A O 1
ATOM 3109 N N . ARG A 1 384 ? -21.284 -2.035 34.895 1.00 59.25 384 ARG A N 1
ATOM 3110 C CA . ARG A 1 384 ? -21.765 -2.795 36.066 1.00 59.25 384 ARG A CA 1
ATOM 3111 C C . ARG A 1 384 ? -21.656 -2.004 37.374 1.00 59.25 384 ARG A C 1
ATOM 3113 O O . ARG A 1 384 ? -22.482 -2.192 38.265 1.00 59.25 384 ARG A O 1
ATOM 3120 N N . LEU A 1 385 ? -20.642 -1.147 37.505 1.00 52.53 385 LEU A N 1
ATOM 3121 C CA . LEU A 1 385 ? -20.417 -0.281 38.671 1.00 52.53 385 LEU A CA 1
ATOM 3122 C C . LEU A 1 385 ? -21.336 0.948 38.679 1.00 52.53 385 LEU A C 1
ATOM 3124 O O . LEU A 1 385 ? -21.679 1.463 39.748 1.00 52.53 385 LEU A O 1
ATOM 3128 N N . LEU A 1 386 ? -21.769 1.399 37.502 1.00 52.94 386 LEU A N 1
ATOM 3129 C CA . LEU A 1 386 ? -22.810 2.404 37.345 1.00 52.94 386 LEU A CA 1
ATOM 3130 C C . LEU A 1 386 ? -24.133 1.819 37.850 1.00 52.94 386 LEU A C 1
ATOM 3132 O O . LEU A 1 386 ? -24.822 1.068 37.162 1.00 52.94 386 LEU A O 1
ATOM 3136 N N . ARG A 1 387 ? -24.500 2.156 39.093 1.00 45.69 387 ARG A N 1
ATOM 3137 C CA . ARG A 1 387 ? -25.823 1.821 39.629 1.00 45.69 387 ARG A CA 1
ATOM 3138 C C . ARG A 1 387 ? -26.873 2.450 38.709 1.00 45.69 387 ARG A C 1
ATOM 3140 O O . ARG A 1 387 ? -26.870 3.680 38.597 1.00 45.69 387 ARG A O 1
ATOM 3147 N N . PRO A 1 388 ? -27.786 1.670 38.099 1.00 49.97 388 PRO A N 1
ATOM 3148 C CA . PRO A 1 388 ? -28.862 2.255 37.321 1.00 49.97 388 PRO A CA 1
ATOM 3149 C C . PRO A 1 388 ? -29.620 3.209 38.243 1.00 49.97 388 PRO A C 1
ATOM 3151 O O . PRO A 1 388 ? -30.090 2.813 39.318 1.00 49.97 388 PRO A O 1
ATOM 3154 N N . LYS A 1 389 ? -29.726 4.486 37.855 1.00 45.66 389 LYS A N 1
ATOM 3155 C CA . LYS A 1 389 ? -30.726 5.363 38.472 1.00 45.66 389 LYS A CA 1
ATOM 3156 C C . LYS A 1 389 ? -32.056 4.619 38.329 1.00 45.66 389 LYS A C 1
ATOM 3158 O O . LYS A 1 389 ? -32.329 4.065 37.268 1.00 45.66 389 LYS A O 1
ATOM 3163 N N . ARG A 1 390 ? -32.848 4.507 39.403 1.00 43.47 390 ARG A N 1
ATOM 3164 C CA . ARG A 1 390 ? -34.159 3.833 39.359 1.00 43.47 390 ARG A CA 1
ATOM 3165 C C . ARG A 1 390 ? -35.047 4.563 38.347 1.00 43.47 390 ARG A C 1
ATOM 3167 O O . ARG A 1 390 ? -35.698 5.543 38.694 1.00 43.47 390 ARG A O 1
ATOM 3174 N N . VAL A 1 391 ? -35.044 4.102 37.103 1.00 50.34 391 VAL A N 1
ATOM 3175 C CA . VAL A 1 391 ? -35.846 4.633 36.001 1.00 50.34 391 VAL A CA 1
ATOM 3176 C C . VAL A 1 391 ? -36.886 3.575 35.632 1.00 50.34 391 VAL A C 1
ATOM 3178 O O . VAL A 1 391 ? -36.621 2.375 35.686 1.00 50.34 391 VAL A O 1
ATOM 3181 N N . ARG A 1 392 ? -38.101 4.017 35.294 1.00 50.03 392 ARG A N 1
ATOM 3182 C CA . ARG A 1 392 ? -39.202 3.173 34.799 1.00 50.03 392 ARG A CA 1
ATOM 3183 C C . ARG A 1 392 ? -38.875 2.644 33.394 1.00 50.03 392 ARG A C 1
ATOM 3185 O O . ARG A 1 392 ? -39.434 3.121 32.413 1.00 50.03 392 ARG A O 1
ATOM 3192 N N . LEU A 1 393 ? -37.984 1.668 33.266 1.00 59.00 393 LEU A N 1
ATOM 3193 C CA . LEU A 1 393 ? -37.550 1.155 31.962 1.00 59.00 393 LEU A CA 1
ATOM 3194 C C . LEU A 1 393 ? -38.415 -0.015 31.463 1.00 59.00 393 LEU A C 1
ATOM 3196 O O . LEU A 1 393 ? -37.899 -1.023 30.998 1.00 59.00 393 LEU A O 1
ATOM 3200 N N . SER A 1 394 ? -39.744 0.155 31.455 1.00 64.75 394 SER A N 1
ATOM 3201 C CA . SER A 1 394 ? -40.690 -0.867 30.951 1.00 64.75 394 SER A CA 1
ATOM 3202 C C . SER A 1 394 ? -40.474 -1.278 29.487 1.00 64.75 394 SER A C 1
ATOM 3204 O O . SER A 1 394 ? -41.075 -2.245 29.027 1.00 64.75 394 SER A O 1
ATOM 3206 N N . THR A 1 395 ? -39.677 -0.508 28.742 1.00 74.19 395 THR A N 1
ATOM 3207 C CA . THR A 1 395 ? -39.295 -0.785 27.353 1.00 74.19 395 THR A CA 1
ATOM 3208 C C . THR A 1 395 ? -37.986 -1.561 27.272 1.00 74.19 395 THR A C 1
ATOM 3210 O O . THR A 1 395 ? -37.872 -2.433 26.421 1.00 74.19 395 THR A O 1
ATOM 3213 N N . TYR A 1 396 ? -37.023 -1.278 28.157 1.00 77.12 396 TYR A N 1
ATOM 3214 C CA . TYR A 1 396 ? -35.740 -1.978 28.153 1.00 77.12 396 TYR A CA 1
ATOM 3215 C C . TYR A 1 396 ? -35.907 -3.433 28.597 1.00 77.12 396 TYR A C 1
ATOM 3217 O O . TYR A 1 396 ? -35.350 -4.339 27.990 1.00 77.12 396 TYR A O 1
ATOM 3225 N N . ASP A 1 397 ? -36.749 -3.659 29.607 1.00 79.38 397 ASP A N 1
ATOM 3226 C CA . ASP A 1 397 ? -37.013 -4.991 30.160 1.00 79.38 397 ASP A CA 1
ATOM 3227 C C . ASP A 1 397 ? -37.722 -5.939 29.170 1.00 79.38 397 ASP A C 1
ATOM 3229 O O . ASP A 1 397 ? -37.874 -7.123 29.456 1.00 79.38 397 ASP A O 1
ATOM 3233 N N . ARG A 1 398 ? -38.176 -5.436 28.012 1.00 82.69 398 ARG A N 1
ATOM 3234 C CA . ARG A 1 398 ? -38.859 -6.238 26.983 1.00 82.69 398 ARG A CA 1
ATOM 3235 C C . ARG A 1 398 ? -37.898 -7.048 26.124 1.00 82.69 398 ARG A C 1
ATOM 3237 O O . ARG A 1 398 ? -38.247 -8.160 25.751 1.00 82.69 398 ARG A O 1
ATOM 3244 N N . ASP A 1 399 ? -36.739 -6.482 25.795 1.00 84.75 399 ASP A N 1
ATOM 3245 C CA . ASP A 1 399 ? -35.677 -7.169 25.051 1.00 84.75 399 ASP A CA 1
ATOM 3246 C C . ASP A 1 399 ? -34.306 -6.575 25.436 1.00 84.75 399 ASP A C 1
ATOM 3248 O O . ASP A 1 399 ? -33.779 -5.695 24.745 1.00 84.75 399 ASP A O 1
ATOM 3252 N N . PRO A 1 400 ? -33.746 -6.996 26.587 1.00 83.50 400 PRO A N 1
ATOM 3253 C CA . PRO A 1 400 ? -32.443 -6.528 27.052 1.00 83.50 400 PRO A CA 1
ATOM 3254 C C . PRO A 1 400 ? -31.304 -6.895 26.100 1.00 83.50 400 PRO A C 1
ATOM 3256 O O . PRO A 1 400 ? -30.398 -6.093 25.912 1.00 83.50 400 PRO A O 1
ATOM 3259 N N . GLU A 1 401 ? -31.364 -8.079 25.486 1.00 87.12 401 GLU A N 1
ATOM 3260 C CA . GLU A 1 401 ? -30.308 -8.607 24.620 1.00 87.12 401 GLU A CA 1
ATOM 3261 C C . GLU A 1 401 ? -30.156 -7.752 23.360 1.00 87.12 401 GLU A C 1
ATOM 3263 O O . GLU A 1 401 ? -29.067 -7.255 23.081 1.00 87.12 401 GLU A O 1
ATOM 3268 N N . LEU A 1 402 ? -31.263 -7.462 22.667 1.00 88.00 402 LEU A N 1
ATOM 3269 C CA . LEU A 1 402 ? -31.265 -6.570 21.504 1.00 88.00 402 LEU A CA 1
ATOM 3270 C C . LEU A 1 402 ? -30.704 -5.180 21.832 1.00 88.00 402 LEU A C 1
ATOM 3272 O O . LEU A 1 402 ? -29.954 -4.590 21.051 1.00 88.00 402 LEU A O 1
ATOM 3276 N N . LEU A 1 403 ? -31.120 -4.624 22.969 1.00 87.00 403 LEU A N 1
ATOM 3277 C CA . LEU A 1 403 ? -30.751 -3.274 23.377 1.00 87.00 403 LEU A CA 1
ATOM 3278 C C . LEU A 1 403 ? -29.299 -3.194 23.859 1.00 87.00 403 LEU A C 1
ATOM 3280 O O . LEU A 1 403 ? -28.643 -2.185 23.602 1.00 87.00 403 LEU A O 1
ATOM 3284 N N . ASP A 1 404 ? -28.781 -4.251 24.482 1.00 86.31 404 ASP A N 1
ATOM 3285 C CA . ASP A 1 404 ? -27.370 -4.375 24.849 1.00 86.31 404 ASP A CA 1
ATOM 3286 C C . ASP A 1 404 ? -26.476 -4.544 23.621 1.00 86.31 404 ASP A C 1
ATOM 3288 O O . ASP A 1 404 ? -25.451 -3.867 23.518 1.00 86.31 404 ASP A O 1
ATOM 3292 N N . GLU A 1 405 ? -26.879 -5.365 22.648 1.00 88.31 405 GLU A N 1
ATOM 3293 C CA . GLU A 1 405 ? -26.182 -5.488 21.364 1.00 88.31 405 GLU A CA 1
ATOM 3294 C C . GLU A 1 405 ? -26.139 -4.150 20.617 1.00 88.31 405 GLU A C 1
ATOM 3296 O O . GLU A 1 405 ? -25.088 -3.740 20.112 1.00 88.31 405 GLU A O 1
ATOM 3301 N N . PHE A 1 406 ? -27.260 -3.424 20.583 1.00 90.31 406 PHE A N 1
ATOM 3302 C CA . PHE A 1 406 ? -27.322 -2.119 19.932 1.00 90.31 406 PHE A CA 1
ATOM 3303 C C . PHE A 1 406 ? -26.489 -1.064 20.669 1.00 90.31 406 PHE A C 1
ATOM 3305 O O . PHE A 1 406 ? -25.784 -0.283 20.027 1.00 90.31 406 PHE A O 1
ATOM 3312 N N . TRP A 1 407 ? -26.514 -1.053 22.006 1.00 89.06 407 TRP A N 1
ATOM 3313 C CA . TRP A 1 407 ? -25.677 -0.162 22.809 1.00 89.06 407 TRP A CA 1
ATOM 3314 C C . TRP A 1 407 ? -24.188 -0.454 22.618 1.00 89.06 407 TRP A C 1
ATOM 3316 O O . TRP A 1 407 ? -23.401 0.466 22.387 1.00 89.06 407 TRP A O 1
ATOM 3326 N N . LYS A 1 408 ? -23.798 -1.733 22.612 1.00 87.44 408 LYS A N 1
ATOM 3327 C CA . LYS A 1 408 ? -22.431 -2.154 22.289 1.00 87.44 408 LYS A CA 1
ATOM 3328 C C . LYS A 1 408 ? -22.018 -1.629 20.916 1.00 87.44 408 LYS A C 1
ATOM 3330 O O . LYS A 1 408 ? -20.960 -1.014 20.782 1.00 87.44 408 LYS A O 1
ATOM 3335 N N . ARG A 1 409 ? -22.888 -1.772 19.913 1.00 89.94 409 ARG A N 1
ATOM 3336 C CA . ARG A 1 409 ? -22.629 -1.262 18.564 1.00 89.94 409 ARG A CA 1
ATOM 3337 C C . ARG A 1 409 ? -22.531 0.268 18.514 1.00 89.94 409 ARG A C 1
ATOM 3339 O O . ARG A 1 409 ? -21.705 0.798 17.772 1.00 89.94 409 ARG A O 1
ATOM 3346 N N . MET A 1 410 ? -23.323 0.987 19.313 1.00 90.38 410 MET A N 1
ATOM 3347 C CA . MET A 1 410 ? -23.207 2.444 19.466 1.00 90.38 410 MET A CA 1
ATOM 3348 C C . MET A 1 410 ? -21.852 2.856 20.048 1.00 90.38 410 MET A C 1
ATOM 3350 O O . MET A 1 410 ? -21.251 3.809 19.551 1.00 90.38 410 MET A O 1
ATOM 3354 N N . LEU A 1 411 ? -21.356 2.139 21.060 1.00 89.25 411 LEU A N 1
ATOM 3355 C CA . LEU A 1 411 ? -20.049 2.401 21.669 1.00 89.25 411 LEU A CA 1
ATOM 3356 C C . LEU A 1 411 ? -18.885 2.063 20.722 1.00 89.25 411 LEU A C 1
ATOM 3358 O O . LEU A 1 411 ? -17.908 2.803 20.684 1.00 89.25 411 LEU A O 1
ATOM 3362 N N . GLU A 1 412 ? -19.001 1.015 19.901 1.00 87.00 412 GLU A N 1
ATOM 3363 C CA . GLU A 1 412 ? -18.017 0.694 18.848 1.00 87.00 412 GLU A CA 1
ATOM 3364 C C . GLU A 1 412 ? -17.895 1.799 17.795 1.00 87.00 412 GLU A C 1
ATOM 3366 O O . GLU A 1 412 ? -16.800 2.115 17.323 1.00 87.00 412 GLU A O 1
ATOM 3371 N N . LEU A 1 413 ? -19.033 2.363 17.387 1.00 89.00 413 LEU A N 1
ATOM 3372 C CA . LEU A 1 413 ? -19.086 3.387 16.347 1.00 89.00 413 LEU A CA 1
ATOM 3373 C C . LEU A 1 413 ? -18.904 4.804 16.899 1.00 89.00 413 LEU A C 1
ATOM 3375 O O . LEU A 1 413 ? -18.627 5.710 16.119 1.00 89.00 413 LEU A O 1
ATOM 3379 N N . GLY A 1 414 ? -19.095 5.026 18.203 1.00 90.25 414 GLY A N 1
ATOM 3380 C CA . GLY A 1 414 ? -19.162 6.360 18.814 1.00 90.25 414 GLY A CA 1
ATOM 3381 C C . GLY A 1 414 ? -20.355 7.198 18.326 1.00 90.25 414 GLY A C 1
ATOM 3382 O O . GLY A 1 414 ? -20.358 8.423 18.464 1.00 90.25 414 GLY A O 1
ATOM 3383 N N . ARG A 1 415 ? -21.346 6.557 17.690 1.00 92.81 415 ARG A N 1
ATOM 3384 C CA . ARG A 1 415 ? -22.555 7.168 17.119 1.00 92.81 415 ARG A CA 1
ATOM 3385 C C . ARG A 1 415 ? -23.657 6.128 16.931 1.00 92.81 415 ARG A C 1
ATOM 3387 O O . ARG A 1 415 ? -23.400 4.929 16.953 1.00 92.81 415 ARG A O 1
ATOM 3394 N N . ILE A 1 416 ? -24.872 6.592 16.636 1.00 92.31 416 ILE A N 1
ATOM 3395 C CA . ILE A 1 416 ? -25.993 5.720 16.264 1.00 92.31 416 ILE A CA 1
ATOM 3396 C C . ILE A 1 416 ? -25.640 4.925 14.979 1.00 92.31 416 ILE A C 1
ATOM 3398 O O . ILE A 1 416 ? -25.279 5.544 13.963 1.00 92.31 416 ILE A O 1
ATOM 3402 N N . PRO A 1 417 ? -25.747 3.579 14.995 1.00 92.50 417 PRO A N 1
ATOM 3403 C CA . PRO A 1 417 ? -25.582 2.736 13.815 1.00 92.50 417 PRO A CA 1
ATOM 3404 C C . PRO A 1 417 ? -26.589 3.084 12.714 1.00 92.50 417 PRO A C 1
ATOM 3406 O O . PRO A 1 417 ? -27.702 3.536 12.980 1.00 92.50 417 PRO A O 1
ATOM 3409 N N . ARG A 1 418 ? -26.231 2.861 11.451 1.00 90.75 418 ARG A N 1
ATOM 3410 C CA . ARG A 1 418 ? -27.173 2.865 10.323 1.00 90.75 418 ARG A CA 1
ATOM 3411 C C . ARG A 1 418 ? -27.823 1.491 10.165 1.00 90.75 418 ARG A C 1
ATOM 3413 O O . ARG A 1 418 ? -27.323 0.493 10.668 1.00 90.75 418 ARG A O 1
ATOM 3420 N N . ARG A 1 419 ? -28.895 1.430 9.368 1.00 89.19 419 ARG A N 1
ATOM 3421 C CA . ARG A 1 419 ? -29.606 0.181 9.041 1.00 89.19 419 ARG A CA 1
ATOM 3422 C C . ARG A 1 419 ? -28.700 -0.905 8.441 1.00 89.19 419 ARG A C 1
ATOM 3424 O O . ARG A 1 419 ? -28.963 -2.075 8.635 1.00 89.19 419 ARG A O 1
ATOM 3431 N N . THR A 1 420 ? -27.637 -0.523 7.733 1.00 87.94 420 THR A N 1
ATOM 3432 C CA . THR A 1 420 ? -26.649 -1.451 7.151 1.00 87.94 420 THR A CA 1
ATOM 3433 C C . THR A 1 420 ? -25.527 -1.845 8.116 1.00 87.94 420 THR A C 1
ATOM 3435 O O . THR A 1 420 ? -24.648 -2.603 7.736 1.00 87.94 420 THR A O 1
ATOM 3438 N N . GLU A 1 421 ? -25.479 -1.266 9.317 1.00 88.44 421 GLU A N 1
ATOM 3439 C CA . GLU A 1 421 ? -24.393 -1.463 10.291 1.00 88.44 421 GLU A CA 1
ATOM 3440 C C . GLU A 1 421 ? -24.834 -2.281 11.514 1.00 88.44 421 GLU A C 1
ATOM 3442 O O . GLU A 1 421 ? -24.010 -2.525 12.401 1.00 88.44 421 GLU A O 1
ATOM 3447 N N . PHE A 1 422 ? -26.115 -2.658 11.567 1.00 91.00 422 PHE A N 1
ATOM 3448 C CA . PHE A 1 422 ? -26.723 -3.479 12.608 1.00 91.00 422 PHE A CA 1
ATOM 3449 C C . PHE A 1 422 ? -27.925 -4.240 12.030 1.00 91.00 422 PHE A C 1
ATOM 3451 O O . PHE A 1 422 ? -28.889 -3.617 11.587 1.00 91.00 422 PHE A O 1
ATOM 3458 N N . ASP A 1 423 ? -27.881 -5.570 12.039 1.00 89.62 423 ASP A N 1
ATOM 3459 C CA . ASP A 1 423 ? -28.864 -6.403 11.330 1.00 89.62 423 ASP A CA 1
ATOM 3460 C C . ASP A 1 423 ? -30.278 -6.274 11.915 1.00 89.62 423 ASP A C 1
ATOM 3462 O O . ASP A 1 423 ? -31.260 -6.159 11.182 1.00 89.62 423 ASP A O 1
ATOM 3466 N N . ARG A 1 424 ? -30.388 -6.184 13.246 1.00 91.00 424 ARG A N 1
ATOM 3467 C CA . ARG A 1 424 ? -31.662 -6.046 13.976 1.00 91.00 424 ARG A CA 1
ATOM 3468 C C . ARG A 1 424 ? -32.109 -4.584 14.139 1.00 91.00 424 ARG A C 1
ATOM 3470 O O . ARG A 1 424 ? -32.791 -4.221 15.096 1.00 91.00 424 ARG A O 1
ATOM 3477 N N . PHE A 1 425 ? -31.707 -3.695 13.225 1.00 90.88 425 PHE A N 1
ATOM 3478 C CA . PHE A 1 425 ? -31.972 -2.250 13.336 1.00 90.88 425 PHE A CA 1
ATOM 3479 C C . PHE A 1 425 ? -33.464 -1.916 13.356 1.00 90.88 425 PHE A C 1
ATOM 3481 O O . PHE A 1 425 ? -33.904 -1.032 14.097 1.00 90.88 425 PHE A O 1
ATOM 3488 N N . ASP A 1 426 ? -34.246 -2.621 12.540 1.00 89.81 426 ASP A N 1
ATOM 3489 C CA . ASP A 1 426 ? -35.686 -2.400 12.458 1.00 89.81 426 ASP A CA 1
ATOM 3490 C C . ASP A 1 426 ? -36.401 -2.854 13.747 1.00 89.81 426 ASP A C 1
ATOM 3492 O O . ASP A 1 426 ? -37.349 -2.188 14.168 1.00 89.81 426 ASP A O 1
ATOM 3496 N N . ASP A 1 427 ? -35.887 -3.877 14.439 1.00 89.44 427 ASP A N 1
ATOM 3497 C CA . ASP A 1 427 ? -36.410 -4.355 15.728 1.00 89.44 427 ASP A CA 1
ATOM 3498 C C . ASP A 1 427 ? -36.232 -3.294 16.824 1.00 89.44 427 ASP A C 1
ATOM 3500 O O . ASP A 1 427 ? -37.180 -2.960 17.538 1.00 89.44 427 ASP A O 1
ATOM 3504 N N . VAL A 1 428 ? -35.045 -2.674 16.908 1.00 88.31 428 VAL A N 1
ATOM 3505 C CA . VAL A 1 428 ? -34.770 -1.579 17.864 1.00 88.31 428 VAL A CA 1
ATOM 3506 C C . VAL A 1 428 ? -35.699 -0.401 17.606 1.00 88.31 428 VAL A C 1
ATOM 3508 O O . VAL A 1 428 ? -36.264 0.190 18.530 1.00 88.31 428 VAL A O 1
ATOM 3511 N N . ARG A 1 429 ? -35.886 -0.053 16.328 1.00 89.56 429 ARG A N 1
ATOM 3512 C CA . ARG A 1 429 ? -36.788 1.029 15.936 1.00 89.56 429 ARG A CA 1
ATOM 3513 C C . ARG A 1 429 ? -38.236 0.716 16.316 1.00 89.56 429 ARG A C 1
ATOM 3515 O O . ARG A 1 429 ? -38.933 1.631 16.746 1.00 89.56 429 ARG A O 1
ATOM 3522 N N . GLN A 1 430 ? -38.700 -0.522 16.162 1.00 88.38 430 GLN A N 1
ATOM 3523 C CA . GLN A 1 430 ? -40.051 -0.916 16.571 1.00 88.38 430 GLN A CA 1
ATOM 3524 C C . GLN A 1 430 ? -40.217 -0.861 18.095 1.00 88.38 430 GLN A C 1
ATOM 3526 O O . GLN A 1 430 ? -41.205 -0.309 18.582 1.00 88.38 430 GLN A O 1
ATOM 3531 N N . LEU A 1 431 ? -39.232 -1.361 18.843 1.00 86.94 431 LEU A N 1
ATOM 3532 C CA . LEU A 1 431 ? -39.273 -1.432 20.302 1.00 86.94 431 LEU A CA 1
ATOM 3533 C C . LEU A 1 431 ? -39.239 -0.046 20.962 1.00 86.94 431 LEU A C 1
ATOM 3535 O O . LEU A 1 431 ? -40.035 0.249 21.854 1.00 86.94 431 LEU A O 1
ATOM 3539 N N . CYS A 1 432 ? -38.335 0.822 20.502 1.00 83.81 432 CYS A N 1
ATOM 3540 C CA . CYS A 1 432 ? -38.112 2.157 21.060 1.00 83.81 432 CYS A CA 1
ATOM 3541 C C . CYS A 1 432 ? -38.853 3.272 20.304 1.00 83.81 432 CYS A C 1
ATOM 3543 O O . CYS A 1 432 ? -38.646 4.448 20.604 1.00 83.81 432 CYS A O 1
ATOM 3545 N N . GLN A 1 433 ? -39.688 2.936 19.311 1.00 85.12 433 GLN A N 1
ATOM 3546 C CA . GLN A 1 433 ? -40.339 3.838 18.337 1.00 85.12 433 GLN A CA 1
ATOM 3547 C C . GLN A 1 433 ? -39.372 4.552 17.370 1.00 85.12 433 GLN A C 1
ATOM 3549 O O . GLN A 1 433 ? -39.698 4.779 16.202 1.00 85.12 433 GLN A O 1
ATOM 3554 N N . SER A 1 434 ? -38.176 4.925 17.837 1.00 88.50 434 SER A N 1
ATOM 3555 C CA . SER A 1 434 ? -37.102 5.499 17.026 1.00 88.50 434 SER A CA 1
ATOM 3556 C C . SER A 1 434 ? -35.727 5.255 17.651 1.00 88.50 434 SER A C 1
ATOM 3558 O O . SER A 1 434 ? -35.601 5.102 18.864 1.00 88.50 434 SER A O 1
ATOM 3560 N N . VAL A 1 435 ? -34.675 5.310 16.833 1.00 87.94 435 VAL A N 1
ATOM 3561 C CA . VAL A 1 435 ? -33.286 5.155 17.303 1.00 87.94 435 VAL A CA 1
ATOM 3562 C C . VAL A 1 435 ? -32.789 6.318 18.165 1.00 87.94 435 VAL A C 1
ATOM 3564 O O . VAL A 1 435 ? -31.989 6.104 19.066 1.00 87.94 435 VAL A O 1
ATOM 3567 N N . ASN A 1 436 ? -33.311 7.533 17.970 1.00 88.88 436 ASN A N 1
ATOM 3568 C CA . ASN A 1 436 ? -32.983 8.674 18.836 1.00 88.88 436 ASN A CA 1
ATOM 3569 C C . ASN A 1 436 ? -33.588 8.506 20.240 1.00 88.88 436 ASN A C 1
ATOM 3571 O O . ASN A 1 436 ? -33.020 8.959 21.228 1.00 88.88 436 ASN A O 1
ATOM 3575 N N . GLN A 1 437 ? -34.751 7.853 20.338 1.00 86.62 437 GLN A N 1
ATOM 3576 C CA . GLN A 1 437 ? -35.335 7.505 21.635 1.00 86.62 437 GLN A CA 1
ATOM 3577 C C . GLN A 1 437 ? -34.571 6.351 22.294 1.00 86.62 437 GLN A C 1
ATOM 3579 O O . GLN A 1 437 ? -34.436 6.352 23.513 1.00 86.62 437 GLN A O 1
ATOM 3584 N N . ALA A 1 438 ? -34.023 5.417 21.508 1.00 86.06 438 ALA A N 1
ATOM 3585 C CA . ALA A 1 438 ? -33.117 4.393 22.024 1.00 86.06 438 ALA A CA 1
ATOM 3586 C C . ALA A 1 438 ? -31.843 5.021 22.624 1.00 86.06 438 ALA A C 1
ATOM 3588 O O . ALA A 1 438 ? -31.498 4.711 23.755 1.00 86.06 438 ALA A O 1
ATOM 3589 N N . GLU A 1 439 ? -31.205 5.982 21.944 1.00 88.19 439 GLU A N 1
ATOM 3590 C CA . GLU A 1 439 ? -30.054 6.722 22.498 1.00 88.19 439 GLU A CA 1
ATOM 3591 C C . GLU A 1 439 ? -30.383 7.386 23.843 1.00 88.19 439 GLU A C 1
ATOM 3593 O O . GLU A 1 439 ? -29.645 7.215 24.812 1.00 88.19 439 GLU A O 1
ATOM 3598 N N . ARG A 1 440 ? -31.524 8.080 23.940 1.00 87.12 440 ARG A N 1
ATOM 3599 C CA . ARG A 1 440 ? -31.974 8.688 25.205 1.00 87.12 440 ARG A CA 1
ATOM 3600 C C . ARG A 1 440 ? -32.176 7.650 26.306 1.00 87.12 440 ARG A C 1
ATOM 3602 O O . ARG A 1 440 ? -31.749 7.884 27.432 1.00 87.12 440 ARG A O 1
ATOM 3609 N N . LEU A 1 441 ? -32.768 6.502 25.974 1.00 85.62 441 LEU A N 1
ATOM 3610 C CA . LEU A 1 441 ? -32.948 5.381 26.899 1.00 85.62 441 LEU A CA 1
ATOM 3611 C C . LEU A 1 441 ? -31.601 4.897 27.459 1.00 85.62 441 LEU A C 1
ATOM 3613 O O . LEU A 1 441 ? -31.481 4.648 28.659 1.00 85.62 441 LEU A O 1
ATOM 3617 N N . PHE A 1 442 ? -30.579 4.790 26.607 1.00 85.25 442 PHE A N 1
ATOM 3618 C CA . PHE A 1 442 ? -29.241 4.377 27.025 1.00 85.25 442 PHE A CA 1
ATOM 3619 C C . PHE A 1 442 ? -28.541 5.436 27.867 1.00 85.25 442 PHE A C 1
ATOM 3621 O O . PHE A 1 442 ? -27.966 5.091 28.893 1.00 85.25 442 PHE A O 1
ATOM 3628 N N . VAL A 1 443 ? -28.639 6.716 27.501 1.00 85.12 443 VAL A N 1
ATOM 3629 C CA . VAL A 1 443 ? -28.077 7.821 28.294 1.00 85.12 443 VAL A CA 1
ATOM 3630 C C . VAL A 1 443 ? -28.738 7.900 29.675 1.00 85.12 443 VAL A C 1
ATOM 3632 O O . VAL A 1 443 ? -28.058 8.125 30.676 1.00 85.12 443 VAL A O 1
ATOM 3635 N N . GLU A 1 444 ? -30.047 7.658 29.769 1.00 82.81 444 GLU A N 1
ATOM 3636 C CA . GLU A 1 444 ? -30.755 7.584 31.051 1.00 82.81 444 GLU A CA 1
ATOM 3637 C C . GLU A 1 444 ? -30.304 6.389 31.906 1.00 82.81 444 GLU A C 1
ATOM 3639 O O . GLU A 1 444 ? -30.199 6.516 33.130 1.00 82.81 444 GLU A O 1
ATOM 3644 N N . LYS A 1 445 ? -30.030 5.238 31.278 1.00 80.69 445 LYS A N 1
ATOM 3645 C CA . LYS A 1 445 ? -29.655 3.996 31.968 1.00 80.69 445 LYS A CA 1
ATOM 3646 C C . LYS A 1 445 ? -28.176 3.939 32.362 1.00 80.69 445 LYS A C 1
ATOM 3648 O O . LYS A 1 445 ? -27.863 3.646 33.514 1.00 80.69 445 LYS A O 1
ATOM 3653 N N . PHE A 1 446 ? -27.288 4.173 31.402 1.00 78.94 446 PHE A N 1
ATOM 3654 C CA . PHE A 1 446 ? -25.838 3.988 31.500 1.00 78.94 446 PHE A CA 1
ATOM 3655 C C . PHE A 1 446 ? -25.074 5.302 31.703 1.00 78.94 446 PHE A C 1
ATOM 3657 O O . PHE A 1 446 ? -23.879 5.280 31.981 1.00 78.94 446 PHE A O 1
ATOM 3664 N N . GLY A 1 447 ? -25.750 6.447 31.600 1.00 81.81 447 GLY A N 1
ATOM 3665 C CA . GLY A 1 447 ? -25.107 7.754 31.622 1.00 81.81 447 GLY A CA 1
ATOM 3666 C C . GLY A 1 447 ? -24.575 8.173 30.251 1.00 81.81 447 GLY A C 1
ATOM 3667 O O . GLY A 1 447 ? -24.435 7.378 29.326 1.00 81.81 447 GLY A O 1
ATOM 3668 N N . ASP A 1 448 ? -24.290 9.465 30.135 1.00 86.00 448 ASP A N 1
ATOM 3669 C CA . ASP A 1 448 ? -23.809 10.104 28.903 1.00 86.00 448 ASP A CA 1
ATOM 3670 C C . ASP A 1 448 ? -22.296 9.899 28.680 1.00 86.00 448 ASP A C 1
ATOM 3672 O O . ASP A 1 448 ? -21.806 9.895 27.553 1.00 86.00 448 ASP A O 1
ATOM 3676 N N . GLU A 1 449 ? -21.549 9.682 29.767 1.00 85.25 449 GLU A N 1
ATOM 3677 C CA . GLU A 1 449 ? -20.084 9.627 29.759 1.00 85.25 449 GLU A CA 1
ATOM 3678 C C . GLU A 1 449 ? -19.504 8.540 28.836 1.00 85.25 449 GLU A C 1
ATOM 3680 O O . GLU A 1 449 ? -18.656 8.872 28.007 1.00 85.25 449 GLU A O 1
ATOM 3685 N N . PRO A 1 450 ? -19.980 7.274 28.867 1.00 85.56 450 PRO A N 1
ATOM 3686 C CA . PRO A 1 450 ? -19.429 6.231 28.000 1.00 85.56 450 PRO A CA 1
ATOM 3687 C C . PRO A 1 450 ? -19.590 6.549 26.508 1.00 85.56 450 PRO A C 1
ATOM 3689 O O . PRO A 1 450 ? -18.697 6.263 25.709 1.00 85.56 450 PRO A O 1
ATOM 3692 N N . LEU A 1 451 ? -20.715 7.167 26.128 1.00 87.31 451 LEU A N 1
ATOM 3693 C CA . LEU A 1 451 ? -20.979 7.541 24.741 1.00 87.31 451 LEU A CA 1
ATOM 3694 C C . LEU A 1 451 ? -20.135 8.740 24.312 1.00 87.31 451 LEU A C 1
ATOM 3696 O O . LEU A 1 451 ? -19.614 8.734 23.199 1.00 87.31 451 LEU A O 1
ATOM 3700 N N . LYS A 1 452 ? -19.950 9.742 25.181 1.00 89.94 452 LYS A N 1
ATOM 3701 C CA . LYS A 1 452 ? -19.037 10.868 24.928 1.00 89.94 452 LYS A CA 1
ATOM 3702 C C . LYS A 1 452 ? -17.598 10.405 24.745 1.00 89.94 452 LYS A C 1
ATOM 3704 O O . LYS A 1 452 ? -16.957 10.807 23.776 1.00 89.94 452 LYS A O 1
ATOM 3709 N N . GLU A 1 453 ? -17.121 9.522 25.616 1.00 87.94 453 GLU A N 1
ATOM 3710 C CA . GLU A 1 453 ? -15.778 8.948 25.535 1.00 87.94 453 GLU A CA 1
ATOM 3711 C C . GLU A 1 453 ? -15.605 8.132 24.244 1.00 87.94 453 GLU A C 1
ATOM 3713 O O . GLU A 1 453 ? -14.583 8.234 23.569 1.00 87.94 453 GLU A O 1
ATOM 3718 N N . ALA A 1 454 ? -16.609 7.338 23.853 1.00 89.00 454 ALA A N 1
ATOM 3719 C CA . ALA A 1 454 ? -16.603 6.615 22.579 1.00 89.00 454 ALA A CA 1
ATOM 3720 C C . ALA A 1 454 ? -16.619 7.565 21.366 1.00 89.00 454 ALA A C 1
ATOM 3722 O O . ALA A 1 454 ? -15.888 7.353 20.396 1.00 89.00 454 ALA A O 1
ATOM 3723 N N . ARG A 1 455 ? -17.414 8.642 21.429 1.00 92.81 455 ARG A N 1
ATOM 3724 C CA . ARG A 1 455 ? -17.511 9.675 20.387 1.00 92.81 455 ARG A CA 1
ATOM 3725 C C . ARG A 1 455 ? -16.172 10.388 20.188 1.00 92.81 455 ARG A C 1
ATOM 3727 O O . ARG A 1 455 ? -15.738 10.544 19.047 1.00 92.81 455 ARG A O 1
ATOM 3734 N N . LEU A 1 456 ? -15.522 10.792 21.282 1.00 91.62 456 LEU A N 1
ATOM 3735 C CA . LEU A 1 456 ? -14.205 11.429 21.262 1.00 91.62 456 LEU A CA 1
ATOM 3736 C C . LEU A 1 456 ? -13.151 10.470 20.701 1.00 91.62 456 LEU A C 1
ATOM 3738 O O . LEU A 1 456 ? -12.483 10.811 19.728 1.00 91.62 456 LEU A O 1
ATOM 3742 N N . ARG A 1 457 ? -13.083 9.235 21.218 1.00 89.88 457 ARG A N 1
ATOM 3743 C CA . ARG A 1 457 ? -12.141 8.213 20.735 1.00 89.88 457 ARG A CA 1
ATOM 3744 C C . ARG A 1 457 ? -12.277 7.957 19.237 1.00 89.88 457 ARG A C 1
ATOM 3746 O O . ARG A 1 457 ? -11.273 7.961 18.529 1.00 89.88 457 ARG A O 1
ATOM 3753 N N . ARG A 1 458 ? -13.507 7.785 18.737 1.00 91.56 458 ARG A N 1
ATOM 3754 C CA . ARG A 1 458 ? -13.761 7.568 17.305 1.00 91.56 458 ARG A CA 1
ATOM 3755 C C . ARG A 1 458 ? -13.325 8.767 16.464 1.00 91.56 458 ARG A C 1
ATOM 3757 O O . ARG A 1 458 ? -12.726 8.577 15.408 1.00 91.56 458 ARG A O 1
ATOM 3764 N N . ARG A 1 459 ? -13.622 9.988 16.913 1.00 94.19 459 ARG A N 1
ATOM 3765 C CA . ARG A 1 459 ? -13.219 11.224 16.230 1.00 94.19 459 ARG A CA 1
ATOM 3766 C C . ARG A 1 459 ? -11.699 11.333 16.132 1.00 94.19 459 ARG A C 1
ATOM 3768 O O . ARG A 1 459 ? -11.181 11.600 15.055 1.00 94.19 459 ARG A O 1
ATOM 3775 N N . GLU A 1 460 ? -10.996 11.075 17.226 1.00 93.94 460 GLU A N 1
ATOM 3776 C CA . GLU A 1 460 ? -9.534 11.072 17.271 1.00 93.94 460 GLU A CA 1
ATOM 3777 C C . GLU A 1 460 ? -8.917 10.008 16.356 1.00 93.94 460 GLU A C 1
ATOM 3779 O O . GLU A 1 460 ? -8.000 10.314 15.600 1.00 93.94 460 GLU A O 1
ATOM 3784 N N . ASP A 1 461 ? -9.453 8.784 16.343 1.00 92.38 461 ASP A N 1
ATOM 3785 C CA . ASP A 1 461 ? -8.995 7.721 15.436 1.00 92.38 461 ASP A CA 1
ATOM 3786 C C . ASP A 1 461 ? -9.135 8.115 13.958 1.00 92.38 461 ASP A C 1
ATOM 3788 O O . ASP A 1 461 ? -8.292 7.755 13.129 1.00 92.38 461 ASP A O 1
ATOM 3792 N N . LEU A 1 462 ? -10.193 8.865 13.623 1.00 92.94 462 LEU A N 1
ATOM 3793 C CA . LEU A 1 462 ? -10.395 9.412 12.282 1.00 92.94 462 LEU A CA 1
ATOM 3794 C C . LEU A 1 462 ? -9.384 10.515 11.964 1.00 92.94 462 LEU A C 1
ATOM 3796 O O . LEU A 1 462 ? -8.915 10.557 10.833 1.00 92.94 462 LEU A O 1
ATOM 3800 N N . LEU A 1 463 ? -9.014 11.366 12.925 1.00 94.00 463 LEU A N 1
ATOM 3801 C CA . LEU A 1 463 ? -7.969 12.378 12.726 1.00 94.00 463 LEU A CA 1
ATOM 3802 C C . LEU A 1 463 ? -6.614 11.724 12.460 1.00 94.00 463 LEU A C 1
ATOM 3804 O O . LEU A 1 463 ? -5.960 12.087 11.488 1.00 94.00 463 LEU A O 1
ATOM 3808 N N . VAL A 1 464 ? -6.240 10.701 13.237 1.00 92.19 464 VAL A N 1
ATOM 3809 C CA . VAL A 1 464 ? -5.003 9.929 13.007 1.00 92.19 464 VAL A CA 1
ATOM 3810 C C . VAL A 1 464 ? -5.026 9.263 11.625 1.00 92.19 464 VAL A C 1
ATOM 3812 O O . VAL A 1 464 ? -4.059 9.356 10.870 1.00 92.19 464 VAL A O 1
ATOM 3815 N N . TYR A 1 465 ? -6.154 8.647 11.249 1.00 91.00 465 TYR A N 1
ATOM 3816 C CA . TYR A 1 465 ? -6.349 8.061 9.918 1.00 91.00 465 TYR A CA 1
ATOM 3817 C C . TYR A 1 465 ? -6.179 9.092 8.792 1.00 91.00 465 TYR A C 1
ATOM 3819 O O . TYR A 1 465 ? -5.440 8.850 7.835 1.00 91.00 465 TYR A O 1
ATOM 3827 N N . LEU A 1 466 ? -6.855 10.239 8.898 1.00 90.31 466 LEU A N 1
ATOM 3828 C CA . LEU A 1 466 ? -6.821 11.291 7.884 1.00 90.31 466 LEU A CA 1
ATOM 3829 C C . LEU A 1 466 ? -5.440 11.943 7.786 1.00 90.31 466 LEU A C 1
ATOM 3831 O O . LEU A 1 466 ? -4.976 12.176 6.672 1.00 90.31 466 LEU A O 1
ATOM 3835 N N . ALA A 1 467 ? -4.765 12.165 8.916 1.00 88.75 467 ALA A N 1
ATOM 3836 C CA . ALA A 1 467 ? -3.395 12.668 8.967 1.00 88.75 467 ALA A CA 1
ATOM 3837 C C . ALA A 1 467 ? -2.428 11.699 8.272 1.00 88.75 467 ALA A C 1
ATOM 3839 O O . ALA A 1 467 ? -1.630 12.106 7.429 1.00 88.75 467 ALA A O 1
ATOM 3840 N N . GLY A 1 468 ? -2.564 10.392 8.523 1.00 80.94 468 GLY A N 1
ATOM 3841 C CA . GLY A 1 468 ? -1.834 9.365 7.779 1.00 80.94 468 GLY A CA 1
ATOM 3842 C C . GLY A 1 468 ? -2.139 9.386 6.271 1.00 80.94 468 GLY A C 1
ATOM 3843 O O . GLY A 1 468 ? -1.269 9.104 5.443 1.00 80.94 468 GLY A O 1
ATOM 3844 N N . GLY A 1 469 ? -3.361 9.769 5.895 1.00 79.06 469 GLY A N 1
ATOM 3845 C CA . GLY A 1 469 ? -3.774 10.008 4.512 1.00 79.06 469 GLY A CA 1
ATOM 3846 C C . GLY A 1 469 ? -2.936 11.059 3.773 1.00 79.06 469 GLY A C 1
ATOM 3847 O O . GLY A 1 469 ? -2.760 10.924 2.565 1.00 79.06 469 GLY A O 1
ATOM 3848 N N . GLU A 1 470 ? -2.334 12.025 4.475 1.00 78.38 470 GLU A N 1
ATOM 3849 C CA . GLU A 1 470 ? -1.448 13.050 3.888 1.00 78.38 470 GLU A CA 1
ATOM 3850 C C . GLU A 1 470 ? -0.087 12.496 3.428 1.00 78.38 470 GLU A C 1
ATOM 3852 O O . GLU A 1 470 ? 0.753 13.222 2.899 1.00 78.38 470 GLU A O 1
ATOM 3857 N N . PHE A 1 471 ? 0.200 11.218 3.672 1.00 72.75 471 PHE A N 1
ATOM 3858 C CA . PHE A 1 471 ? 1.402 10.543 3.171 1.00 72.75 471 PHE A CA 1
ATOM 3859 C C . PHE A 1 471 ? 1.111 9.628 1.984 1.00 72.75 471 PHE A C 1
ATOM 3861 O O . PHE A 1 471 ? 2.045 9.120 1.366 1.00 72.75 471 PHE A O 1
ATOM 3868 N N . GLN A 1 472 ? -0.163 9.395 1.668 1.00 67.00 472 GLN A N 1
ATOM 3869 C CA . GLN A 1 472 ? -0.529 8.715 0.431 1.00 67.00 472 GLN A CA 1
ATOM 3870 C C . GLN A 1 472 ? -0.233 9.652 -0.740 1.00 67.00 472 GLN A C 1
ATOM 3872 O O . GLN A 1 472 ? -0.397 10.863 -0.618 1.00 67.00 472 GLN A O 1
ATOM 3877 N N . LYS A 1 473 ? 0.119 9.090 -1.904 1.00 54.59 473 LYS A N 1
ATOM 3878 C CA . LYS A 1 473 ? 0.328 9.859 -3.152 1.00 54.59 473 LYS A CA 1
ATOM 3879 C C . LYS A 1 473 ? -0.871 10.736 -3.529 1.00 54.59 473 LYS A C 1
ATOM 3881 O O . LYS A 1 473 ? -0.761 11.653 -4.336 1.00 54.59 473 LYS A O 1
ATOM 3886 N N . ARG A 1 474 ? -2.047 10.407 -2.988 1.00 56.34 474 ARG A N 1
ATOM 3887 C CA . ARG A 1 474 ? -3.268 11.177 -3.142 1.00 56.34 474 ARG A CA 1
ATOM 3888 C C . ARG A 1 474 ? -4.131 11.064 -1.892 1.00 56.34 474 ARG A C 1
ATOM 3890 O O . ARG A 1 474 ? -4.403 9.964 -1.420 1.00 56.34 474 ARG A O 1
ATOM 3897 N N . ARG A 1 475 ? -4.699 12.193 -1.463 1.00 69.06 475 ARG A N 1
ATOM 3898 C CA . ARG A 1 475 ? -5.832 12.199 -0.533 1.00 69.06 475 ARG A CA 1
ATOM 3899 C C . ARG A 1 475 ? -7.029 11.487 -1.173 1.00 69.06 475 ARG A C 1
ATOM 3901 O O . ARG A 1 475 ? -7.491 11.869 -2.255 1.00 69.06 475 ARG A O 1
ATOM 3908 N N . THR A 1 476 ? -7.534 10.448 -0.516 1.00 75.50 476 THR A N 1
ATOM 3909 C CA . THR A 1 476 ? -8.598 9.622 -1.092 1.00 75.50 476 THR A CA 1
ATOM 3910 C C . THR A 1 476 ? -9.911 10.406 -1.213 1.00 75.50 476 THR A C 1
ATOM 3912 O O . THR A 1 476 ? -10.391 10.944 -0.219 1.00 75.50 476 THR A O 1
ATOM 3915 N N . PRO A 1 477 ? -10.532 10.489 -2.408 1.00 79.25 477 PRO A N 1
ATOM 3916 C CA . PRO A 1 477 ? -11.817 11.160 -2.561 1.00 79.25 477 PRO A CA 1
ATOM 3917 C C . PRO A 1 477 ? -12.895 10.519 -1.691 1.00 79.25 477 PRO A C 1
ATOM 3919 O O . PRO A 1 477 ? -12.971 9.295 -1.599 1.00 79.25 477 PRO A O 1
ATOM 3922 N N . LEU A 1 478 ? -13.809 11.336 -1.163 1.00 84.19 478 LEU A N 1
ATOM 3923 C CA . LEU A 1 478 ? -14.937 10.857 -0.360 1.00 84.19 478 LEU A CA 1
ATOM 3924 C C . LEU A 1 478 ? -15.744 9.756 -1.074 1.00 84.19 478 LEU A C 1
ATOM 3926 O O . LEU A 1 478 ? -16.254 8.859 -0.418 1.00 84.19 478 LEU A O 1
ATOM 3930 N N . SER A 1 479 ? -15.846 9.795 -2.408 1.00 81.44 479 SER A N 1
ATOM 3931 C CA . SER A 1 479 ? -16.552 8.789 -3.216 1.00 81.44 479 SER A CA 1
ATOM 3932 C C . SER A 1 479 ? -15.915 7.398 -3.196 1.00 81.44 479 SER A C 1
ATOM 3934 O O . SER A 1 479 ? -16.619 6.428 -3.449 1.00 81.44 479 SER A O 1
ATOM 3936 N N . HIS A 1 480 ? -14.613 7.304 -2.922 1.00 83.25 480 HIS A N 1
ATOM 3937 C CA . HIS A 1 480 ? -13.877 6.040 -2.846 1.00 83.25 480 HIS A CA 1
ATOM 3938 C C . HIS A 1 480 ? -13.856 5.463 -1.425 1.00 83.25 480 HIS A C 1
ATOM 3940 O O . HIS A 1 480 ? -13.385 4.348 -1.234 1.00 83.25 480 HIS A O 1
ATOM 3946 N N . LEU A 1 481 ? -14.349 6.205 -0.429 1.00 87.88 481 LEU A N 1
ATOM 3947 C CA . LEU A 1 481 ? -14.479 5.706 0.935 1.00 87.88 481 LEU A CA 1
ATOM 3948 C C . LEU A 1 481 ? -15.727 4.829 1.072 1.00 87.88 481 LEU A C 1
ATOM 3950 O O . LEU A 1 481 ? -16.769 5.092 0.456 1.00 87.88 481 LEU A O 1
ATOM 3954 N N . SER A 1 482 ? -15.645 3.822 1.940 1.00 89.25 482 SER A N 1
ATOM 3955 C CA . SER A 1 482 ? -16.787 2.979 2.283 1.00 89.25 482 SER A CA 1
ATOM 3956 C C . SER A 1 482 ? -17.950 3.797 2.851 1.00 89.25 482 SER A C 1
ATOM 3958 O O . SER A 1 482 ? -17.802 4.926 3.332 1.00 89.25 482 SER A O 1
ATOM 3960 N N . ALA A 1 483 ? -19.162 3.240 2.795 1.00 89.44 483 ALA A N 1
ATOM 3961 C CA . ALA A 1 483 ? -20.336 3.898 3.368 1.00 89.44 483 ALA A CA 1
ATOM 3962 C C . ALA A 1 483 ? -20.136 4.225 4.860 1.00 89.44 483 ALA A C 1
ATOM 3964 O O . ALA A 1 483 ? -20.445 5.342 5.269 1.00 89.44 483 ALA A O 1
ATOM 3965 N N . GLY A 1 484 ? -19.545 3.302 5.628 1.00 89.81 484 GLY A N 1
ATOM 3966 C CA . GLY A 1 484 ? -19.249 3.489 7.051 1.00 89.81 484 GLY A CA 1
ATOM 3967 C C . GLY A 1 484 ? -18.336 4.687 7.313 1.00 89.81 484 GLY A C 1
ATOM 3968 O O . GLY A 1 484 ? -18.707 5.578 8.077 1.00 89.81 484 GLY A O 1
ATOM 3969 N N . LEU A 1 485 ? -17.199 4.783 6.610 1.00 90.00 485 LEU A N 1
ATOM 3970 C CA . LEU A 1 485 ? -16.283 5.922 6.750 1.00 90.00 485 LEU A CA 1
ATOM 3971 C C . LEU A 1 485 ? -16.931 7.248 6.349 1.00 90.00 485 LEU A C 1
ATOM 3973 O O . LEU A 1 485 ? -16.774 8.250 7.045 1.00 90.00 485 LEU A O 1
ATOM 3977 N N . ARG A 1 486 ? -17.713 7.267 5.262 1.00 92.25 486 ARG A N 1
ATOM 3978 C CA . ARG A 1 486 ? -18.452 8.474 4.855 1.00 92.25 486 ARG A CA 1
ATOM 3979 C C . ARG A 1 486 ? -19.439 8.928 5.928 1.00 92.25 486 ARG A C 1
ATOM 3981 O O . ARG A 1 486 ? -19.584 10.131 6.149 1.00 92.25 486 ARG A O 1
ATOM 3988 N N . PHE A 1 487 ? -20.126 7.990 6.581 1.00 90.94 487 PHE A N 1
ATOM 3989 C CA . PHE A 1 487 ? -21.046 8.310 7.670 1.00 90.94 487 PHE A CA 1
ATOM 3990 C C . PHE A 1 487 ? -20.314 8.819 8.903 1.00 90.94 487 PHE A C 1
ATOM 3992 O O . PHE A 1 487 ? -20.743 9.826 9.457 1.00 90.94 487 PHE A O 1
ATOM 3999 N N . ASP A 1 488 ? -19.207 8.186 9.280 1.00 92.88 488 ASP A N 1
ATOM 4000 C CA . ASP A 1 488 ? -18.367 8.632 10.388 1.00 92.88 488 ASP A CA 1
ATOM 4001 C C . ASP A 1 488 ? -17.910 10.078 10.171 1.00 92.88 488 ASP A C 1
ATOM 4003 O O . ASP A 1 488 ? -18.229 10.963 10.965 1.00 92.88 488 ASP A O 1
ATOM 4007 N N . LEU A 1 489 ? -17.267 10.355 9.036 1.00 92.94 489 LEU A N 1
ATOM 4008 C CA . LEU A 1 489 ? -16.753 11.685 8.706 1.00 92.94 489 LEU A CA 1
ATOM 4009 C C . LEU A 1 489 ? -17.855 12.752 8.728 1.00 92.94 489 LEU A C 1
ATOM 4011 O O . LEU A 1 489 ? -17.676 13.827 9.301 1.00 92.94 489 LEU A O 1
ATOM 4015 N N . LYS A 1 490 ? -19.033 12.433 8.178 1.00 92.69 490 LYS A N 1
ATOM 4016 C CA . LYS A 1 490 ? -20.193 13.330 8.219 1.00 92.69 490 LYS A CA 1
ATOM 4017 C C . LYS A 1 490 ? -20.707 13.553 9.644 1.00 92.69 490 LYS A C 1
ATOM 4019 O O . LYS A 1 490 ? -21.092 14.668 9.978 1.00 92.69 490 LYS A O 1
ATOM 4024 N N . THR A 1 491 ? -20.751 12.518 10.478 1.00 93.44 491 THR A N 1
ATOM 4025 C CA . THR A 1 491 ? -21.294 12.610 11.841 1.00 93.44 491 THR A CA 1
ATOM 4026 C C . THR A 1 491 ? -20.368 13.358 12.801 1.00 93.44 491 THR A C 1
ATOM 4028 O O . THR A 1 491 ? -20.872 14.084 13.660 1.00 93.44 491 THR A O 1
ATOM 4031 N N . PHE A 1 492 ? -19.048 13.192 12.682 1.00 93.81 492 PHE A N 1
ATOM 4032 C CA . PHE A 1 492 ? -18.089 13.784 13.624 1.00 93.81 492 PHE A CA 1
ATOM 4033 C C . PHE A 1 492 ? -17.590 15.172 13.209 1.00 93.81 492 PHE A C 1
ATOM 4035 O O . PHE A 1 492 ? -17.316 15.985 14.088 1.00 93.81 492 PHE A O 1
ATOM 4042 N N . PHE A 1 493 ? -17.515 15.456 11.905 1.00 93.25 493 PHE A N 1
ATOM 4043 C CA . PHE A 1 493 ? -16.924 16.698 11.383 1.00 93.25 493 PHE A CA 1
ATOM 4044 C C . PHE A 1 493 ? -17.870 17.497 10.475 1.00 93.25 493 PHE A C 1
ATOM 4046 O O . PHE A 1 493 ? -17.557 18.618 10.085 1.00 93.25 493 PHE A O 1
ATOM 4053 N N . GLY A 1 494 ? -19.028 16.937 10.104 1.00 90.88 494 GLY A N 1
ATOM 4054 C CA . GLY A 1 494 ? -19.980 17.556 9.177 1.00 90.88 494 GLY A CA 1
ATOM 4055 C C . GLY A 1 494 ? -19.535 17.458 7.716 1.00 90.88 494 GLY A C 1
ATOM 4056 O O . GLY A 1 494 ? -20.199 16.803 6.904 1.00 90.88 494 GLY A O 1
ATOM 4057 N N . HIS A 1 495 ? -18.398 18.074 7.386 1.00 87.94 495 HIS A N 1
ATOM 4058 C CA . HIS A 1 495 ? -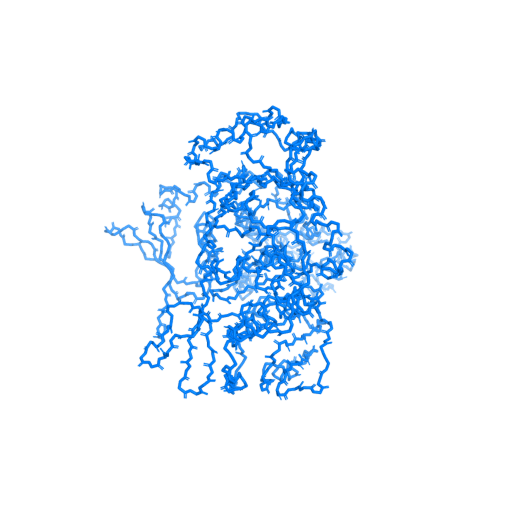17.822 18.104 6.043 1.00 87.94 495 HIS A CA 1
ATOM 4059 C C . HIS A 1 495 ? -16.452 17.427 5.986 1.00 87.94 495 HIS A C 1
ATOM 4061 O O . HIS A 1 495 ? -15.619 17.588 6.874 1.00 87.94 495 HIS A O 1
ATOM 4067 N N . TYR A 1 496 ? -16.205 16.693 4.895 1.00 88.25 496 TYR A N 1
ATOM 4068 C CA . TYR A 1 496 ? -14.945 15.975 4.689 1.00 88.25 496 TYR A CA 1
ATOM 4069 C C . TYR A 1 496 ? -13.732 16.913 4.659 1.00 88.25 496 TYR A C 1
ATOM 4071 O O . TYR A 1 496 ? -12.709 16.586 5.244 1.00 88.25 496 TYR A O 1
ATOM 4079 N N . SER A 1 497 ? -13.859 18.092 4.039 1.00 83.19 497 SER A N 1
ATOM 4080 C CA . SER A 1 497 ? -12.783 19.090 4.002 1.00 83.19 497 SER A CA 1
ATOM 4081 C C . SER A 1 497 ? -12.364 19.532 5.401 1.00 83.19 497 SER A C 1
ATOM 4083 O O . SER A 1 497 ? -11.184 19.471 5.708 1.00 83.19 497 SER A O 1
ATOM 4085 N N . MET A 1 498 ? -13.328 19.854 6.270 1.00 87.56 498 MET A N 1
ATOM 4086 C CA . MET A 1 498 ? -13.054 20.274 7.648 1.00 87.56 498 MET A CA 1
ATOM 4087 C C . MET A 1 498 ? -12.316 19.196 8.442 1.00 87.56 498 MET A C 1
ATOM 4089 O O . MET A 1 498 ? -11.326 19.495 9.096 1.00 87.56 498 MET A O 1
ATOM 4093 N N . ALA A 1 499 ? -12.755 17.935 8.336 1.00 90.44 499 ALA A N 1
ATOM 4094 C CA . ALA A 1 499 ? -12.079 16.813 8.990 1.00 90.44 499 ALA A CA 1
ATOM 4095 C C . ALA A 1 499 ? -10.611 16.709 8.557 1.00 90.44 499 ALA A C 1
ATOM 4097 O O . ALA A 1 499 ? -9.719 16.425 9.351 1.00 90.44 499 ALA A O 1
ATOM 4098 N N . CYS A 1 500 ? -10.372 16.919 7.267 1.00 86.88 500 CYS A N 1
ATOM 4099 C CA . CYS A 1 500 ? -9.050 16.823 6.697 1.00 86.88 500 CYS A CA 1
ATOM 4100 C C . CYS A 1 500 ? -8.154 18.036 6.971 1.00 86.88 500 CYS A C 1
ATOM 4102 O O . CYS A 1 500 ? -6.934 17.886 6.935 1.00 86.88 500 CYS A O 1
ATOM 4104 N N . ASP A 1 501 ? -8.726 19.221 7.163 1.00 84.31 501 ASP A N 1
ATOM 4105 C CA . ASP A 1 501 ? -7.973 20.418 7.532 1.00 84.31 501 ASP A CA 1
ATOM 4106 C C . ASP A 1 501 ? -7.547 20.326 9.001 1.00 84.31 501 ASP A C 1
ATOM 4108 O O . ASP A 1 501 ? -6.365 20.472 9.293 1.00 84.31 501 ASP A O 1
ATOM 4112 N N . GLU A 1 502 ? -8.448 19.900 9.890 1.00 90.25 502 GLU A N 1
ATOM 4113 C CA . GLU A 1 502 ? -8.125 19.639 11.298 1.00 90.25 502 GLU A CA 1
ATOM 4114 C C . GLU A 1 502 ? -7.073 18.527 11.461 1.00 90.25 502 GLU A C 1
ATOM 4116 O O . GLU A 1 502 ? -6.115 18.659 12.221 1.00 90.25 502 GLU A O 1
ATOM 4121 N N . ALA A 1 503 ? -7.198 17.430 10.705 1.00 90.19 503 ALA A N 1
ATOM 4122 C CA . ALA A 1 503 ? -6.190 16.370 10.719 1.00 90.19 503 ALA A CA 1
ATOM 4123 C C . ALA A 1 503 ? -4.818 16.859 10.228 1.00 90.19 503 ALA A C 1
ATOM 4125 O O . ALA A 1 503 ? -3.786 16.377 10.693 1.00 90.19 503 ALA A O 1
ATOM 4126 N N . ARG A 1 504 ? -4.800 17.814 9.289 1.00 86.75 504 ARG A N 1
ATOM 4127 C CA . ARG A 1 504 ? -3.566 18.412 8.777 1.00 86.75 504 ARG A CA 1
ATOM 4128 C C . ARG A 1 504 ? -2.926 19.340 9.806 1.00 86.75 504 ARG A C 1
ATOM 4130 O O . ARG A 1 504 ? -1.713 19.291 9.962 1.00 86.75 504 ARG A O 1
ATOM 4137 N N . GLU A 1 505 ? -3.714 20.148 10.507 1.00 85.38 505 GLU A N 1
ATOM 4138 C CA . GLU A 1 505 ? -3.221 20.985 11.607 1.00 85.38 505 GLU A CA 1
ATOM 4139 C C . GLU A 1 505 ? -2.559 20.126 12.691 1.00 85.38 505 GLU A C 1
ATOM 4141 O O . GLU A 1 505 ? -1.411 20.376 13.049 1.00 85.38 505 GLU A O 1
ATOM 4146 N N . LEU A 1 506 ? -3.215 19.038 13.112 1.00 88.50 506 LEU A N 1
ATOM 4147 C CA . LEU A 1 506 ? -2.632 18.086 14.064 1.00 88.50 506 LEU A CA 1
ATOM 4148 C C . LEU A 1 506 ? -1.369 17.396 13.538 1.00 88.50 506 LEU A C 1
ATOM 4150 O O . LEU A 1 506 ? -0.462 17.104 14.312 1.00 88.50 506 LEU A O 1
ATOM 4154 N N . LEU A 1 507 ? -1.295 17.124 12.233 1.00 88.00 507 LEU A N 1
ATOM 4155 C CA . LEU A 1 507 ? -0.091 16.569 11.620 1.00 88.00 507 LEU A CA 1
ATOM 4156 C C . LEU A 1 507 ? 1.088 17.546 11.672 1.00 88.00 507 LEU A C 1
ATOM 4158 O O . LEU A 1 507 ? 2.211 17.114 11.919 1.00 88.00 507 LEU A O 1
ATOM 4162 N N . PHE A 1 508 ? 0.850 18.838 11.437 1.00 81.38 508 PHE A N 1
ATOM 4163 C CA . PHE A 1 508 ? 1.893 19.854 11.576 1.00 81.38 508 PHE A CA 1
ATOM 4164 C C . PHE A 1 508 ? 2.302 20.048 13.034 1.00 81.38 508 PHE A C 1
ATOM 4166 O O . PHE A 1 508 ? 3.498 20.099 13.299 1.00 81.38 508 PHE A O 1
ATOM 4173 N N . ALA A 1 509 ? 1.340 20.059 13.961 1.00 82.38 509 ALA A N 1
ATOM 4174 C CA . ALA A 1 509 ? 1.622 20.098 15.394 1.00 82.38 509 ALA A CA 1
ATOM 4175 C C . ALA A 1 509 ? 2.474 18.896 15.829 1.00 82.38 509 ALA A C 1
ATOM 4177 O O . ALA A 1 509 ? 3.419 19.050 16.587 1.00 82.38 509 ALA A O 1
ATOM 4178 N N . ALA A 1 510 ? 2.228 17.702 15.276 1.00 86.38 510 ALA A N 1
ATOM 4179 C CA . ALA A 1 510 ? 3.058 16.532 15.560 1.00 86.38 510 ALA A CA 1
ATOM 4180 C C . ALA A 1 510 ? 4.524 16.690 15.105 1.00 86.38 510 ALA A C 1
ATOM 4182 O O . ALA A 1 510 ? 5.382 15.934 15.547 1.00 86.38 510 ALA A O 1
ATOM 4183 N N . GLY A 1 511 ? 4.827 17.632 14.209 1.00 80.38 511 GLY A N 1
ATOM 4184 C CA . GLY A 1 511 ? 6.194 17.966 13.807 1.00 80.38 511 GLY A CA 1
ATOM 4185 C C . GLY A 1 511 ? 6.870 19.034 14.674 1.00 80.38 511 GLY A C 1
ATOM 4186 O O . GLY A 1 511 ? 8.050 19.299 14.450 1.00 80.38 511 GLY A O 1
ATOM 4187 N N . ASP A 1 512 ? 6.148 19.644 15.615 1.00 79.31 512 ASP A N 1
ATOM 4188 C CA . ASP A 1 512 ? 6.639 20.690 16.511 1.00 79.31 512 ASP A CA 1
ATOM 4189 C C . ASP A 1 512 ? 7.051 20.080 17.861 1.00 79.31 512 ASP A C 1
ATOM 4191 O O . ASP A 1 512 ? 6.277 19.355 18.489 1.00 79.31 512 ASP A O 1
ATOM 4195 N N . SER A 1 513 ? 8.285 20.336 18.303 1.00 83.25 513 SER A N 1
ATOM 4196 C CA . SER A 1 513 ? 8.800 19.782 19.559 1.00 83.25 513 SER A CA 1
ATOM 4197 C C . SER A 1 513 ? 8.032 20.285 20.776 1.00 83.25 513 SER A C 1
ATOM 4199 O O . SER A 1 513 ? 7.824 19.508 21.705 1.00 83.25 513 SER A O 1
ATOM 4201 N N . ASP A 1 514 ? 7.577 21.537 20.756 1.00 83.25 514 ASP A N 1
ATOM 4202 C CA . ASP A 1 514 ? 6.938 22.173 21.910 1.00 83.25 514 ASP A CA 1
ATOM 4203 C C . ASP A 1 514 ? 5.533 21.586 22.130 1.00 83.25 514 ASP A C 1
ATOM 4205 O O . ASP A 1 514 ? 5.134 21.281 23.255 1.00 83.25 514 ASP A O 1
ATOM 4209 N N . GLU A 1 515 ? 4.804 21.331 21.040 1.00 84.56 515 GLU A N 1
ATOM 4210 C CA . GLU A 1 515 ? 3.491 20.672 21.067 1.00 84.56 515 GLU A CA 1
ATOM 4211 C C . GLU A 1 515 ? 3.594 19.201 21.505 1.00 84.56 515 GLU A C 1
ATOM 4213 O O . GLU A 1 515 ? 2.742 18.691 22.237 1.00 84.56 515 GLU A O 1
ATOM 4218 N N . ILE A 1 516 ? 4.651 18.502 21.076 1.00 86.69 516 ILE A N 1
ATOM 4219 C CA . ILE A 1 516 ? 4.924 17.123 21.498 1.00 86.69 516 ILE A CA 1
ATOM 4220 C C . ILE A 1 516 ? 5.262 17.070 22.994 1.00 86.69 516 ILE A C 1
ATOM 4222 O O . ILE A 1 516 ? 4.771 16.176 23.683 1.00 86.69 516 ILE A O 1
ATOM 4226 N N . GLU A 1 517 ? 6.070 18.004 23.502 1.00 88.19 517 GLU A N 1
ATOM 4227 C CA . GLU A 1 517 ? 6.387 18.109 24.930 1.00 88.19 517 GLU A CA 1
ATOM 4228 C C . GLU A 1 517 ? 5.135 18.361 25.768 1.00 88.19 517 GLU A C 1
ATOM 4230 O O . GLU A 1 517 ? 4.865 17.589 26.690 1.00 88.19 517 GLU A O 1
ATOM 4235 N N . ALA A 1 518 ? 4.323 19.353 25.395 1.00 88.38 518 ALA A N 1
ATOM 4236 C CA . ALA A 1 518 ? 3.065 19.647 26.079 1.00 88.38 518 ALA A CA 1
ATOM 4237 C C . ALA A 1 518 ? 2.133 18.423 26.115 1.00 88.38 518 ALA A C 1
ATOM 4239 O O . ALA A 1 518 ? 1.557 18.092 27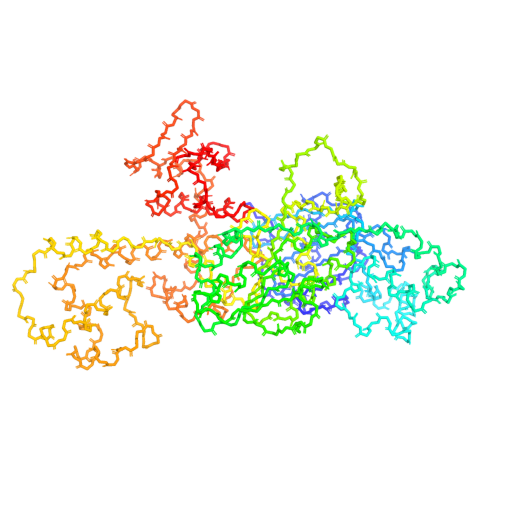.150 1.00 88.38 518 ALA A O 1
ATOM 4240 N N . ALA A 1 519 ? 2.040 17.681 25.006 1.00 89.44 519 ALA A N 1
ATOM 4241 C CA . ALA A 1 519 ? 1.237 16.464 24.940 1.00 89.44 519 ALA A CA 1
ATOM 4242 C C . ALA A 1 519 ? 1.767 15.316 25.820 1.00 89.44 519 ALA A C 1
ATOM 4244 O O . ALA A 1 519 ? 1.002 14.407 26.144 1.00 89.44 519 ALA A O 1
ATOM 4245 N N . ILE A 1 520 ? 3.058 15.318 26.164 1.00 90.69 520 ILE A N 1
ATOM 4246 C CA . ILE A 1 520 ? 3.682 14.331 27.057 1.00 90.69 520 ILE A CA 1
ATOM 4247 C C . ILE A 1 520 ? 3.510 14.731 28.524 1.00 90.69 520 ILE A C 1
ATOM 4249 O O . ILE A 1 520 ? 3.336 13.845 29.358 1.00 90.69 520 ILE A O 1
ATOM 4253 N N . GLU A 1 521 ? 3.527 16.025 28.850 1.00 88.62 521 GLU A N 1
ATOM 4254 C CA . GLU A 1 521 ? 3.301 16.514 30.220 1.00 88.62 521 GLU A CA 1
ATOM 4255 C C . GLU A 1 521 ? 1.932 16.097 30.778 1.00 88.62 521 GLU A C 1
ATOM 4257 O O . GLU A 1 521 ? 1.811 15.802 31.968 1.00 88.62 521 GLU A O 1
ATOM 4262 N N . ASP A 1 522 ? 0.923 16.004 29.910 1.00 88.44 522 ASP A N 1
ATOM 4263 C CA . ASP A 1 522 ? -0.428 15.564 30.266 1.00 88.44 522 ASP A CA 1
ATOM 4264 C C . ASP A 1 522 ? -0.554 14.039 30.478 1.00 88.44 522 ASP A C 1
ATOM 4266 O O . ASP A 1 522 ? -1.616 13.555 30.886 1.00 88.44 522 ASP A O 1
ATOM 4270 N N . LEU A 1 523 ? 0.496 13.253 30.202 1.00 91.88 523 LEU A N 1
ATOM 4271 C CA . LEU A 1 523 ? 0.477 11.797 30.357 1.00 91.88 523 LEU A CA 1
ATOM 4272 C C . LEU A 1 523 ? 0.881 11.359 31.767 1.00 91.88 523 LEU A C 1
ATOM 4274 O O . LEU A 1 523 ? 1.907 11.759 32.311 1.00 91.88 523 LEU A O 1
ATOM 4278 N N . ASP A 1 524 ? 0.122 10.419 32.326 1.00 91.69 524 ASP A N 1
ATOM 4279 C CA . ASP A 1 524 ? 0.413 9.761 33.604 1.00 91.69 524 ASP A CA 1
ATOM 4280 C C . ASP A 1 524 ? 1.232 8.463 33.449 1.00 91.69 524 ASP A C 1
ATOM 4282 O O . ASP A 1 524 ? 1.475 7.746 34.423 1.00 91.69 524 ASP A O 1
ATOM 4286 N N . PHE A 1 525 ? 1.680 8.153 32.228 1.00 92.56 525 PHE A N 1
ATOM 4287 C CA . PHE A 1 525 ? 2.447 6.954 31.896 1.00 92.56 525 PHE A CA 1
ATOM 4288 C C . PHE A 1 525 ? 3.611 7.240 30.940 1.00 92.56 525 PHE A C 1
ATOM 4290 O O . PHE A 1 525 ? 3.652 8.245 30.238 1.00 92.56 525 PHE A O 1
ATOM 4297 N N . GLY A 1 526 ? 4.535 6.278 30.856 1.00 91.94 526 GLY A N 1
ATOM 4298 C CA . GLY A 1 526 ? 5.747 6.374 30.043 1.00 91.94 526 GLY A CA 1
ATOM 4299 C C . GLY A 1 526 ? 6.959 6.836 30.845 1.00 91.94 526 GLY A C 1
ATOM 4300 O O . GLY A 1 526 ? 6.872 7.142 32.033 1.00 91.94 526 GLY A O 1
ATOM 4301 N N . TRP A 1 527 ? 8.121 6.826 30.200 1.00 92.94 527 TRP A N 1
ATOM 4302 C CA . TRP A 1 527 ? 9.381 7.249 30.801 1.00 92.94 527 TRP A CA 1
ATOM 4303 C C . TRP A 1 527 ? 9.999 8.384 29.988 1.00 92.94 527 TRP A C 1
ATOM 4305 O O . TRP A 1 527 ? 10.373 8.185 28.830 1.00 92.94 527 TRP A O 1
ATOM 4315 N N . LEU A 1 528 ? 10.095 9.564 30.606 1.00 92.00 528 LEU A N 1
ATOM 4316 C CA . LEU A 1 528 ? 10.730 10.752 30.042 1.00 92.00 528 LEU A CA 1
ATOM 4317 C C . LEU A 1 528 ? 12.167 10.881 30.562 1.00 92.00 528 LEU A C 1
ATOM 4319 O O . LEU A 1 528 ? 12.401 11.105 31.751 1.00 92.00 528 LEU A O 1
ATOM 4323 N N . ASP A 1 529 ? 13.132 10.777 29.657 1.00 90.12 529 ASP A N 1
ATOM 4324 C CA . ASP A 1 529 ? 14.524 11.130 29.903 1.00 90.12 529 ASP A CA 1
ATOM 4325 C C . ASP A 1 529 ? 14.733 12.620 29.637 1.00 90.12 529 ASP A C 1
ATOM 4327 O O . ASP A 1 529 ? 14.962 13.034 28.500 1.00 90.12 529 ASP A O 1
ATOM 4331 N N . ALA A 1 530 ? 14.675 13.430 30.691 1.00 83.56 530 ALA A N 1
ATOM 4332 C CA . ALA A 1 530 ? 14.879 14.872 30.583 1.00 83.56 530 ALA A CA 1
ATOM 4333 C C . ALA A 1 530 ? 16.323 15.267 30.208 1.00 83.56 530 ALA A C 1
ATOM 4335 O O . ALA A 1 530 ? 16.550 16.397 29.789 1.00 83.56 530 ALA A O 1
ATOM 4336 N N . LYS A 1 531 ? 17.316 14.376 30.371 1.00 83.69 531 LYS A N 1
ATOM 4337 C CA . LYS A 1 531 ? 18.710 14.685 30.001 1.00 83.69 531 LYS A CA 1
ATOM 4338 C C . LYS A 1 531 ? 18.939 14.515 28.511 1.00 83.69 531 LYS A C 1
ATOM 4340 O O . LYS A 1 531 ? 19.638 15.314 27.901 1.00 83.69 531 LYS A O 1
ATOM 4345 N N . GLU A 1 532 ? 18.370 13.453 27.962 1.00 83.38 532 GLU A N 1
ATOM 4346 C CA . GLU A 1 532 ? 18.554 13.085 26.563 1.00 83.38 532 GLU A CA 1
ATOM 4347 C C . GLU A 1 532 ? 17.406 13.575 25.659 1.00 83.38 532 GLU A C 1
ATOM 4349 O O . GLU A 1 532 ? 17.520 13.516 24.438 1.00 83.38 532 GLU A O 1
ATOM 4354 N N . GLY A 1 533 ? 16.297 14.054 26.233 1.00 86.00 533 GLY A N 1
ATOM 4355 C CA . GLY A 1 533 ? 15.129 14.522 25.482 1.00 86.00 533 GLY A CA 1
ATOM 4356 C C . GLY A 1 533 ? 14.378 13.379 24.800 1.00 86.00 533 GLY A C 1
ATOM 4357 O O . GLY A 1 533 ? 14.053 13.457 23.611 1.00 86.00 533 GLY A O 1
ATOM 4358 N N . HIS A 1 534 ? 14.157 12.275 25.520 1.00 91.44 534 HIS A N 1
ATOM 4359 C CA . HIS A 1 534 ? 13.530 11.073 24.972 1.00 91.44 534 HIS A CA 1
ATOM 4360 C C . HIS A 1 534 ? 12.310 10.641 25.778 1.00 91.44 534 HIS A C 1
ATOM 4362 O O . HIS A 1 534 ? 12.395 10.509 26.993 1.00 91.44 534 HIS A O 1
ATOM 4368 N N . PHE A 1 535 ? 11.217 10.293 25.104 1.00 93.75 535 PHE A N 1
ATOM 4369 C CA . PHE A 1 535 ? 10.039 9.707 25.739 1.00 93.75 535 PHE A CA 1
ATOM 4370 C C . PHE A 1 535 ? 9.837 8.268 25.271 1.00 93.75 535 PHE A C 1
ATOM 4372 O O . PHE A 1 535 ? 9.832 8.001 24.071 1.00 93.75 535 PHE A O 1
ATOM 4379 N N . THR A 1 536 ? 9.713 7.324 26.205 1.00 94.50 536 THR A N 1
ATOM 4380 C CA . THR A 1 536 ? 9.620 5.888 25.901 1.00 94.50 536 THR A CA 1
ATOM 4381 C C . THR A 1 536 ? 8.367 5.272 26.507 1.00 94.50 536 THR A C 1
ATOM 4383 O O . THR A 1 536 ? 8.076 5.474 27.685 1.00 94.50 536 THR A O 1
ATOM 4386 N N . ILE A 1 537 ? 7.648 4.474 25.717 1.00 95.00 537 ILE A N 1
ATOM 4387 C CA . ILE A 1 537 ? 6.448 3.748 26.150 1.00 95.00 537 ILE A CA 1
ATOM 4388 C C . ILE A 1 537 ? 6.478 2.290 25.695 1.00 95.00 537 ILE A C 1
ATOM 4390 O O . ILE A 1 537 ? 7.107 1.950 24.695 1.00 95.00 537 ILE A O 1
ATOM 4394 N N . HIS A 1 538 ? 5.733 1.438 26.397 1.00 93.44 538 HIS A N 1
ATOM 4395 C CA . HIS A 1 538 ? 5.402 0.102 25.909 1.00 93.44 538 HIS A CA 1
ATOM 4396 C C . HIS A 1 538 ? 4.336 0.177 24.806 1.00 93.44 538 HIS A C 1
ATOM 4398 O O . HIS A 1 538 ? 3.399 0.976 24.900 1.00 93.44 538 HIS A O 1
ATOM 4404 N N . ARG A 1 539 ? 4.424 -0.687 23.787 1.00 88.50 539 ARG A N 1
ATOM 4405 C CA . ARG A 1 539 ? 3.488 -0.704 22.641 1.00 88.50 539 ARG A CA 1
ATOM 4406 C C . ARG A 1 539 ? 2.002 -0.788 23.011 1.00 88.50 539 ARG A C 1
ATOM 4408 O O . ARG A 1 539 ? 1.157 -0.266 22.288 1.00 88.50 539 ARG A O 1
ATOM 4415 N N . SER A 1 540 ? 1.656 -1.405 24.144 1.00 87.88 540 SER A N 1
ATOM 4416 C CA . SER A 1 540 ? 0.257 -1.519 24.589 1.00 87.88 540 SER A CA 1
ATOM 4417 C C . SER A 1 540 ? -0.367 -0.176 24.971 1.00 87.88 540 SER A C 1
ATOM 4419 O O . SER A 1 540 ? -1.583 -0.101 25.105 1.00 87.88 540 SER A O 1
ATOM 4421 N N . LEU A 1 541 ? 0.447 0.867 25.164 1.00 90.56 541 LEU A N 1
ATOM 4422 C CA . LEU A 1 541 ? 0.007 2.203 25.564 1.00 90.56 541 LEU A CA 1
ATOM 4423 C C . LEU A 1 541 ? -0.247 3.131 24.369 1.00 90.56 541 LEU A C 1
ATOM 4425 O O . LEU A 1 541 ? -0.805 4.207 24.559 1.00 90.56 541 LEU A O 1
ATOM 4429 N N . ILE A 1 542 ? 0.078 2.719 23.134 1.00 89.12 542 ILE A N 1
ATOM 4430 C CA . ILE A 1 542 ? -0.213 3.503 21.918 1.00 89.12 542 ILE A CA 1
ATOM 4431 C C . ILE A 1 542 ? -1.693 3.906 21.832 1.00 89.12 542 ILE A C 1
ATOM 4433 O O . ILE A 1 542 ? -1.969 5.065 21.510 1.00 89.12 542 ILE A O 1
ATOM 4437 N N . PRO A 1 543 ? -2.671 3.021 22.131 1.00 86.62 543 PRO A N 1
ATOM 4438 C CA . PRO A 1 543 ? -4.075 3.408 22.112 1.00 86.62 543 PRO A CA 1
ATOM 4439 C C . PRO A 1 543 ? -4.419 4.478 23.151 1.00 86.62 543 PRO A C 1
ATOM 4441 O O . PRO A 1 543 ? -5.377 5.208 22.945 1.00 86.62 543 PRO A O 1
ATOM 4444 N N . SER A 1 544 ? -3.660 4.614 24.236 1.00 88.31 544 SER A N 1
ATOM 4445 C CA . SER A 1 544 ? -3.919 5.610 25.284 1.00 88.31 544 SER A CA 1
ATOM 4446 C C . SER A 1 544 ? -3.314 6.980 24.981 1.00 88.31 544 SER A C 1
ATOM 4448 O O . SER A 1 544 ? -3.617 7.944 25.675 1.00 88.31 544 SER A O 1
ATOM 4450 N N . LEU A 1 545 ? -2.474 7.091 23.949 1.00 91.94 545 LEU A N 1
ATOM 4451 C CA . LEU A 1 545 ? -1.842 8.354 23.587 1.00 91.94 545 LEU A CA 1
ATOM 4452 C C . LEU A 1 545 ? -2.845 9.364 22.994 1.00 91.94 545 LEU A C 1
ATOM 4454 O O . LEU A 1 545 ? -3.796 8.963 22.301 1.00 91.94 545 LEU A O 1
ATOM 4458 N N . PRO A 1 546 ? -2.601 10.676 23.175 1.00 92.50 546 PRO A N 1
ATOM 4459 C CA . PRO A 1 546 ? -3.320 11.729 22.474 1.00 92.50 546 PRO A CA 1
ATOM 4460 C C . PRO A 1 546 ? -3.088 11.655 20.953 1.00 92.50 546 PRO A C 1
ATOM 4462 O O . PRO A 1 546 ? -2.086 11.091 20.493 1.00 92.50 546 PRO A O 1
ATOM 4465 N N . PRO A 1 547 ? -3.991 12.236 20.139 1.00 92.56 547 PRO A N 1
ATOM 4466 C CA . PRO A 1 547 ? -3.927 12.160 18.678 1.00 92.56 547 PRO A CA 1
ATOM 4467 C C . PRO A 1 547 ? -2.591 12.610 18.091 1.00 92.56 547 PRO A C 1
ATOM 4469 O O . PRO A 1 547 ? -2.101 11.967 17.171 1.00 92.56 547 PRO A O 1
ATOM 4472 N N . ILE A 1 548 ? -1.985 13.664 18.639 1.00 92.44 548 ILE A N 1
ATOM 4473 C CA . ILE A 1 548 ? -0.720 14.230 18.156 1.00 92.44 548 ILE A CA 1
ATOM 4474 C C . ILE A 1 548 ? 0.438 13.219 18.228 1.00 92.44 548 ILE A C 1
ATOM 4476 O O . ILE A 1 548 ? 1.095 12.955 17.221 1.00 92.44 548 ILE A O 1
ATOM 4480 N N . LEU A 1 549 ? 0.608 12.540 19.368 1.00 92.44 549 LEU A N 1
ATOM 4481 C CA . LEU A 1 549 ? 1.633 11.506 19.550 1.00 92.44 549 LEU A CA 1
ATOM 4482 C C . LEU A 1 549 ? 1.327 10.254 18.718 1.00 92.44 549 LEU A C 1
ATOM 4484 O O . LEU A 1 549 ? 2.232 9.611 18.187 1.00 92.44 549 LEU A O 1
ATOM 4488 N N . ARG A 1 550 ? 0.043 9.917 18.544 1.00 93.00 550 ARG A N 1
ATOM 4489 C CA . ARG A 1 550 ? -0.368 8.811 17.665 1.00 93.00 550 ARG A CA 1
ATOM 4490 C C . ARG A 1 550 ? -0.085 9.109 16.200 1.00 93.00 550 ARG A C 1
ATOM 4492 O O . ARG A 1 550 ? 0.348 8.209 15.490 1.00 93.00 550 ARG A O 1
ATOM 4499 N N . ILE A 1 551 ? -0.296 10.347 15.756 1.00 91.12 551 ILE A N 1
ATOM 4500 C CA . ILE A 1 551 ? 0.061 10.797 14.409 1.00 91.12 551 ILE A CA 1
ATOM 4501 C C . ILE A 1 551 ? 1.574 10.706 14.222 1.00 91.12 551 ILE A C 1
ATOM 4503 O O . ILE A 1 551 ? 2.011 10.135 13.228 1.00 91.12 551 ILE A O 1
ATOM 4507 N N . TYR A 1 552 ? 2.367 11.172 15.190 1.00 89.75 552 TYR A N 1
ATOM 4508 C CA . TYR A 1 552 ? 3.826 11.059 15.148 1.00 89.75 552 TYR A CA 1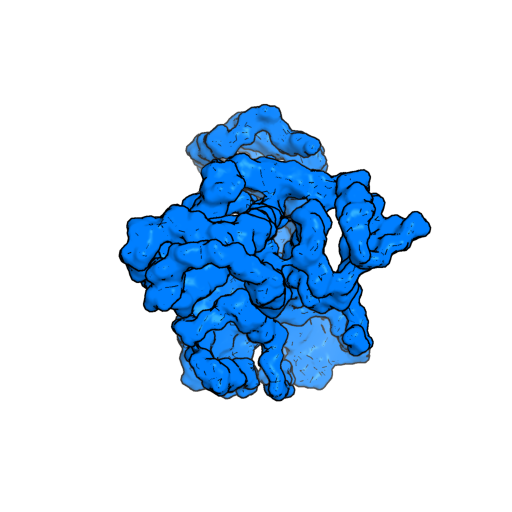
ATOM 4509 C C . TYR A 1 552 ? 4.298 9.608 14.950 1.00 89.75 552 TYR A C 1
ATOM 4511 O O . TYR A 1 552 ? 5.106 9.321 14.065 1.00 89.75 552 TYR A O 1
ATOM 4519 N N . ILE A 1 553 ? 3.740 8.668 15.722 1.00 90.00 553 ILE A N 1
ATOM 4520 C CA . ILE A 1 553 ? 4.047 7.236 15.594 1.00 90.00 553 ILE A CA 1
ATOM 4521 C C . ILE A 1 553 ? 3.555 6.676 14.249 1.00 90.00 553 ILE A C 1
ATOM 4523 O O . ILE A 1 553 ? 4.287 5.944 13.580 1.00 90.00 553 ILE A O 1
ATOM 4527 N N . GLU A 1 554 ? 2.344 7.036 13.818 1.00 85.75 554 GLU A N 1
ATOM 4528 C CA . GLU A 1 554 ? 1.764 6.589 12.546 1.00 85.75 554 GLU A CA 1
ATOM 4529 C C . GLU A 1 554 ? 2.585 7.075 11.340 1.00 85.75 554 GLU A C 1
ATOM 4531 O O . GLU A 1 554 ? 2.724 6.341 10.362 1.00 85.75 554 GLU A O 1
ATOM 4536 N N . CYS A 1 555 ? 3.194 8.264 11.402 1.00 82.44 555 CYS A N 1
ATOM 4537 C CA . CYS A 1 555 ? 4.099 8.762 10.362 1.00 82.44 555 CYS A CA 1
ATOM 4538 C C . CYS A 1 555 ? 5.269 7.799 10.119 1.00 82.44 555 CYS A C 1
ATOM 4540 O O . CYS A 1 555 ? 5.576 7.473 8.969 1.00 82.44 555 CYS A O 1
ATOM 4542 N N . ALA A 1 556 ? 5.886 7.292 11.189 1.00 79.50 556 ALA A N 1
ATOM 4543 C CA . ALA A 1 556 ? 6.951 6.298 11.092 1.00 79.50 556 ALA A CA 1
ATOM 4544 C C . ALA A 1 556 ? 6.421 4.915 10.679 1.00 79.50 556 ALA A C 1
ATOM 4546 O O . ALA A 1 556 ? 7.058 4.219 9.882 1.00 79.50 556 ALA A O 1
ATOM 4547 N N . ALA A 1 557 ? 5.227 4.543 11.154 1.00 78.56 557 ALA A N 1
ATOM 4548 C CA . ALA A 1 557 ? 4.571 3.279 10.822 1.00 78.56 557 ALA A CA 1
ATOM 4549 C C . ALA A 1 557 ? 4.399 3.069 9.310 1.00 78.56 557 ALA A C 1
ATOM 4551 O O . ALA A 1 557 ? 4.435 1.950 8.801 1.00 78.56 557 ALA A O 1
ATOM 4552 N N . ARG A 1 558 ? 4.226 4.152 8.545 1.00 71.06 558 ARG A N 1
ATOM 4553 C CA . ARG A 1 558 ? 4.074 4.050 7.086 1.00 71.06 558 ARG A CA 1
ATOM 4554 C C . ARG A 1 558 ? 5.337 3.600 6.361 1.00 71.06 558 ARG A C 1
ATOM 4556 O O . ARG A 1 558 ? 5.215 3.090 5.255 1.00 71.06 558 ARG A O 1
ATOM 4563 N N . LEU A 1 559 ? 6.518 3.816 6.933 1.00 66.50 559 LEU A N 1
ATOM 4564 C CA . LEU A 1 559 ? 7.784 3.411 6.317 1.00 66.50 559 LEU A CA 1
ATOM 4565 C C . LEU A 1 559 ? 8.264 2.062 6.851 1.00 66.50 559 LEU A C 1
ATOM 4567 O O . LEU A 1 559 ? 8.797 1.258 6.090 1.00 66.50 559 LEU A O 1
ATOM 4571 N N . PHE A 1 560 ? 8.062 1.818 8.146 1.00 67.56 560 PHE A N 1
ATOM 4572 C CA . PHE A 1 560 ? 8.657 0.679 8.849 1.00 67.56 560 PHE A CA 1
ATOM 4573 C C . PHE A 1 560 ? 7.651 -0.417 9.236 1.00 67.56 560 PHE A C 1
ATOM 4575 O O . PHE A 1 560 ? 8.069 -1.488 9.669 1.00 67.56 560 PHE A O 1
ATOM 4582 N N . GLY A 1 561 ? 6.349 -0.197 9.027 1.00 72.75 561 GLY A N 1
ATOM 4583 C CA . GLY A 1 561 ? 5.286 -1.158 9.329 1.00 72.75 561 GLY A CA 1
ATOM 4584 C C . GLY A 1 561 ? 4.589 -0.906 10.668 1.00 72.75 561 GLY A C 1
ATOM 4585 O O . GLY A 1 561 ? 4.633 0.192 11.212 1.00 72.75 561 GLY A O 1
ATOM 4586 N N . ASP A 1 562 ? 3.898 -1.922 11.180 1.00 75.31 562 ASP A N 1
ATOM 4587 C CA . ASP A 1 562 ? 3.060 -1.835 12.379 1.00 75.31 562 ASP A CA 1
ATOM 4588 C C . ASP A 1 562 ? 3.869 -1.567 13.676 1.00 75.31 562 ASP A C 1
ATOM 4590 O O . ASP A 1 562 ? 4.620 -2.441 14.122 1.00 75.31 562 ASP A O 1
ATOM 4594 N N . PRO A 1 563 ? 3.678 -0.410 14.347 1.00 78.94 563 PRO A N 1
ATOM 4595 C CA . PRO A 1 563 ? 4.317 -0.089 15.626 1.00 78.94 563 PRO A CA 1
ATOM 4596 C C . PRO A 1 563 ? 3.942 -1.061 16.747 1.00 78.94 563 PRO A C 1
ATOM 4598 O O . PRO A 1 563 ? 4.676 -1.186 17.724 1.00 78.94 563 PRO A O 1
ATOM 4601 N N . GLY A 1 564 ? 2.814 -1.769 16.614 1.00 74.88 564 GLY A N 1
ATOM 4602 C CA . GLY A 1 564 ? 2.369 -2.788 17.562 1.00 74.88 564 GLY A CA 1
ATOM 4603 C C . GLY A 1 564 ? 3.267 -4.028 17.628 1.00 74.88 564 GLY A C 1
ATOM 4604 O O . GLY A 1 564 ? 3.049 -4.873 18.500 1.00 74.88 564 GLY A O 1
ATOM 4605 N N . GLN A 1 565 ? 4.256 -4.153 16.738 1.00 75.62 565 GLN A N 1
ATOM 4606 C CA . GLN A 1 565 ? 5.244 -5.238 16.752 1.00 75.62 565 GLN A CA 1
ATOM 4607 C C . GLN A 1 565 ? 6.493 -4.924 17.583 1.00 75.62 565 GLN A C 1
ATOM 4609 O O . GLN A 1 565 ? 7.212 -5.852 17.942 1.00 75.62 565 GLN A O 1
ATOM 4614 N N . ALA A 1 566 ? 6.739 -3.651 17.895 1.00 84.06 566 ALA A N 1
ATOM 4615 C CA . ALA A 1 566 ? 7.833 -3.250 18.772 1.00 84.06 566 ALA A CA 1
ATOM 4616 C C . ALA A 1 566 ? 7.495 -3.569 20.229 1.00 84.06 566 ALA A C 1
ATOM 4618 O O . ALA A 1 566 ? 6.332 -3.526 20.616 1.00 84.06 566 ALA A O 1
ATOM 4619 N N . ASP A 1 567 ? 8.496 -3.799 21.065 1.00 86.62 567 ASP A N 1
ATOM 4620 C CA . ASP A 1 567 ? 8.284 -3.925 22.507 1.00 86.62 567 ASP A CA 1
ATOM 4621 C C . ASP A 1 567 ? 8.154 -2.538 23.141 1.00 86.62 567 ASP A C 1
ATOM 4623 O O . ASP A 1 567 ? 7.168 -2.212 23.815 1.00 86.62 567 ASP A O 1
ATOM 4627 N N . LEU A 1 568 ? 9.129 -1.679 22.833 1.00 92.31 568 LEU A N 1
ATOM 4628 C CA . LEU A 1 568 ? 9.178 -0.291 23.272 1.00 92.31 568 LEU A CA 1
ATOM 4629 C C . LEU A 1 568 ? 9.235 0.661 22.077 1.00 92.31 568 LEU A C 1
ATOM 4631 O O . LEU A 1 568 ? 9.897 0.408 21.066 1.00 92.31 568 LEU A O 1
ATOM 4635 N N . ILE A 1 569 ? 8.564 1.799 22.229 1.00 92.94 569 ILE A N 1
ATOM 4636 C CA . ILE A 1 569 ? 8.567 2.899 21.269 1.00 92.94 569 ILE A CA 1
ATOM 4637 C C . ILE A 1 569 ? 9.219 4.098 21.937 1.00 92.94 569 ILE A C 1
ATOM 4639 O O . ILE A 1 569 ? 8.746 4.567 22.971 1.00 92.94 569 ILE A O 1
ATOM 4643 N N . LYS A 1 570 ? 10.297 4.592 21.326 1.00 93.38 570 LYS A N 1
ATOM 4644 C CA . LYS A 1 570 ? 11.077 5.729 21.814 1.00 93.38 570 LYS A CA 1
ATOM 4645 C C . LYS A 1 570 ? 10.968 6.913 20.854 1.00 93.38 570 LYS A C 1
ATOM 4647 O O . LYS A 1 570 ? 11.410 6.826 19.707 1.00 93.38 570 LYS A O 1
ATOM 4652 N N . LEU A 1 571 ? 10.407 8.013 21.345 1.00 92.44 571 LEU A N 1
ATOM 4653 C CA . LEU A 1 571 ? 10.270 9.299 20.668 1.00 92.44 571 LEU A CA 1
ATOM 4654 C C . LEU A 1 571 ? 11.467 10.177 21.036 1.00 92.44 571 LEU A C 1
ATOM 4656 O O . LEU A 1 571 ? 11.749 10.377 22.218 1.00 92.44 571 LEU A O 1
ATOM 4660 N N . HIS A 1 572 ? 12.176 10.689 20.032 1.00 89.19 572 HIS A N 1
ATOM 4661 C CA . HIS A 1 572 ? 13.263 11.640 20.227 1.00 89.19 572 HIS A CA 1
ATOM 4662 C C . HIS A 1 572 ? 12.767 13.061 19.939 1.00 89.19 572 HIS A C 1
ATOM 4664 O O . HIS A 1 572 ? 12.660 13.452 18.774 1.00 89.19 572 HIS A O 1
ATOM 4670 N N . LEU A 1 573 ? 12.502 13.826 21.000 1.00 83.19 573 LEU A N 1
ATOM 4671 C CA . LEU A 1 573 ? 11.707 15.060 20.960 1.00 83.19 573 LEU A CA 1
ATOM 4672 C C . LEU A 1 573 ? 12.292 16.114 20.009 1.00 83.19 573 LEU A C 1
ATOM 4674 O O . LEU A 1 573 ? 11.589 16.633 19.150 1.00 83.19 573 LEU A O 1
ATOM 4678 N N . TYR A 1 574 ? 13.606 16.343 20.072 1.00 81.56 574 TYR A N 1
ATOM 4679 C CA . TYR A 1 574 ? 14.262 17.418 19.313 1.00 81.56 574 TYR A CA 1
ATOM 4680 C C . TYR A 1 574 ? 14.804 17.011 17.939 1.00 81.56 574 TYR A C 1
ATOM 4682 O O . TYR A 1 574 ? 15.144 17.868 17.129 1.00 81.56 574 TYR A O 1
ATOM 4690 N N . SER A 1 575 ? 14.949 15.709 17.671 1.00 80.81 575 SER A N 1
ATOM 4691 C CA . SER A 1 575 ? 15.556 15.230 16.414 1.00 80.81 575 SER A CA 1
ATOM 4692 C C . SER A 1 575 ? 14.537 14.745 15.386 1.00 80.81 575 SER A C 1
ATOM 4694 O O . SER A 1 575 ? 14.922 14.406 14.268 1.00 80.81 575 SER A O 1
ATOM 4696 N N . GLY A 1 576 ? 13.254 14.656 15.753 1.00 76.81 576 GLY A N 1
ATOM 4697 C CA . GLY A 1 576 ? 12.223 14.091 14.880 1.00 76.81 576 GLY A CA 1
ATOM 4698 C C . GLY A 1 576 ? 12.392 12.585 14.624 1.00 76.81 576 GLY A C 1
ATOM 4699 O O . GLY A 1 576 ? 11.766 12.037 13.718 1.00 76.81 576 GLY A O 1
ATOM 4700 N N . LYS A 1 577 ? 13.258 11.907 15.388 1.00 85.12 577 LYS A N 1
ATOM 4701 C CA . LYS A 1 577 ? 13.527 10.475 15.247 1.00 85.12 577 LYS A CA 1
ATOM 4702 C C . LYS A 1 577 ? 12.545 9.658 16.085 1.00 85.12 577 LYS A C 1
ATOM 4704 O O . LYS A 1 577 ? 12.312 9.946 17.256 1.00 85.12 577 LYS A O 1
ATOM 4709 N N . LEU A 1 578 ? 12.067 8.553 15.517 1.00 88.06 578 LEU A N 1
ATOM 4710 C CA . LEU A 1 578 ? 11.347 7.506 16.237 1.00 88.06 578 LEU A CA 1
ATOM 4711 C C . LEU A 1 578 ? 12.144 6.201 16.179 1.00 88.06 578 LEU A C 1
ATOM 4713 O O . LEU A 1 578 ? 12.657 5.832 15.123 1.00 88.06 578 LEU A O 1
ATOM 4717 N N . THR A 1 579 ? 12.244 5.499 17.306 1.00 87.38 579 THR A N 1
ATOM 4718 C CA . THR A 1 579 ? 12.922 4.202 17.393 1.00 87.38 579 THR A CA 1
ATOM 4719 C C . THR A 1 579 ? 11.949 3.130 17.877 1.00 87.38 579 THR A C 1
ATOM 4721 O O . THR A 1 579 ? 11.365 3.254 18.953 1.00 87.38 579 THR A O 1
ATOM 4724 N N . PHE A 1 580 ? 11.820 2.057 17.097 1.00 87.00 580 PHE A N 1
ATOM 4725 C CA . PHE A 1 580 ? 11.123 0.829 17.478 1.00 87.00 580 PHE A CA 1
ATOM 4726 C C . PHE A 1 580 ? 12.135 -0.179 18.022 1.00 87.00 580 PHE A C 1
ATOM 4728 O O . PHE A 1 580 ? 13.021 -0.629 17.293 1.00 87.00 580 PHE A O 1
ATOM 4735 N N . GLN A 1 581 ? 12.036 -0.501 19.310 1.00 86.44 581 GLN A N 1
ATOM 4736 C CA . GLN A 1 581 ? 12.953 -1.417 19.982 1.00 86.44 581 GLN A CA 1
ATOM 4737 C C . GLN A 1 581 ? 12.327 -2.804 20.079 1.00 86.44 581 GLN A C 1
ATOM 4739 O O . GLN A 1 581 ? 11.168 -2.938 20.467 1.00 86.44 581 GLN A O 1
ATOM 4744 N N . HIS A 1 582 ? 13.121 -3.813 19.733 1.00 82.38 582 HIS A N 1
ATOM 4745 C CA . HIS A 1 582 ? 12.760 -5.220 19.843 1.00 82.38 582 HIS A CA 1
ATOM 4746 C C . HIS A 1 582 ? 13.801 -5.890 20.733 1.00 82.38 582 HIS A C 1
ATOM 4748 O O . HIS A 1 582 ? 15.002 -5.721 20.499 1.00 82.38 582 HIS A O 1
ATOM 4754 N N . TYR A 1 583 ? 13.347 -6.612 21.746 1.00 81.31 583 TYR A N 1
ATOM 4755 C CA . TYR A 1 583 ? 14.189 -7.335 22.681 1.00 81.31 583 TYR A CA 1
ATOM 4756 C C . TYR A 1 583 ? 13.917 -8.830 22.555 1.00 81.31 583 TYR A C 1
ATOM 4758 O O . TYR A 1 583 ? 12.772 -9.280 22.504 1.00 81.31 583 TYR A O 1
ATOM 4766 N N . ASP A 1 584 ? 14.988 -9.617 22.532 1.00 74.25 584 ASP A N 1
ATOM 4767 C CA . ASP A 1 584 ? 14.860 -11.064 22.617 1.00 74.25 584 ASP A CA 1
ATOM 4768 C C . ASP A 1 584 ? 14.321 -11.425 24.012 1.00 74.25 584 ASP A C 1
ATOM 4770 O O . ASP A 1 584 ? 14.965 -11.135 25.020 1.00 74.25 584 ASP A O 1
ATOM 4774 N N . ALA A 1 585 ? 13.144 -12.059 24.056 1.00 74.12 585 ALA A N 1
ATOM 4775 C CA . ALA A 1 585 ? 12.430 -12.441 25.282 1.00 74.12 585 ALA A CA 1
ATOM 4776 C C . ALA A 1 585 ? 11.997 -11.262 26.190 1.00 74.12 585 ALA A C 1
ATOM 4778 O O . ALA A 1 585 ? 12.213 -11.316 27.403 1.00 74.12 585 ALA A O 1
ATOM 4779 N N . PHE A 1 586 ? 11.393 -10.223 25.593 1.00 73.00 586 PHE A N 1
ATOM 4780 C CA . PHE A 1 586 ? 10.812 -9.063 26.287 1.00 73.00 586 PHE A CA 1
ATOM 4781 C C . PHE A 1 586 ? 9.706 -9.401 27.300 1.00 73.00 586 PHE A C 1
ATOM 4783 O O . PHE A 1 586 ? 8.818 -10.227 26.968 1.00 73.00 586 PHE A O 1
#

Sequence (586 aa):
MDLLPEKLSLADYKAALEGLKFGKFIPTAIYVIADDSNALPKILQELVDLLRIRLEFDDSFNVIKLGRRELKVSFLSYPDFFSGPHPHLSESVGVDLVTGKVRRTQYGHRENPPILHRKETFLPNDHPDVPKFRRLTEEEEEAGLYEDTSTIGFKLNWERLLAKKGLGYRGHRLIEIGTSERNDVSVRHRDAQIDRHRAAIARSEFSRPIKLLLNHGQLRRCDRFFDYGCGLGDDVNGLKELEYAATGWDPFFAPHETKQRAEVVSLGFVLNVIEDPAERVEVLVDAWRHTERLLVVSTLVAGRENYACADRFGDGLLTNRNTFQKYFESDELLGLIEHALHVDPVPVEVGICFVFRDVSDQQDFLSQRTKRSVDWEQVNLRLRLLRPKRVRLSTYDRDPELLDEFWKRMLELGRIPRRTEFDRFDDVRQLCQSVNQAERLFVEKFGDEPLKEARLRRREDLLVYLAGGEFQKRRTPLSHLSAGLRFDLKTFFGHYSMACDEARELLFAAGDSDEIEAAIEDLDFGWLDAKEGHFTIHRSLIPSLPPILRIYIECAARLFGDPGQADLIKLHLYSGKLTFQHYDAF

Radius of gyration: 27.84 Å; chains: 1; bounding box: 70×62×78 Å

Foldseek 3Di:
DALADPDDDPVNLLVQVVVDPAFDDDPFKTKAFPDPPDDRPPRVVVSVVSCCVVVVPDCQQGMWIQTNPARKIKGWGFPCLQFALKTFTQKIWMARNVLRDIDIDGDNPPPKGFIDAQSLRRYPPPDPCNVLRVVLNVQCVVLVLVVPVLQCRIDLLVLVSQLVSQWDDDGSDIDRHDPVVSCVSVVVPPPLVFPLLVPDDDDQDADPLLVLCVVLCVQDQPWAEEEEACRQVNNQVVCVVVVHNYDYDHVPNHVVDDQAAICEYEPEAVLFQDLDPSVSLVSLLVSVVRHDWKYKFAHAAPPPDPPPAWDDRRQFTQHPNRTTGHHDHQVRVQVSCCSSVVFGWFFAAGRITMTTPAPQVVLVSLLSLLAFDDPVVVVVVLQVVPDFDPDPPPLCVVCVPLLVVQVVQLLQLLHHDDCVSDVCQVVCCVSQVHSVSSVVSCCNGRNPVSSVVSNVSNLLSLLLSLLLCSPPSDNDDLVRHDPSNNVSCCVNQVDPVRSNVSSVVLNVLLVALVSVVVQVVPDPDFDADPVQQKTKDALSCLSVGGSSVVSLVSVVCRRRHRLSPAGMWMQRRPPSDIDRHHDDPD